Protein AF-A0A916J6L3-F1 (afdb_monomer)

Secondary structure (DSSP, 8-state):
-PPPHHHHHHHHHHHH-SSS-HHHHHHHHHHHHHHTT--HHHHHHHHT--HHHHHHHHHHHHHHGGGGGS----PPPPSS-HHHHHHHHHHHHHH---TTS-SS--HHHHHHHHSSS-HHHHHHHHHHTT--TT----------TTHHHHHHHHHHHHHSPPTT---------TT---PPPSS--PPPPP--------S----EEEEEEEE--SS--HHHHHHHHH-STT-SSSEE-TT--EEEEEE-SSSEEEEEEEEEETTEEEEEEEE-HHHHHHHHHHHHHHHTTT---HHHHHHHTTSTTTHHHHHHTTT------SSHHHHHHHHHHTTTS-HHHHHHHHHHHHHHH--EEEETTEEEEPPP-HHHHHHS-THHHHHTT--HHHHHHHHHHHHHHHTTSS-HHHHHTS-HHHHHHHHTTSTT--HHHHHHHHHHTS--TT---TT-HHHHHHHHHHTTT----HHHHHHHHGGGTTHHHHHHHHHHHHTTT-TTPPPPP--

Structure (mmCIF, N/CA/C/O backbone):
data_AF-A0A916J6L3-F1
#
_entry.id   AF-A0A916J6L3-F1
#
loop_
_atom_site.group_PDB
_atom_site.id
_atom_site.type_symbol
_atom_site.label_atom_id
_atom_site.label_alt_id
_atom_site.label_comp_id
_atom_site.label_asym_id
_atom_site.label_entity_id
_atom_site.label_seq_id
_atom_site.pdbx_PDB_ins_code
_atom_site.Cartn_x
_atom_site.Cartn_y
_atom_site.Cartn_z
_atom_site.occupancy
_atom_site.B_iso_or_equiv
_atom_site.auth_seq_id
_atom_site.auth_comp_id
_atom_site.auth_asym_id
_atom_site.auth_atom_id
_atom_site.pdbx_PDB_model_num
ATOM 1 N N . MET A 1 1 ? 28.102 12.908 -53.231 1.00 70.81 1 MET A N 1
ATOM 2 C CA . MET A 1 1 ? 27.186 12.045 -52.451 1.00 70.81 1 MET A CA 1
ATOM 3 C C . MET A 1 1 ? 25.784 12.469 -52.824 1.00 70.81 1 MET A C 1
ATOM 5 O O . MET A 1 1 ? 25.539 13.661 -52.757 1.00 70.81 1 MET A O 1
ATOM 9 N N . ASN A 1 2 ? 24.904 11.551 -53.229 1.00 84.62 2 ASN A N 1
ATOM 10 C CA . ASN A 1 2 ? 23.588 11.930 -53.757 1.00 84.62 2 ASN A CA 1
ATOM 11 C C . ASN A 1 2 ? 22.501 11.675 -52.705 1.00 84.62 2 ASN A C 1
ATOM 13 O O . ASN A 1 2 ? 22.368 10.548 -52.203 1.00 84.62 2 ASN A O 1
ATOM 17 N N . LEU A 1 3 ? 21.745 12.713 -52.342 1.00 87.94 3 LEU A N 1
ATOM 18 C CA . LEU A 1 3 ? 20.559 12.577 -51.501 1.00 87.94 3 LEU A CA 1
ATOM 19 C C . LEU A 1 3 ? 19.320 12.409 -52.381 1.00 87.94 3 LEU A C 1
ATOM 21 O O . LEU A 1 3 ? 19.211 12.988 -53.460 1.00 87.94 3 LEU A O 1
ATOM 25 N N . SER A 1 4 ? 18.359 11.616 -51.916 1.00 89.50 4 SER A N 1
ATOM 26 C CA . SER A 1 4 ? 17.015 11.646 -52.488 1.00 89.50 4 SER A CA 1
ATOM 27 C C . SER A 1 4 ? 16.326 12.968 -52.140 1.00 89.50 4 SER A C 1
ATOM 29 O O . SER A 1 4 ? 16.649 13.621 -51.141 1.00 89.50 4 SER A O 1
ATOM 31 N N . LYS A 1 5 ? 15.312 13.339 -52.929 1.00 86.75 5 LYS A N 1
ATOM 32 C CA . LYS A 1 5 ? 14.500 14.541 -52.689 1.00 86.75 5 LYS A CA 1
ATOM 33 C C . LYS A 1 5 ? 13.938 14.578 -51.259 1.00 86.75 5 LYS A C 1
ATOM 35 O O . LYS A 1 5 ? 14.048 15.593 -50.577 1.00 86.75 5 LYS A O 1
ATOM 40 N N . THR A 1 6 ? 13.435 13.443 -50.775 1.00 86.56 6 THR A N 1
ATOM 41 C CA . THR A 1 6 ? 12.888 13.294 -49.420 1.00 86.56 6 THR A CA 1
ATOM 42 C C . THR A 1 6 ? 13.951 13.475 -48.332 1.00 86.56 6 THR A C 1
ATOM 44 O O . THR A 1 6 ? 13.691 14.113 -47.314 1.00 86.56 6 THR A O 1
ATOM 47 N N . GLU A 1 7 ? 15.165 12.958 -48.527 1.00 87.12 7 GLU A N 1
ATOM 48 C CA . GLU A 1 7 ? 16.253 13.112 -47.551 1.00 87.12 7 GLU A CA 1
ATOM 49 C C . GLU A 1 7 ? 16.741 14.555 -47.466 1.00 87.12 7 GLU A C 1
ATOM 51 O O . GLU A 1 7 ? 16.942 15.073 -46.364 1.00 87.12 7 GLU A O 1
ATOM 56 N N . ARG A 1 8 ? 16.870 15.226 -48.614 1.00 90.94 8 ARG A N 1
ATOM 57 C CA . ARG A 1 8 ? 17.258 16.637 -48.675 1.00 90.94 8 ARG A CA 1
ATOM 58 C C . ARG A 1 8 ? 16.226 17.536 -47.989 1.00 90.94 8 ARG A C 1
ATOM 60 O O . ARG A 1 8 ? 16.593 18.408 -47.196 1.00 90.94 8 ARG A O 1
ATOM 67 N N . GLU A 1 9 ? 14.937 17.283 -48.227 1.00 90.12 9 GLU A N 1
ATOM 68 C CA . GLU A 1 9 ? 13.822 17.972 -47.563 1.00 90.12 9 GLU A CA 1
ATOM 69 C C . GLU A 1 9 ? 13.845 17.769 -46.040 1.00 90.12 9 GLU A C 1
ATOM 71 O O . GLU A 1 9 ? 13.744 18.737 -45.280 1.00 90.12 9 GLU A O 1
ATOM 76 N N . GLN A 1 10 ? 14.037 16.533 -45.568 1.00 87.88 10 GLN A N 1
ATOM 77 C CA . GLN A 1 10 ? 14.088 16.239 -44.134 1.00 87.88 10 GLN A CA 1
ATOM 78 C C . GLN A 1 10 ? 15.305 16.865 -43.445 1.00 87.88 10 GLN A C 1
ATOM 80 O O . GLN A 1 10 ? 15.158 17.461 -42.375 1.00 87.88 10 GLN A O 1
ATOM 85 N N . LEU A 1 11 ? 16.488 16.808 -44.059 1.00 90.75 11 LEU A N 1
ATOM 86 C CA . LEU A 1 11 ? 17.694 17.438 -43.516 1.00 90.75 11 LEU A CA 1
ATOM 87 C C . LEU A 1 11 ? 17.554 18.963 -43.474 1.00 90.75 11 LEU A C 1
ATOM 89 O O . LEU A 1 11 ? 17.909 19.584 -42.473 1.00 90.75 11 LEU A O 1
ATOM 93 N N . THR A 1 12 ? 16.946 19.570 -44.494 1.00 92.00 12 THR A N 1
ATOM 94 C CA . THR A 1 12 ? 16.666 21.015 -44.514 1.00 92.00 12 THR A CA 1
ATOM 95 C C . THR A 1 12 ? 15.626 21.406 -43.461 1.00 92.00 12 THR A C 1
ATOM 97 O O . THR A 1 12 ? 15.745 22.442 -42.805 1.00 92.00 12 THR A O 1
ATOM 100 N N . LYS A 1 13 ? 14.623 20.558 -43.212 1.00 90.50 13 LYS A N 1
ATOM 101 C CA . LYS A 1 13 ? 13.684 20.759 -42.100 1.00 90.50 13 LYS A CA 1
ATOM 102 C C . LYS A 1 13 ? 14.395 20.682 -40.746 1.00 90.50 13 LYS A C 1
ATOM 104 O O . LYS A 1 13 ? 14.104 21.482 -39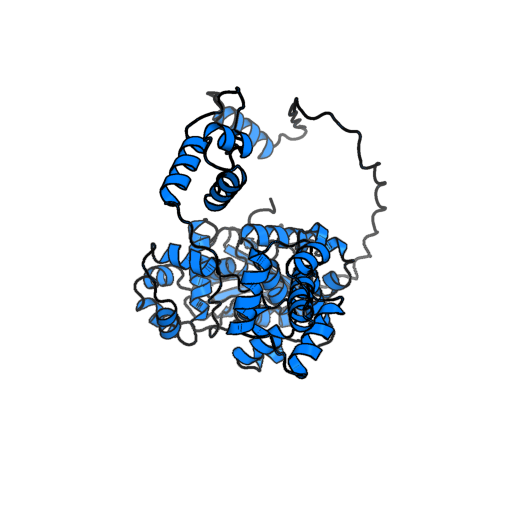.857 1.00 90.50 13 LYS A O 1
ATOM 109 N N . MET A 1 14 ? 15.354 19.767 -40.589 1.00 88.44 14 MET A N 1
ATOM 110 C CA . MET A 1 14 ? 16.164 19.656 -39.373 1.00 88.44 14 MET A CA 1
ATOM 111 C C . MET A 1 14 ? 17.023 20.902 -39.141 1.00 88.44 14 MET A C 1
ATOM 113 O O . MET A 1 14 ? 17.104 21.363 -38.005 1.00 88.44 14 MET A O 1
ATOM 117 N N . THR A 1 15 ? 17.620 21.497 -40.180 1.00 90.00 15 THR A N 1
ATOM 118 C CA . THR A 1 15 ? 18.449 22.703 -39.999 1.00 90.00 15 THR A CA 1
ATOM 119 C C . THR A 1 15 ? 17.654 23.931 -39.550 1.00 90.00 15 THR A C 1
ATOM 121 O O . THR A 1 15 ? 18.214 24.796 -38.878 1.00 90.00 15 THR A O 1
ATOM 124 N N . ARG A 1 16 ? 16.356 23.988 -39.879 1.00 88.19 16 ARG A N 1
ATOM 125 C CA . ARG A 1 16 ? 15.434 25.085 -39.532 1.00 88.19 16 ARG A CA 1
ATOM 126 C C . ARG A 1 16 ? 14.655 24.865 -38.229 1.00 88.19 16 ARG A C 1
ATOM 128 O O . ARG A 1 16 ? 13.952 25.767 -37.777 1.00 88.19 16 ARG A O 1
ATOM 135 N N . SER A 1 17 ? 14.736 23.678 -37.632 1.00 85.50 17 SER A N 1
ATOM 136 C CA . SER A 1 17 ? 13.951 23.335 -36.445 1.00 85.50 17 SER A CA 1
ATOM 137 C C . SER A 1 17 ? 14.492 23.993 -35.172 1.00 85.50 17 SER A C 1
ATOM 139 O O . SER A 1 17 ? 15.691 23.970 -34.902 1.00 85.50 17 SER A O 1
ATOM 141 N N . ARG A 1 18 ? 13.578 24.533 -34.353 1.00 79.25 18 ARG A N 1
ATOM 142 C CA . ARG A 1 18 ? 13.867 25.126 -33.034 1.00 79.25 18 ARG A CA 1
ATOM 143 C C . ARG A 1 18 ? 13.719 24.145 -31.864 1.00 79.25 18 ARG A C 1
ATOM 145 O O . ARG A 1 18 ? 14.069 24.489 -30.742 1.00 79.25 18 ARG A O 1
ATOM 152 N N . THR A 1 19 ? 13.192 22.944 -32.108 1.00 72.44 19 THR A N 1
ATOM 153 C CA . THR A 1 19 ? 12.854 21.960 -31.062 1.00 72.44 19 THR A CA 1
ATOM 154 C C . THR A 1 19 ? 13.833 20.791 -30.972 1.00 72.44 19 THR A C 1
ATOM 156 O O . THR A 1 19 ? 13.868 20.103 -29.954 1.00 72.44 19 THR A O 1
ATOM 159 N N . ILE A 1 20 ? 14.647 20.549 -32.005 1.00 79.81 20 ILE A N 1
ATOM 160 C CA . ILE A 1 20 ? 15.628 19.455 -32.003 1.00 79.81 20 ILE A CA 1
ATOM 161 C C . ILE A 1 20 ? 16.974 19.913 -31.429 1.00 79.81 20 ILE A C 1
ATOM 163 O O . ILE A 1 20 ? 17.382 21.061 -31.582 1.00 79.81 20 ILE A O 1
ATOM 167 N N . GLY A 1 21 ? 17.700 18.998 -30.782 1.00 79.56 21 GLY A N 1
ATOM 168 C CA . GLY A 1 21 ? 18.991 19.320 -30.171 1.00 79.56 21 GLY A CA 1
ATOM 169 C C . GLY A 1 21 ? 20.031 19.819 -31.184 1.00 79.56 21 GLY A C 1
ATOM 170 O O . GLY A 1 21 ? 20.164 19.261 -32.275 1.00 79.56 21 GLY A O 1
ATOM 171 N N . ALA A 1 22 ? 20.838 20.810 -30.791 1.00 82.94 22 ALA A N 1
ATOM 172 C CA . ALA A 1 22 ? 21.843 21.461 -31.645 1.00 82.94 22 ALA A CA 1
ATOM 173 C C . ALA A 1 22 ? 22.836 20.486 -32.314 1.00 82.94 22 ALA A C 1
ATOM 175 O O . ALA A 1 22 ? 23.315 20.729 -33.421 1.00 82.94 22 ALA A O 1
ATOM 176 N N . ALA A 1 23 ? 23.112 19.339 -31.684 1.00 83.19 23 ALA A N 1
ATOM 177 C CA . ALA A 1 23 ? 23.956 18.295 -32.259 1.00 83.19 23 ALA A CA 1
ATOM 178 C C . ALA A 1 23 ? 23.357 17.663 -33.531 1.00 83.19 23 ALA A C 1
ATOM 180 O O . ALA A 1 23 ? 24.112 17.299 -34.430 1.00 83.19 23 ALA A O 1
ATOM 181 N N . TYR A 1 24 ? 22.030 17.538 -33.620 1.00 85.25 24 TYR A N 1
ATOM 182 C CA . TYR A 1 24 ? 21.335 16.999 -34.793 1.00 85.25 24 TYR A CA 1
ATOM 183 C C . TYR A 1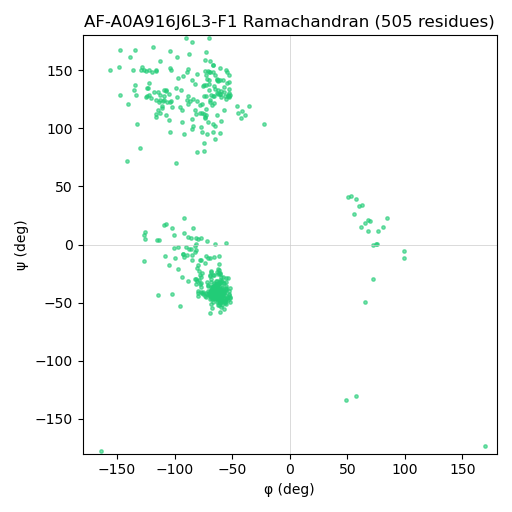 24 ? 21.292 18.014 -35.933 1.00 85.25 24 TYR A C 1
ATOM 185 O O . TYR A 1 24 ? 21.592 17.662 -37.070 1.00 85.25 24 TYR A O 1
ATOM 193 N N . VAL A 1 25 ? 21.037 19.284 -35.608 1.00 89.44 25 VAL A N 1
ATOM 194 C CA . VAL A 1 25 ? 21.130 20.414 -36.550 1.00 89.44 25 VAL A CA 1
ATOM 195 C C . VAL A 1 25 ? 22.515 20.457 -37.195 1.00 89.44 25 VAL A C 1
ATOM 197 O O . VAL A 1 25 ? 22.641 20.549 -38.413 1.00 89.44 25 VAL A O 1
ATOM 200 N N . ARG A 1 26 ? 23.569 20.330 -36.382 1.00 90.62 26 ARG A N 1
ATOM 201 C CA . ARG A 1 26 ? 24.964 20.362 -36.840 1.00 90.62 26 ARG A CA 1
ATOM 202 C C . ARG A 1 26 ? 25.319 19.198 -37.774 1.00 90.62 26 ARG A C 1
ATOM 204 O O . ARG A 1 26 ? 26.055 19.403 -38.731 1.00 90.62 26 ARG A O 1
ATOM 211 N N . ARG A 1 27 ? 24.781 17.995 -37.536 1.00 91.81 27 ARG A N 1
ATOM 212 C CA . ARG A 1 27 ? 24.949 16.831 -38.433 1.00 91.81 27 ARG A CA 1
ATOM 213 C C . ARG A 1 27 ? 24.176 16.999 -39.739 1.00 91.81 27 ARG A C 1
ATOM 215 O O . ARG A 1 27 ? 24.705 16.674 -40.791 1.00 91.81 27 ARG A O 1
ATOM 222 N N . ALA A 1 28 ? 22.961 17.544 -39.680 1.00 91.50 28 ALA A N 1
ATOM 223 C CA . ALA A 1 28 ? 22.169 17.801 -40.878 1.00 91.50 28 ALA A CA 1
ATOM 224 C C . ALA A 1 28 ? 22.848 18.830 -41.798 1.00 91.50 28 ALA A C 1
ATOM 226 O O . ALA A 1 28 ? 22.939 18.604 -43.001 1.00 91.50 28 ALA A O 1
ATOM 227 N N . LYS A 1 29 ? 23.413 19.904 -41.222 1.00 92.94 29 LYS A N 1
ATOM 228 C CA . LYS A 1 29 ? 24.225 20.881 -41.968 1.00 92.94 29 LYS A CA 1
ATOM 229 C C . LYS A 1 29 ? 25.442 20.234 -42.634 1.00 92.94 29 LYS A C 1
ATOM 231 O O . LYS A 1 29 ? 25.696 20.512 -43.795 1.00 92.94 29 LYS A O 1
ATOM 236 N N . LEU A 1 30 ? 26.147 19.342 -41.932 1.00 93.81 30 LEU A N 1
ATOM 237 C CA . LEU A 1 30 ? 27.290 18.612 -42.490 1.00 93.81 30 LEU A CA 1
ATOM 238 C C . LEU A 1 30 ? 26.921 17.840 -43.767 1.00 93.81 30 LEU A C 1
ATOM 240 O O . LEU A 1 30 ? 27.635 17.941 -44.757 1.00 93.81 30 LEU A O 1
ATOM 244 N N . ILE A 1 31 ? 25.830 17.068 -43.746 1.00 93.81 31 ILE A N 1
ATOM 245 C CA . ILE A 1 31 ? 25.439 16.236 -44.895 1.00 93.81 31 ILE A CA 1
ATOM 246 C C . ILE A 1 31 ? 24.998 17.092 -46.086 1.00 93.81 31 ILE A C 1
ATOM 248 O O . ILE A 1 31 ? 25.383 16.788 -47.210 1.00 93.81 31 ILE A O 1
ATOM 252 N N . LEU A 1 32 ? 24.264 18.184 -45.842 1.00 93.44 32 LEU A N 1
ATOM 253 C CA . LEU A 1 32 ? 23.880 19.127 -46.898 1.00 93.44 32 LEU A CA 1
ATOM 254 C C . LEU A 1 32 ? 25.108 19.807 -47.519 1.00 93.44 32 LEU A C 1
ATOM 256 O O . LEU A 1 32 ? 25.247 19.808 -48.731 1.00 93.44 32 LEU A O 1
ATOM 260 N N . MET A 1 33 ? 26.060 20.278 -46.705 1.00 92.81 33 MET A N 1
ATOM 261 C CA . MET A 1 33 ? 27.297 20.886 -47.216 1.00 92.81 33 MET A CA 1
ATOM 262 C C . MET A 1 33 ? 28.149 19.904 -48.036 1.00 92.81 33 MET A C 1
ATOM 264 O O . MET A 1 33 ? 28.786 20.307 -49.003 1.00 92.81 33 MET A O 1
ATOM 268 N N . LEU A 1 34 ? 28.164 18.618 -47.667 1.00 91.44 34 LEU A N 1
ATOM 269 C CA . LEU A 1 34 ? 28.858 17.573 -48.430 1.00 91.44 34 LEU A CA 1
ATOM 270 C C . LEU A 1 34 ? 28.154 17.230 -49.752 1.00 91.44 34 LEU A C 1
ATOM 272 O O . LEU A 1 34 ? 28.826 16.852 -50.710 1.00 91.44 34 LEU A O 1
ATOM 276 N N . GLU A 1 35 ? 26.824 17.324 -49.804 1.00 91.94 35 GLU A N 1
ATOM 277 C CA . GLU A 1 35 ? 26.057 17.203 -51.050 1.00 91.94 35 GLU A CA 1
ATOM 278 C C . GLU A 1 35 ? 26.297 18.412 -51.962 1.00 91.94 35 GLU A C 1
ATOM 280 O O . GLU A 1 35 ? 26.558 18.233 -53.148 1.00 91.94 35 GLU A O 1
ATOM 285 N N . ASP A 1 36 ? 26.299 19.620 -51.393 1.00 90.25 36 ASP A N 1
ATOM 286 C CA . ASP A 1 36 ? 26.511 20.886 -52.104 1.00 90.25 36 ASP A CA 1
ATOM 287 C C . ASP A 1 36 ? 27.979 21.089 -52.559 1.00 90.25 36 ASP A C 1
ATOM 289 O O . ASP A 1 36 ? 28.326 22.127 -53.119 1.00 90.25 36 ASP A O 1
ATOM 293 N N . GLY A 1 37 ? 28.859 20.104 -52.333 1.00 89.12 37 GLY A N 1
ATOM 294 C CA . GLY A 1 37 ? 30.239 20.099 -52.830 1.00 89.12 37 GLY A CA 1
ATOM 295 C C . GLY A 1 37 ? 31.235 20.920 -52.006 1.00 89.12 37 GLY A C 1
ATOM 296 O O . GLY A 1 37 ? 32.336 21.193 -52.484 1.00 89.12 37 GLY A O 1
ATOM 297 N N . ALA A 1 38 ? 30.892 21.311 -50.775 1.00 91.56 38 ALA A N 1
ATOM 298 C CA . ALA A 1 38 ? 31.790 22.084 -49.923 1.00 91.56 38 ALA A CA 1
ATOM 299 C C . ALA A 1 38 ? 33.075 21.307 -49.580 1.00 91.56 38 ALA A C 1
ATOM 301 O O . ALA A 1 38 ? 33.053 20.103 -49.300 1.00 91.56 38 ALA A O 1
ATOM 302 N N . SER A 1 39 ? 34.205 22.021 -49.548 1.00 91.62 39 SER A N 1
ATOM 303 C CA . SER A 1 39 ? 35.491 21.440 -49.157 1.00 91.62 39 SER A CA 1
ATOM 304 C C . SER A 1 39 ? 35.493 21.034 -47.676 1.00 91.62 39 SER A C 1
ATOM 306 O O . SER A 1 39 ? 34.770 21.601 -46.849 1.00 91.62 39 SER A O 1
ATOM 308 N N . ARG A 1 40 ? 36.334 20.056 -47.314 1.00 89.88 40 ARG A N 1
ATOM 309 C CA . ARG A 1 40 ? 36.459 19.612 -45.915 1.00 89.88 40 ARG A CA 1
ATOM 310 C C . ARG A 1 40 ? 36.888 20.751 -44.989 1.00 89.88 40 ARG A C 1
ATOM 312 O O . ARG A 1 40 ? 36.362 20.828 -43.883 1.00 89.88 40 ARG A O 1
ATOM 319 N N . ASP A 1 41 ? 37.763 21.637 -45.448 1.00 89.12 41 ASP A N 1
ATOM 320 C CA . ASP A 1 41 ? 38.254 22.767 -44.656 1.00 89.12 41 ASP A CA 1
ATOM 321 C C . ASP A 1 41 ? 37.139 23.784 -44.388 1.00 89.12 41 ASP A C 1
ATOM 323 O O . ASP A 1 41 ? 36.893 24.145 -43.237 1.00 89.12 41 ASP A O 1
ATOM 327 N N . THR A 1 42 ? 36.347 24.113 -45.413 1.00 91.00 42 THR A N 1
ATOM 328 C CA . THR A 1 42 ? 35.164 24.982 -45.286 1.00 91.00 42 THR A CA 1
ATOM 329 C C . THR A 1 42 ? 34.130 24.413 -44.307 1.00 91.00 42 THR A C 1
ATOM 331 O O . THR A 1 42 ? 33.522 25.144 -43.525 1.00 91.00 42 THR A O 1
ATOM 334 N N . ILE A 1 43 ? 33.922 23.093 -44.318 1.00 91.50 43 ILE A N 1
ATOM 335 C CA . ILE A 1 43 ? 33.007 22.413 -43.391 1.00 91.50 43 ILE A CA 1
ATOM 336 C C . ILE A 1 43 ? 33.542 22.458 -41.953 1.00 91.50 43 ILE A C 1
ATOM 338 O O . ILE A 1 43 ? 32.769 22.677 -41.015 1.00 91.50 4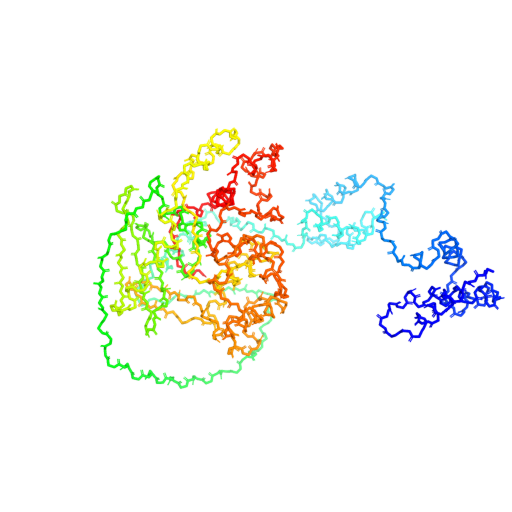3 ILE A O 1
ATOM 342 N N . MET A 1 44 ? 34.845 22.232 -41.763 1.00 91.94 44 MET A N 1
ATOM 343 C CA . MET A 1 44 ? 35.480 22.277 -40.444 1.00 91.94 44 MET A CA 1
ATOM 344 C C . MET A 1 44 ? 35.373 23.667 -39.822 1.00 91.94 44 MET A C 1
ATOM 346 O O . MET A 1 44 ? 35.006 23.763 -38.651 1.00 91.94 44 MET A O 1
ATOM 350 N N . GLU A 1 45 ? 35.590 24.718 -40.611 1.00 90.12 45 GLU A N 1
ATOM 351 C CA . GLU A 1 45 ? 35.456 26.111 -40.184 1.00 90.12 45 GLU A CA 1
ATOM 352 C C . GLU A 1 45 ? 33.993 26.476 -39.876 1.00 90.12 45 GLU A C 1
ATOM 354 O O . GLU A 1 45 ? 33.667 26.857 -38.752 1.00 90.12 45 GLU A O 1
ATOM 359 N N . SER A 1 46 ? 33.076 26.250 -40.824 1.00 88.19 46 SER A N 1
ATOM 360 C CA . SER A 1 46 ? 31.658 26.622 -40.688 1.00 88.19 46 SER A CA 1
ATOM 361 C C . SER A 1 46 ? 30.942 25.895 -39.544 1.00 88.19 46 SER A C 1
ATOM 363 O O . SER A 1 46 ? 30.075 26.457 -38.869 1.00 88.19 46 SER A O 1
ATOM 365 N N . LEU A 1 47 ? 31.292 24.627 -39.304 1.00 90.38 47 LEU A N 1
ATOM 366 C CA . LEU A 1 47 ? 30.684 23.824 -38.246 1.00 90.38 47 LEU A CA 1
ATOM 367 C C . LEU A 1 47 ? 31.545 23.736 -36.989 1.00 90.38 47 LEU A C 1
ATOM 369 O O . LEU A 1 47 ? 31.091 23.092 -36.046 1.00 90.38 47 LEU A O 1
ATOM 373 N N . GLY A 1 48 ? 32.753 24.306 -36.943 1.00 89.25 48 GLY A N 1
ATOM 374 C CA . GLY A 1 48 ? 33.696 24.208 -35.819 1.00 89.25 48 GLY A CA 1
ATOM 375 C C . GLY A 1 48 ? 34.074 22.768 -35.444 1.00 89.25 48 GLY A C 1
ATOM 376 O O . GLY A 1 48 ? 34.052 22.414 -34.260 1.00 89.25 48 GLY A O 1
ATOM 377 N N . CYS A 1 49 ? 34.255 21.884 -36.431 1.00 89.56 49 CYS A N 1
ATOM 378 C CA . CYS A 1 49 ? 34.471 20.439 -36.239 1.00 89.56 49 CYS A CA 1
ATOM 379 C C . CYS A 1 49 ? 35.823 19.957 -36.790 1.00 89.56 49 CYS A C 1
ATOM 381 O O . CYS A 1 49 ? 36.509 20.703 -37.473 1.00 89.56 49 CYS A O 1
ATOM 383 N N . ASP A 1 50 ? 36.204 18.712 -36.483 1.00 89.06 50 ASP A N 1
ATOM 384 C CA . ASP A 1 50 ? 37.438 18.092 -36.976 1.00 89.06 50 ASP A CA 1
ATOM 385 C C . ASP A 1 50 ? 37.175 17.070 -38.102 1.00 89.06 50 ASP A C 1
ATOM 387 O O . ASP A 1 50 ? 36.053 16.604 -38.323 1.00 89.06 50 ASP A O 1
ATOM 391 N N . SER A 1 51 ? 38.230 16.664 -38.810 1.00 87.19 51 SER A N 1
ATOM 392 C CA . SER A 1 51 ? 38.131 15.685 -39.906 1.00 87.19 51 SER A CA 1
ATOM 393 C C . SER A 1 51 ? 37.551 14.331 -39.451 1.00 87.19 51 SER A C 1
ATOM 395 O O . SER A 1 51 ? 36.805 13.675 -40.184 1.00 87.19 51 SER A O 1
ATOM 397 N N . ARG A 1 52 ? 37.791 13.932 -38.191 1.00 87.00 52 ARG A N 1
ATOM 398 C CA . ARG A 1 52 ? 37.218 12.707 -37.598 1.00 87.00 52 ARG A CA 1
ATOM 399 C C . ARG A 1 52 ? 35.702 12.802 -37.447 1.00 87.00 52 ARG A C 1
ATOM 401 O O . ARG A 1 52 ? 35.001 11.805 -37.628 1.00 87.00 52 ARG A O 1
ATOM 408 N N . PHE A 1 53 ? 35.183 13.980 -37.115 1.00 87.81 53 PHE A N 1
ATOM 409 C CA . PHE A 1 53 ? 33.755 14.250 -37.057 1.00 87.81 53 PHE A CA 1
ATOM 410 C C . PHE A 1 53 ? 33.116 14.081 -38.436 1.00 87.81 53 PHE A C 1
ATOM 412 O O . PHE A 1 53 ? 32.110 13.374 -38.530 1.00 87.81 53 PHE A O 1
ATOM 419 N N . ILE A 1 54 ? 33.722 14.654 -39.482 1.00 90.69 54 ILE A N 1
ATOM 420 C CA . ILE A 1 54 ? 33.257 14.529 -40.872 1.00 90.69 54 ILE A CA 1
ATOM 421 C C . ILE A 1 54 ? 33.241 13.057 -41.293 1.00 90.69 54 ILE A C 1
ATOM 423 O O . ILE A 1 54 ? 32.193 12.545 -41.683 1.00 90.69 54 ILE A O 1
ATOM 427 N N . ALA A 1 55 ? 34.366 12.351 -41.142 1.00 89.75 55 ALA A N 1
ATOM 428 C CA . ALA A 1 55 ? 34.492 10.947 -41.535 1.00 89.75 55 ALA A CA 1
ATOM 429 C C . ALA A 1 55 ? 33.466 10.044 -40.829 1.00 89.75 55 ALA A C 1
ATOM 431 O O . ALA A 1 55 ? 32.810 9.224 -41.468 1.00 89.75 55 ALA A O 1
ATOM 432 N N . ARG A 1 56 ? 33.271 10.234 -39.517 1.00 88.00 56 ARG A N 1
ATOM 433 C CA . ARG A 1 56 ? 32.332 9.440 -38.712 1.00 88.00 56 ARG A CA 1
ATOM 434 C C . ARG A 1 56 ? 30.885 9.589 -39.173 1.00 88.00 56 ARG A C 1
ATOM 436 O O . ARG A 1 56 ? 30.156 8.602 -39.205 1.00 88.00 56 ARG A O 1
ATOM 443 N N . TRP A 1 57 ? 30.439 10.813 -39.441 1.00 89.12 57 TRP A N 1
ATOM 444 C CA . TRP A 1 57 ? 29.042 11.052 -39.812 1.00 89.12 57 TRP A CA 1
ATOM 445 C C . TRP A 1 57 ? 28.779 10.775 -41.288 1.00 89.12 57 TRP A C 1
ATOM 447 O O . TRP A 1 57 ? 27.691 10.310 -41.607 1.00 89.12 57 TRP A O 1
ATOM 457 N N . LEU A 1 58 ? 29.780 10.965 -42.151 1.00 89.69 58 LEU A N 1
ATOM 458 C CA . LEU A 1 58 ? 29.712 10.550 -43.547 1.00 89.69 58 LEU A CA 1
ATOM 459 C C . LEU A 1 58 ? 29.587 9.026 -43.672 1.00 89.69 58 LEU A C 1
ATOM 461 O O . LEU A 1 58 ? 28.670 8.561 -44.337 1.00 89.69 58 LEU A O 1
ATOM 465 N N . SER A 1 59 ? 30.441 8.257 -42.984 1.00 88.12 59 SER A N 1
ATOM 466 C CA . SER A 1 59 ? 30.348 6.787 -42.958 1.00 88.12 59 SER A CA 1
ATOM 467 C C . SER A 1 59 ? 28.984 6.330 -42.437 1.00 88.12 59 SER A C 1
ATOM 469 O O . SER A 1 59 ? 28.294 5.568 -43.099 1.00 88.12 59 SER A O 1
ATOM 471 N N . ARG A 1 60 ? 28.517 6.887 -41.315 1.00 85.19 60 ARG A N 1
ATOM 472 C CA . ARG A 1 60 ? 27.204 6.525 -40.759 1.00 85.19 60 ARG A CA 1
ATOM 473 C C . ARG A 1 60 ? 26.025 6.860 -41.660 1.00 85.19 60 ARG A C 1
ATOM 475 O O . ARG A 1 60 ? 25.057 6.109 -41.683 1.00 85.19 60 ARG A O 1
ATOM 482 N N . PHE A 1 61 ? 26.065 7.995 -42.354 1.00 86.62 61 PHE A N 1
ATOM 483 C CA . PHE A 1 61 ? 25.004 8.326 -43.298 1.00 86.62 61 PHE A CA 1
ATOM 484 C C . PHE A 1 61 ? 25.071 7.424 -44.534 1.00 86.62 61 PHE A C 1
ATOM 486 O O . PHE A 1 61 ? 24.029 7.050 -45.059 1.00 86.62 61 PHE A O 1
ATOM 493 N N . ALA A 1 62 ? 26.267 7.055 -44.997 1.00 86.06 62 ALA A N 1
ATOM 494 C CA . ALA A 1 62 ? 26.411 6.105 -46.095 1.00 86.06 62 ALA A CA 1
ATOM 495 C C . ALA A 1 62 ? 25.776 4.746 -45.749 1.00 86.06 62 ALA A C 1
ATOM 497 O O . ALA A 1 62 ? 25.055 4.200 -46.579 1.00 86.06 62 ALA A O 1
ATOM 498 N N . ASP A 1 63 ? 25.961 4.276 -44.512 1.00 80.19 63 ASP A N 1
ATOM 499 C CA . ASP A 1 63 ? 25.473 2.968 -44.060 1.00 80.19 63 ASP A CA 1
ATOM 500 C C . ASP A 1 63 ? 23.973 2.964 -43.698 1.00 80.19 63 ASP A C 1
ATOM 502 O O . ASP A 1 63 ? 23.254 2.017 -44.004 1.00 80.19 63 ASP A O 1
ATOM 506 N N . GLU A 1 64 ? 23.480 4.010 -43.021 1.00 80.69 64 GLU A N 1
ATOM 507 C CA . GLU A 1 64 ? 22.151 4.009 -42.375 1.00 80.69 64 GLU A CA 1
ATOM 508 C C . GLU A 1 64 ? 21.245 5.182 -42.802 1.00 80.69 64 GLU A C 1
ATOM 510 O O . GLU A 1 64 ? 20.158 5.373 -42.244 1.00 80.69 64 GLU A O 1
ATOM 515 N N . ARG A 1 65 ? 21.684 6.005 -43.764 1.00 88.12 65 ARG A N 1
ATOM 516 C CA . ARG A 1 65 ? 20.974 7.203 -44.255 1.00 88.12 65 ARG A CA 1
ATOM 517 C C . ARG A 1 65 ? 20.498 8.095 -43.095 1.00 88.12 65 ARG A C 1
ATOM 519 O O . ARG A 1 65 ? 21.254 8.369 -42.158 1.00 88.12 65 ARG A O 1
ATOM 526 N N . LEU A 1 66 ? 19.246 8.556 -43.124 1.00 81.94 66 LEU A N 1
ATOM 527 C CA . LEU A 1 66 ? 18.653 9.421 -42.094 1.00 81.94 66 LEU A CA 1
ATOM 528 C C . LEU A 1 66 ? 18.640 8.789 -40.692 1.00 81.94 66 LEU A C 1
ATOM 530 O O . LEU A 1 66 ? 18.785 9.508 -39.701 1.00 81.94 66 LEU A O 1
ATOM 534 N N . ALA A 1 67 ? 18.519 7.461 -40.582 1.00 75.00 67 ALA A N 1
ATOM 535 C CA . ALA A 1 67 ? 18.537 6.776 -39.288 1.00 75.00 67 ALA A CA 1
ATOM 536 C C . ALA A 1 67 ? 19.905 6.916 -38.594 1.00 75.00 67 ALA A C 1
ATOM 538 O O . ALA A 1 67 ? 19.971 7.112 -37.377 1.00 75.00 67 ALA A O 1
ATOM 539 N N . GLY A 1 68 ? 20.986 6.947 -39.381 1.00 75.19 68 GLY A N 1
ATOM 540 C CA . GLY A 1 68 ? 22.358 7.154 -38.914 1.00 75.19 68 GLY A CA 1
ATOM 541 C C . GLY A 1 68 ? 22.630 8.540 -38.320 1.00 75.19 68 GLY A C 1
ATOM 542 O O . GLY A 1 68 ? 23.676 8.744 -37.699 1.00 75.19 68 GLY A O 1
ATOM 543 N N . MET A 1 69 ? 21.706 9.501 -38.464 1.00 74.38 69 MET A N 1
ATOM 544 C CA . MET A 1 69 ? 21.818 10.848 -37.883 1.00 74.38 69 MET A CA 1
ATOM 545 C C . MET A 1 69 ? 21.442 10.900 -36.399 1.00 74.38 69 MET A C 1
ATOM 547 O O . MET A 1 69 ? 21.855 11.831 -35.689 1.00 74.38 69 MET A O 1
ATOM 551 N N . TYR A 1 70 ? 20.733 9.885 -35.900 1.00 70.69 70 TYR A N 1
ATOM 552 C CA . TYR A 1 70 ? 20.323 9.786 -34.503 1.00 70.69 70 TYR A CA 1
ATOM 553 C C . TYR A 1 70 ? 21.420 9.161 -33.628 1.00 70.69 70 TYR A C 1
ATOM 555 O O . TYR A 1 70 ? 22.162 8.271 -34.043 1.00 70.69 70 TYR A O 1
ATOM 563 N N . ALA A 1 71 ? 21.593 9.660 -32.399 1.00 57.25 71 ALA A N 1
ATOM 564 C CA . ALA A 1 71 ? 22.607 9.104 -31.509 1.00 57.25 71 ALA A CA 1
ATOM 565 C C . ALA A 1 71 ? 22.157 7.728 -30.992 1.00 57.25 71 ALA A C 1
ATOM 567 O O . ALA A 1 71 ? 21.263 7.641 -30.158 1.00 57.25 71 ALA A O 1
ATOM 568 N N . ARG A 1 72 ? 22.831 6.655 -31.418 1.00 53.62 72 ARG A N 1
ATOM 569 C CA . ARG A 1 72 ? 22.880 5.414 -30.636 1.00 53.62 72 ARG A CA 1
ATOM 570 C C . ARG A 1 72 ? 23.799 5.680 -29.441 1.00 53.62 72 ARG A C 1
ATOM 572 O O . ARG A 1 72 ? 24.931 6.126 -29.644 1.00 53.62 72 ARG A O 1
ATOM 579 N N . HIS A 1 73 ? 23.349 5.407 -28.219 1.00 46.19 73 HIS A N 1
ATOM 580 C CA . HIS A 1 73 ? 24.209 5.365 -27.032 1.00 46.19 73 HIS A CA 1
ATOM 581 C C . HIS A 1 73 ? 24.584 3.909 -26.691 1.00 46.19 73 HIS A C 1
ATOM 583 O O . HIS A 1 73 ? 24.118 3.396 -25.675 1.00 46.19 73 HIS A O 1
ATOM 589 N N . PRO A 1 74 ? 25.416 3.205 -27.485 1.00 41.59 74 PRO A N 1
ATOM 590 C CA . PRO A 1 74 ? 26.056 2.001 -26.992 1.00 41.59 74 PRO A CA 1
ATOM 591 C C . PRO A 1 74 ? 27.143 2.453 -26.012 1.00 41.59 74 PRO A C 1
ATOM 593 O O . PRO A 1 74 ? 28.121 3.102 -26.392 1.00 41.59 74 PRO A O 1
ATOM 596 N N . GLY A 1 75 ? 26.934 2.191 -24.722 1.00 41.38 75 GLY A N 1
ATOM 597 C CA . GLY A 1 75 ? 27.951 2.426 -23.703 1.00 41.38 75 GLY A CA 1
ATOM 598 C C . GLY A 1 75 ? 29.253 1.725 -24.096 1.00 41.38 75 GLY A C 1
ATOM 599 O O . GLY A 1 75 ? 29.259 0.541 -24.422 1.00 41.38 75 GLY A O 1
ATOM 600 N N . ARG A 1 76 ? 30.367 2.459 -24.100 1.00 42.88 76 ARG A N 1
ATOM 601 C CA . ARG A 1 76 ? 31.692 1.895 -24.380 1.00 42.88 76 ARG A CA 1
ATOM 602 C C . ARG A 1 76 ? 32.100 0.989 -23.217 1.00 42.88 76 ARG A C 1
ATOM 604 O O . ARG A 1 76 ? 32.184 1.464 -22.085 1.00 42.88 76 ARG A O 1
ATOM 611 N N . ALA A 1 77 ? 32.391 -0.283 -23.486 1.00 42.44 77 ALA A N 1
ATOM 612 C CA . ALA A 1 77 ? 32.999 -1.166 -22.494 1.00 42.44 77 ALA A CA 1
ATOM 613 C C . ALA A 1 77 ? 34.384 -0.623 -22.083 1.00 42.44 77 ALA A C 1
ATOM 615 O O . ALA A 1 77 ? 35.180 -0.195 -22.924 1.00 42.44 77 ALA A O 1
ATOM 616 N N . SER A 1 78 ? 34.648 -0.584 -20.775 1.00 38.75 78 SER A N 1
ATOM 617 C CA . SER A 1 78 ? 35.893 -0.052 -20.206 1.00 38.75 78 SER A CA 1
ATOM 618 C C . SER A 1 78 ? 37.082 -0.969 -20.517 1.00 38.75 78 SER A C 1
ATOM 620 O O . SER A 1 78 ? 37.002 -2.170 -20.285 1.00 38.75 78 SER A O 1
ATOM 622 N N . LYS A 1 79 ? 38.202 -0.397 -20.984 1.00 50.88 79 LYS A N 1
ATOM 623 C CA . LYS A 1 79 ? 39.460 -1.104 -21.312 1.00 50.88 79 LYS A CA 1
ATOM 624 C C . LYS A 1 79 ? 40.367 -1.409 -20.101 1.00 50.88 79 LYS A C 1
ATOM 626 O O . LYS A 1 79 ? 41.480 -1.879 -20.294 1.00 50.88 79 LYS A O 1
ATOM 631 N N . GLN A 1 80 ? 39.936 -1.142 -18.867 1.00 53.62 80 GLN A N 1
ATOM 632 C CA . GLN A 1 80 ? 40.716 -1.453 -17.658 1.00 53.62 80 GLN A CA 1
ATOM 633 C C . GLN A 1 80 ? 39.973 -2.428 -16.737 1.00 53.62 80 GLN A C 1
ATOM 635 O O . GLN A 1 80 ? 38.743 -2.347 -16.677 1.00 53.62 80 GLN A O 1
ATOM 640 N N . PRO A 1 81 ? 40.679 -3.296 -15.980 1.00 61.09 81 PRO A N 1
ATOM 641 C CA . PRO A 1 81 ? 40.064 -4.166 -14.980 1.00 61.09 81 PRO A CA 1
ATOM 642 C C . PRO A 1 81 ? 39.460 -3.320 -13.851 1.00 61.09 81 PRO A C 1
ATOM 644 O O . PRO A 1 81 ? 40.111 -2.976 -12.862 1.00 61.09 81 PRO A O 1
ATOM 647 N N . VAL A 1 82 ? 38.183 -2.967 -14.027 1.00 65.81 82 VAL A N 1
ATOM 648 C CA . VAL A 1 82 ? 37.426 -2.034 -13.180 1.00 65.81 82 VAL A CA 1
ATOM 649 C C . VAL A 1 82 ? 37.452 -2.462 -11.710 1.00 65.81 82 VAL A C 1
ATOM 651 O O . VAL A 1 82 ? 37.573 -1.614 -10.833 1.00 65.81 82 VAL A O 1
ATOM 654 N N . ALA A 1 83 ? 37.424 -3.769 -11.440 1.00 72.44 83 ALA A N 1
ATOM 655 C CA . ALA A 1 83 ? 37.442 -4.314 -10.085 1.00 72.44 83 ALA A CA 1
ATOM 656 C C . ALA A 1 83 ? 38.728 -3.974 -9.309 1.00 72.44 83 ALA A C 1
ATOM 658 O O . ALA A 1 83 ? 38.658 -3.596 -8.141 1.00 72.44 83 ALA A O 1
ATOM 659 N N . LYS A 1 84 ? 39.902 -4.038 -9.956 1.00 77.88 84 LYS A N 1
ATOM 660 C CA . LYS A 1 84 ? 41.193 -3.748 -9.305 1.00 77.88 84 LYS A CA 1
ATOM 661 C C . LYS A 1 84 ? 41.323 -2.261 -8.970 1.00 77.88 84 LYS A C 1
ATOM 663 O O . LYS A 1 84 ? 41.788 -1.903 -7.889 1.00 77.88 84 LYS A O 1
ATOM 668 N N . LEU A 1 85 ? 40.856 -1.401 -9.876 1.00 80.75 85 LEU A N 1
ATOM 669 C CA . LEU A 1 85 ? 40.801 0.044 -9.663 1.00 80.75 85 LEU A CA 1
ATOM 670 C C . LEU A 1 85 ? 39.822 0.413 -8.537 1.00 80.75 85 LEU A C 1
ATOM 672 O O . LEU A 1 85 ? 40.168 1.204 -7.660 1.00 80.75 85 LEU A O 1
ATOM 676 N N . GLU A 1 86 ? 38.625 -0.180 -8.535 1.00 86.12 86 GLU A N 1
ATOM 677 C CA . GLU A 1 86 ? 37.620 0.024 -7.485 1.00 86.12 86 GLU A CA 1
ATOM 678 C C . GLU A 1 86 ? 38.150 -0.397 -6.111 1.00 86.12 86 GLU A C 1
ATOM 680 O O . GLU A 1 86 ? 38.097 0.399 -5.174 1.00 86.12 86 GLU A O 1
ATOM 685 N N . ALA A 1 87 ? 38.746 -1.587 -6.005 1.00 83.56 87 ALA A N 1
ATOM 686 C CA . ALA A 1 87 ? 39.336 -2.075 -4.761 1.00 83.56 87 ALA A CA 1
ATOM 687 C C . ALA A 1 87 ? 40.455 -1.154 -4.245 1.00 83.56 87 ALA A C 1
ATOM 689 O O . ALA A 1 87 ? 40.505 -0.852 -3.052 1.00 83.56 87 ALA A O 1
ATOM 690 N N . ARG A 1 88 ? 41.324 -0.650 -5.135 1.00 88.06 88 ARG A N 1
ATOM 691 C CA . ARG A 1 88 ? 42.405 0.278 -4.766 1.00 88.06 88 ARG A CA 1
ATOM 692 C C . ARG A 1 88 ? 41.860 1.600 -4.221 1.00 88.06 88 ARG A C 1
ATOM 694 O O . ARG A 1 88 ? 42.332 2.069 -3.187 1.00 88.06 88 ARG A O 1
ATOM 701 N N . VAL A 1 89 ? 40.851 2.176 -4.882 1.00 87.56 89 VAL A N 1
ATOM 702 C CA . VAL A 1 89 ? 40.204 3.427 -4.446 1.00 87.56 89 VAL A CA 1
ATOM 703 C C . VAL A 1 89 ? 39.509 3.238 -3.097 1.00 87.56 89 VAL A C 1
ATOM 705 O O . VAL A 1 89 ? 39.682 4.071 -2.209 1.00 87.56 89 VAL A O 1
ATOM 708 N N . LEU A 1 90 ? 38.772 2.141 -2.903 1.00 87.19 90 LEU A N 1
ATOM 709 C CA . LEU A 1 90 ? 38.085 1.853 -1.639 1.00 87.19 90 LEU A CA 1
ATOM 710 C C . LEU A 1 90 ? 39.066 1.635 -0.485 1.00 87.19 90 LEU A C 1
ATOM 712 O O . LEU A 1 90 ? 38.891 2.225 0.577 1.00 87.19 90 LEU A O 1
ATOM 716 N N . ASN A 1 91 ? 40.125 0.854 -0.703 1.00 87.38 91 ASN A N 1
ATOM 717 C CA . ASN A 1 91 ? 41.141 0.596 0.315 1.00 87.38 91 ASN A CA 1
ATOM 718 C C . ASN A 1 91 ? 41.834 1.897 0.755 1.00 87.38 91 ASN A C 1
ATOM 720 O O . ASN A 1 91 ? 41.906 2.185 1.947 1.00 87.38 91 ASN A O 1
ATOM 724 N N . MET A 1 92 ? 42.250 2.735 -0.201 1.00 86.25 92 MET A N 1
ATOM 725 C CA . MET A 1 92 ? 42.854 4.036 0.106 1.00 86.25 92 MET A CA 1
ATOM 726 C C . MET A 1 92 ? 41.883 4.960 0.857 1.00 86.25 92 MET A C 1
ATOM 728 O O . MET A 1 92 ? 42.286 5.644 1.791 1.00 86.25 92 MET A O 1
ATOM 732 N N . THR A 1 93 ? 40.598 4.940 0.488 1.00 86.88 93 THR A N 1
ATOM 733 C CA . THR A 1 93 ? 39.574 5.778 1.129 1.00 86.88 93 THR A CA 1
ATOM 734 C C . THR A 1 93 ? 39.281 5.354 2.571 1.00 86.88 93 THR A C 1
ATOM 736 O O . THR A 1 93 ? 39.082 6.219 3.417 1.00 86.88 93 THR A O 1
ATOM 739 N N . LEU A 1 94 ? 39.209 4.045 2.841 1.00 81.06 94 LEU A N 1
ATOM 740 C CA . LEU A 1 94 ? 38.732 3.504 4.121 1.00 81.06 94 LEU A CA 1
ATOM 741 C C . LEU A 1 94 ? 39.854 3.217 5.125 1.00 81.06 94 LEU A C 1
ATOM 743 O O . LEU A 1 94 ? 39.605 3.247 6.324 1.00 81.06 94 LEU A O 1
ATOM 747 N N . LYS A 1 95 ? 41.072 2.910 4.660 1.00 80.38 95 LYS A N 1
ATOM 748 C CA . LYS A 1 95 ? 42.168 2.457 5.536 1.00 80.38 95 LYS A CA 1
ATOM 749 C C . LYS A 1 95 ? 43.284 3.476 5.743 1.00 80.38 95 LYS A C 1
ATOM 751 O O . LYS A 1 95 ? 44.160 3.242 6.568 1.00 80.38 95 LYS A O 1
ATOM 756 N N . LYS A 1 96 ? 43.305 4.575 4.987 1.00 81.62 96 LYS A N 1
ATOM 757 C CA . LYS A 1 96 ? 44.367 5.589 5.066 1.00 81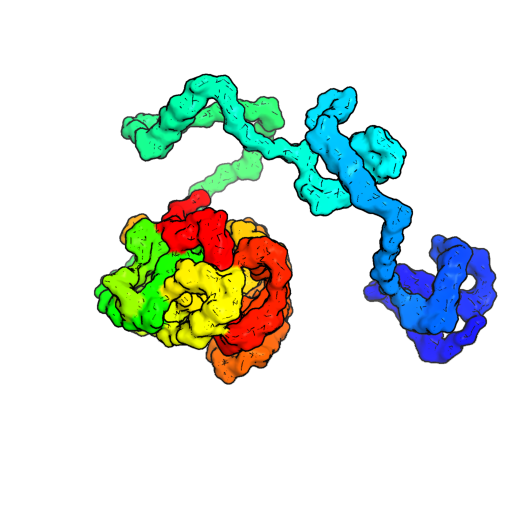.62 96 LYS A CA 1
ATOM 758 C C . LYS A 1 96 ? 43.776 6.980 5.247 1.00 81.62 96 LYS A C 1
ATOM 760 O O . LYS A 1 96 ? 42.660 7.237 4.805 1.00 81.62 96 LYS A O 1
ATOM 765 N N . LYS A 1 97 ? 44.539 7.877 5.873 1.00 82.06 97 LYS A N 1
ATOM 766 C CA . LYS A 1 97 ? 44.197 9.298 6.023 1.00 82.06 97 LYS A CA 1
ATOM 767 C C . LYS A 1 97 ? 45.014 10.158 5.046 1.00 82.06 97 LYS A C 1
ATOM 769 O O . LYS A 1 97 ? 46.120 9.748 4.682 1.00 82.06 97 LYS A O 1
ATOM 774 N N . PRO A 1 98 ? 44.493 11.321 4.620 1.00 86.38 98 PRO A N 1
ATOM 775 C CA . PRO A 1 98 ? 45.268 12.304 3.868 1.00 86.38 98 PRO A CA 1
ATOM 776 C C . PRO A 1 98 ? 46.555 12.710 4.602 1.00 86.38 98 PRO A C 1
ATOM 778 O O . PRO A 1 98 ? 46.541 12.924 5.812 1.00 86.38 98 PRO A O 1
ATOM 781 N N . LYS A 1 99 ? 47.665 12.843 3.866 1.00 78.75 99 LYS A N 1
ATOM 782 C CA . LYS A 1 99 ? 48.973 13.247 4.424 1.00 78.75 99 LYS A CA 1
ATOM 783 C C . LYS A 1 99 ? 49.056 14.730 4.795 1.00 78.75 99 LYS A C 1
ATOM 785 O O . LYS A 1 99 ? 49.953 15.125 5.523 1.00 78.75 99 LYS A O 1
ATOM 790 N N . ASP A 1 100 ? 48.124 15.540 4.305 1.00 77.25 100 ASP A N 1
ATOM 791 C CA . ASP A 1 100 ? 48.069 16.993 4.506 1.00 77.25 100 ASP A CA 1
ATOM 792 C C . ASP A 1 100 ? 47.400 17.407 5.832 1.00 77.25 100 ASP A C 1
ATOM 794 O O . ASP A 1 100 ? 46.991 18.554 5.989 1.00 77.25 100 ASP A O 1
ATOM 798 N N . GLY A 1 101 ? 47.218 16.464 6.763 1.00 73.06 101 GLY A N 1
ATOM 799 C CA . GLY A 1 101 ? 46.570 16.700 8.055 1.00 73.06 101 GLY A CA 1
ATOM 800 C C . GLY A 1 101 ? 45.045 16.823 7.992 1.00 73.06 101 GLY A C 1
ATOM 801 O O . GLY A 1 101 ? 44.407 16.995 9.029 1.00 73.06 101 GLY A O 1
ATOM 802 N N . SER A 1 102 ? 44.421 16.710 6.812 1.00 77.75 102 SER A N 1
ATOM 803 C CA . SER A 1 102 ? 42.961 16.748 6.730 1.00 77.75 102 SER A CA 1
ATOM 804 C C . SER A 1 102 ? 42.313 15.478 7.281 1.00 77.75 102 SER A C 1
ATOM 806 O O . SER A 1 102 ? 42.790 14.360 7.095 1.00 77.75 102 SER A O 1
ATOM 808 N N . THR A 1 103 ? 41.181 15.653 7.961 1.00 73.94 103 THR A N 1
ATOM 809 C CA . THR A 1 103 ? 40.486 14.567 8.666 1.00 73.94 103 THR A CA 1
ATOM 810 C C . THR A 1 103 ? 39.880 13.524 7.722 1.00 73.94 103 THR A C 1
ATOM 812 O O . THR A 1 103 ? 39.703 12.376 8.123 1.00 73.94 103 THR A O 1
ATOM 815 N N . HIS A 1 104 ? 39.606 13.887 6.461 1.00 81.19 104 HIS A N 1
ATOM 816 C CA . HIS A 1 104 ? 38.919 13.031 5.491 1.00 81.19 104 HIS A CA 1
ATOM 817 C C . HIS A 1 104 ? 39.382 13.275 4.047 1.00 81.19 104 HIS A C 1
ATOM 819 O O . HIS A 1 104 ? 39.746 14.389 3.662 1.00 81.19 104 HIS A O 1
ATOM 825 N N . TRP A 1 105 ? 39.281 12.248 3.197 1.00 87.19 105 TRP A N 1
ATOM 826 C CA . TRP A 1 105 ? 39.558 12.374 1.764 1.00 87.19 105 TRP A CA 1
ATOM 827 C C . TRP A 1 105 ? 38.513 13.230 1.042 1.00 87.19 105 TRP A C 1
ATOM 829 O O . TRP A 1 105 ? 37.317 12.937 1.063 1.00 87.19 105 TRP A O 1
ATOM 839 N N . SER A 1 106 ? 38.969 14.225 0.277 1.00 88.94 106 SER A N 1
ATOM 840 C CA . SER A 1 106 ? 38.163 14.801 -0.802 1.00 88.94 106 SER A CA 1
ATOM 841 C C . SER A 1 106 ? 38.403 14.024 -2.098 1.00 88.94 106 SER A C 1
ATOM 843 O O . SER A 1 106 ? 39.493 13.500 -2.328 1.00 88.94 106 SER A O 1
ATOM 845 N N . SER A 1 107 ? 37.404 13.974 -2.984 1.00 88.31 107 SER A N 1
ATOM 846 C CA . SER A 1 107 ? 37.549 13.265 -4.269 1.00 88.31 107 SER A CA 1
ATOM 847 C C . SER A 1 107 ? 38.712 13.779 -5.131 1.00 88.31 107 SER A C 1
ATOM 849 O O . SER A 1 107 ? 39.283 13.008 -5.895 1.00 88.31 107 SER A O 1
ATOM 851 N N . ARG A 1 108 ? 39.086 15.060 -4.989 1.00 89.31 108 ARG A N 1
ATOM 852 C CA . ARG A 1 108 ? 40.237 15.659 -5.681 1.00 89.31 108 ARG A CA 1
ATOM 853 C C . ARG A 1 108 ? 41.561 15.309 -5.002 1.00 89.31 108 ARG A C 1
ATOM 855 O O . ARG A 1 108 ? 42.508 14.978 -5.699 1.00 89.31 108 ARG A O 1
ATOM 862 N N . LYS A 1 109 ? 41.605 15.309 -3.665 1.00 89.25 109 LYS A N 1
ATOM 863 C CA . LYS A 1 109 ? 42.799 14.924 -2.893 1.00 89.25 109 LYS A CA 1
ATOM 864 C C . LYS A 1 109 ? 43.160 13.459 -3.113 1.00 89.25 109 LYS A C 1
ATOM 866 O O . LYS A 1 109 ? 44.304 13.146 -3.399 1.00 89.25 109 LYS A O 1
ATOM 871 N N . LEU A 1 110 ? 42.166 12.573 -3.054 1.00 89.75 110 LEU A N 1
ATOM 872 C CA . LEU A 1 110 ? 42.389 11.150 -3.293 1.00 89.75 110 LEU A CA 1
ATOM 873 C C . LEU A 1 110 ? 42.830 10.874 -4.738 1.00 89.75 110 LEU A C 1
ATOM 875 O O . LEU A 1 110 ? 43.668 10.013 -4.973 1.00 89.75 110 LEU A O 1
ATOM 879 N N . ALA A 1 111 ? 42.288 11.614 -5.708 1.00 90.75 111 ALA A N 1
ATOM 880 C CA . ALA A 1 111 ? 42.740 11.536 -7.095 1.00 90.75 111 ALA A CA 1
ATOM 881 C C . ALA A 1 111 ? 44.200 11.991 -7.259 1.00 90.75 111 ALA A C 1
ATOM 883 O O . ALA A 1 111 ? 44.964 11.314 -7.938 1.00 90.75 111 ALA A O 1
ATOM 884 N N . ALA A 1 112 ? 44.593 13.088 -6.603 1.00 89.12 112 ALA A N 1
ATOM 885 C CA . ALA A 1 112 ? 45.972 13.573 -6.611 1.00 89.12 112 ALA A CA 1
ATOM 886 C C . ALA A 1 112 ? 46.947 12.577 -5.955 1.00 89.12 112 ALA A C 1
ATOM 888 O O . ALA A 1 112 ? 48.011 12.333 -6.508 1.00 89.12 112 ALA A O 1
ATOM 889 N N . GLU A 1 113 ? 46.561 11.945 -4.839 1.00 88.69 113 GLU A N 1
ATOM 890 C CA . GLU A 1 113 ? 47.382 10.924 -4.163 1.00 88.69 113 GLU A CA 1
ATOM 891 C C . GLU A 1 113 ? 47.546 9.650 -5.009 1.00 88.69 113 GLU A C 1
ATOM 893 O O . GLU A 1 113 ? 48.593 9.010 -4.982 1.00 88.69 113 GLU A O 1
ATOM 898 N N . LEU A 1 114 ? 46.509 9.256 -5.756 1.00 87.50 114 LEU A N 1
ATOM 899 C CA . LEU A 1 114 ? 46.570 8.078 -6.625 1.00 87.50 114 LEU A CA 1
ATOM 900 C C . LEU A 1 114 ? 47.324 8.354 -7.936 1.00 87.50 114 LEU A C 1
ATOM 902 O O . LEU A 1 114 ? 47.874 7.422 -8.513 1.00 87.50 114 LEU A O 1
ATOM 906 N N . GLY A 1 115 ? 47.357 9.606 -8.405 1.00 84.88 115 GLY A N 1
ATOM 907 C CA . GLY A 1 115 ? 48.136 10.074 -9.561 1.00 84.88 115 GLY A CA 1
ATOM 908 C C . GLY A 1 115 ? 47.622 9.625 -10.937 1.00 84.88 115 GLY A C 1
ATOM 909 O O . GLY A 1 115 ? 47.754 10.356 -11.914 1.00 84.88 115 GLY A O 1
ATOM 910 N N . ASP A 1 116 ? 46.978 8.462 -11.027 1.00 85.38 116 ASP A N 1
ATOM 911 C CA . ASP A 1 116 ? 46.516 7.827 -12.270 1.00 85.38 116 ASP A CA 1
ATOM 912 C C . ASP A 1 116 ? 44.977 7.751 -12.391 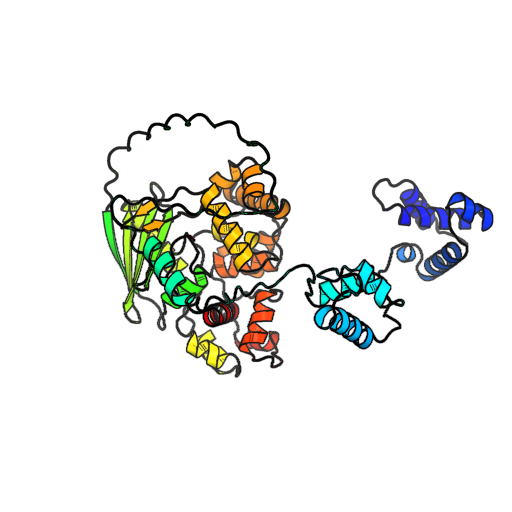1.00 85.38 116 ASP A C 1
ATOM 914 O O . ASP A 1 116 ? 44.442 7.197 -13.356 1.00 85.38 116 ASP A O 1
ATOM 918 N N . VAL A 1 117 ? 44.235 8.317 -11.428 1.00 87.50 117 VAL A N 1
ATOM 919 C CA . VAL A 1 117 ? 42.762 8.295 -11.385 1.00 87.50 117 VAL A CA 1
ATOM 920 C C . VAL A 1 117 ? 42.199 9.708 -11.355 1.00 87.50 117 VAL A C 1
ATOM 922 O O . VAL A 1 117 ? 42.523 10.500 -10.478 1.00 87.50 117 VAL A O 1
ATOM 925 N N . SER A 1 118 ? 41.261 10.018 -12.253 1.00 89.94 118 SER A N 1
ATOM 926 C CA . SER A 1 118 ? 40.551 11.300 -12.205 1.00 89.94 118 SER A CA 1
ATOM 927 C C . SER A 1 118 ? 39.591 11.393 -11.010 1.00 89.94 118 SER A C 1
ATOM 929 O O . SER A 1 118 ? 38.947 10.412 -10.620 1.00 89.94 118 SER A O 1
ATOM 931 N N . PHE A 1 119 ? 39.395 12.603 -10.477 1.00 88.94 119 PHE A N 1
ATOM 932 C CA . PHE A 1 119 ? 38.458 12.841 -9.368 1.00 88.94 119 PHE A CA 1
ATOM 933 C C . PHE A 1 119 ? 37.020 12.398 -9.698 1.00 88.94 119 PHE A C 1
ATOM 935 O O . PHE A 1 119 ? 36.302 11.914 -8.824 1.00 88.94 119 PHE A O 1
ATOM 942 N N . ALA A 1 120 ? 36.597 12.507 -10.964 1.00 88.12 120 ALA A N 1
ATOM 943 C CA . ALA A 1 120 ? 35.281 12.056 -11.416 1.00 88.12 120 ALA A CA 1
ATOM 944 C C . ALA A 1 120 ? 35.131 10.527 -11.313 1.00 88.12 120 ALA A C 1
ATOM 946 O O . ALA A 1 120 ? 34.067 10.022 -10.949 1.00 88.12 120 ALA A O 1
ATOM 947 N N . THR A 1 121 ? 36.208 9.781 -11.579 1.00 86.81 121 THR A N 1
ATOM 948 C CA . THR A 1 121 ? 36.236 8.326 -11.390 1.00 86.81 121 THR A CA 1
ATOM 949 C C . THR A 1 121 ? 36.158 7.964 -9.912 1.00 86.81 121 THR A C 1
ATOM 951 O O . THR A 1 121 ? 35.352 7.107 -9.555 1.00 86.81 121 THR A O 1
ATOM 954 N N . VAL A 1 122 ? 36.889 8.666 -9.042 1.00 88.88 122 VAL A N 1
ATOM 955 C CA . VAL A 1 122 ? 36.792 8.490 -7.582 1.00 88.88 122 VAL A CA 1
ATOM 956 C C . VAL A 1 122 ? 35.357 8.723 -7.090 1.00 88.88 122 VAL A C 1
ATOM 958 O O . VAL A 1 122 ? 34.796 7.869 -6.406 1.00 88.88 122 VAL A O 1
ATOM 961 N N . GLN A 1 123 ? 34.710 9.819 -7.507 1.00 89.31 123 GLN A N 1
ATOM 962 C CA . GLN A 1 123 ? 33.316 10.108 -7.138 1.00 89.31 123 GLN A CA 1
ATOM 963 C C . GLN A 1 123 ? 32.340 9.031 -7.615 1.00 89.31 123 GLN A C 1
ATOM 965 O O . GLN A 1 123 ? 31.423 8.657 -6.884 1.00 89.31 123 GLN A O 1
ATOM 970 N N . ARG A 1 124 ? 32.518 8.528 -8.840 1.00 85.06 124 ARG A N 1
ATOM 971 C CA . ARG A 1 124 ? 31.684 7.453 -9.388 1.00 85.06 124 ARG A CA 1
ATOM 972 C C . ARG A 1 124 ? 31.827 6.166 -8.575 1.00 85.06 124 ARG A C 1
ATOM 974 O O . ARG A 1 124 ? 30.818 5.526 -8.297 1.00 85.06 124 ARG A O 1
ATOM 981 N N . ILE A 1 125 ? 33.048 5.816 -8.172 1.00 87.44 125 ILE A N 1
ATOM 982 C CA . ILE A 1 125 ? 33.328 4.629 -7.352 1.00 87.44 125 ILE A CA 1
ATOM 983 C C . ILE A 1 125 ? 32.716 4.789 -5.956 1.00 87.44 125 ILE A C 1
ATOM 985 O O . ILE A 1 125 ? 32.005 3.896 -5.504 1.00 87.44 125 ILE A O 1
ATOM 989 N N . TRP A 1 126 ? 32.887 5.945 -5.311 1.00 91.19 126 TRP A N 1
ATOM 990 C CA . TRP A 1 126 ? 32.241 6.235 -4.027 1.00 91.19 126 TRP A CA 1
ATOM 991 C C . TRP A 1 126 ? 30.716 6.156 -4.104 1.00 91.19 126 TRP A C 1
ATOM 993 O O . TRP A 1 126 ? 30.101 5.526 -3.251 1.00 91.19 126 TRP A O 1
ATOM 1003 N N . ARG A 1 127 ? 30.090 6.719 -5.148 1.00 85.69 127 ARG A N 1
ATOM 1004 C CA . ARG A 1 127 ? 28.632 6.620 -5.349 1.00 85.69 127 ARG A CA 1
ATOM 1005 C C . ARG A 1 127 ? 28.171 5.180 -5.553 1.00 85.69 127 ARG A C 1
ATOM 1007 O O . ARG A 1 127 ? 27.151 4.802 -4.989 1.00 85.69 127 ARG A O 1
ATOM 1014 N N . LYS A 1 128 ? 28.913 4.395 -6.340 1.00 82.19 128 LYS A N 1
ATOM 1015 C CA . LYS A 1 128 ? 28.607 2.982 -6.605 1.00 82.19 128 LYS A CA 1
ATOM 1016 C C . LYS A 1 128 ? 28.636 2.145 -5.323 1.00 82.19 128 LYS A C 1
ATOM 1018 O O . LYS A 1 128 ? 27.765 1.308 -5.136 1.00 82.19 128 LYS A O 1
ATOM 1023 N N . HIS A 1 129 ? 29.612 2.398 -4.453 1.00 81.19 129 HIS A N 1
ATOM 1024 C CA . HIS A 1 129 ? 29.848 1.629 -3.224 1.00 81.19 129 HIS A CA 1
ATOM 1025 C C . HIS A 1 129 ? 29.316 2.306 -1.953 1.00 81.19 129 HIS A C 1
ATOM 1027 O O . HIS A 1 129 ? 29.594 1.855 -0.850 1.00 81.19 129 HIS A O 1
ATOM 1033 N N . GLY A 1 130 ? 28.571 3.406 -2.084 1.00 81.06 130 GLY A N 1
ATOM 1034 C CA . GLY A 1 130 ? 27.971 4.118 -0.952 1.00 81.06 130 GLY A CA 1
ATOM 1035 C C . GLY A 1 130 ? 28.953 4.824 -0.006 1.00 81.06 130 GLY A C 1
ATOM 1036 O O . GLY A 1 130 ? 28.529 5.279 1.051 1.00 81.06 130 GLY A O 1
ATOM 1037 N N . VAL A 1 131 ? 30.231 4.965 -0.368 1.00 83.31 131 VAL A N 1
ATOM 1038 C CA . VAL A 1 131 ? 31.269 5.550 0.498 1.00 83.31 131 VAL A CA 1
ATOM 1039 C C . VAL A 1 131 ? 31.118 7.070 0.587 1.00 83.31 131 VAL A C 1
ATOM 1041 O O . VAL A 1 131 ? 31.052 7.766 -0.430 1.00 83.31 131 VAL A O 1
ATOM 1044 N N . ARG A 1 132 ? 31.078 7.608 1.812 1.00 83.06 132 ARG A N 1
ATOM 1045 C CA . ARG A 1 132 ? 30.924 9.047 2.089 1.00 83.06 132 ARG A CA 1
ATOM 1046 C C . ARG A 1 132 ? 31.994 9.509 3.083 1.00 83.06 132 ARG A C 1
ATOM 1048 O O . ARG A 1 132 ? 31.692 9.628 4.260 1.00 83.06 132 ARG A O 1
ATOM 1055 N N . PRO A 1 133 ? 33.222 9.823 2.633 1.00 78.38 133 PRO A N 1
ATOM 1056 C CA . PRO A 1 133 ? 34.348 10.057 3.544 1.00 78.38 133 PRO A CA 1
ATOM 1057 C C . PRO A 1 133 ? 34.169 11.248 4.479 1.00 78.38 133 PRO A C 1
ATOM 1059 O O . PRO A 1 133 ? 34.794 11.284 5.516 1.00 78.38 133 PRO A O 1
ATOM 1062 N N . HIS A 1 134 ? 33.332 12.220 4.116 1.00 69.94 134 HIS A N 1
ATOM 1063 C CA . HIS A 1 134 ? 33.027 13.407 4.920 1.00 69.94 134 HIS A CA 1
ATOM 1064 C C . HIS A 1 134 ? 31.895 13.182 5.933 1.00 69.94 134 HIS A C 1
ATOM 1066 O O . HIS A 1 134 ? 31.534 14.107 6.652 1.00 69.94 134 HIS A O 1
ATOM 1072 N N . ARG A 1 135 ? 31.267 12.001 5.934 1.00 63.47 135 ARG A N 1
ATOM 1073 C CA . ARG A 1 135 ? 30.281 11.635 6.945 1.00 63.47 135 ARG A CA 1
ATOM 1074 C C . ARG A 1 135 ? 30.953 10.705 7.934 1.00 63.47 135 ARG A C 1
ATOM 1076 O O . ARG A 1 135 ? 31.390 9.623 7.560 1.00 63.47 135 ARG A O 1
ATOM 1083 N N . LEU A 1 136 ? 31.006 11.146 9.179 1.00 51.88 136 LEU A N 1
ATOM 1084 C CA . LEU A 1 136 ? 31.268 10.270 10.304 1.00 51.88 136 LEU A CA 1
ATOM 1085 C C . LEU A 1 136 ? 29.974 9.495 10.573 1.00 51.88 136 LEU A C 1
ATOM 1087 O O . LEU A 1 136 ? 28.944 10.115 10.837 1.00 51.88 136 LEU A O 1
ATOM 1091 N N . ASP A 1 137 ? 30.014 8.165 10.503 1.00 42.78 137 ASP A N 1
ATOM 1092 C CA . ASP A 1 137 ? 29.071 7.362 11.283 1.00 42.78 137 ASP A CA 1
ATOM 1093 C C . ASP A 1 137 ? 29.566 7.441 12.730 1.00 42.78 137 ASP A C 1
ATOM 1095 O O . ASP A 1 137 ? 30.414 6.670 13.173 1.00 42.78 137 ASP A O 1
ATOM 1099 N N . ILE A 1 138 ? 29.114 8.473 13.439 1.00 37.75 138 ILE A N 1
ATOM 1100 C CA . ILE A 1 138 ? 29.323 8.604 14.878 1.00 37.75 138 ILE A CA 1
ATOM 1101 C C . ILE A 1 138 ? 28.431 7.575 15.571 1.00 37.75 138 ILE A C 1
ATOM 1103 O O . ILE A 1 138 ? 27.261 7.830 15.841 1.00 37.75 138 ILE A O 1
ATOM 1107 N N . HIS A 1 139 ? 28.990 6.409 15.884 1.00 41.75 139 HIS A N 1
ATOM 1108 C CA . HIS A 1 139 ? 28.584 5.741 17.112 1.00 41.75 139 HIS A CA 1
ATOM 1109 C C . HIS A 1 139 ? 29.162 6.574 18.252 1.00 41.75 139 HIS A C 1
ATOM 1111 O O . HIS A 1 139 ? 30.374 6.603 18.456 1.00 41.75 139 HIS A O 1
ATOM 1117 N N . MET A 1 140 ? 28.298 7.324 18.930 1.00 37.38 140 MET A N 1
ATOM 1118 C CA . MET A 1 140 ? 28.675 8.111 20.096 1.00 37.38 140 MET A CA 1
ATOM 1119 C C . MET A 1 140 ? 28.875 7.144 21.266 1.00 37.38 140 MET A C 1
ATOM 1121 O O . MET A 1 140 ? 27.971 6.909 22.057 1.00 37.38 140 MET A O 1
ATOM 1125 N N . VAL A 1 141 ? 30.039 6.502 21.304 1.00 44.16 141 VAL A N 1
ATOM 1126 C CA . VAL A 1 141 ? 30.508 5.775 22.483 1.00 44.16 141 VAL A CA 1
ATOM 1127 C C . VAL A 1 141 ? 31.175 6.823 23.363 1.00 44.16 141 VAL A C 1
ATOM 1129 O O . VAL A 1 141 ? 32.205 7.383 22.988 1.00 44.16 141 VAL A O 1
ATOM 1132 N N . SER A 1 142 ? 30.531 7.167 24.474 1.00 48.12 142 SER A N 1
ATOM 1133 C CA . SER A 1 142 ? 31.136 8.033 25.483 1.00 48.12 142 SER A CA 1
ATOM 1134 C C . SER A 1 142 ? 32.257 7.273 26.193 1.00 48.12 142 SER A C 1
ATOM 1136 O O . SER A 1 142 ? 32.091 6.100 26.516 1.00 48.12 142 SER A O 1
ATOM 1138 N N . ASN A 1 143 ? 33.387 7.935 26.445 1.00 55.00 143 ASN A N 1
ATOM 1139 C CA . ASN A 1 143 ? 34.490 7.379 27.243 1.00 55.00 143 ASN A CA 1
ATOM 1140 C C . ASN A 1 143 ? 34.328 7.673 28.747 1.00 55.00 143 ASN A C 1
ATOM 1142 O O . ASN A 1 143 ? 35.250 7.423 29.519 1.00 55.00 143 ASN A O 1
ATOM 1146 N N . ASP A 1 144 ? 33.198 8.256 29.153 1.00 67.00 144 ASP A N 1
ATOM 1147 C CA . ASP A 1 144 ? 32.875 8.483 30.559 1.00 67.00 144 ASP A CA 1
ATOM 1148 C C . ASP A 1 144 ? 32.519 7.131 31.213 1.00 67.00 144 ASP A C 1
ATOM 1150 O O . ASP A 1 144 ? 31.547 6.503 30.785 1.00 67.00 144 ASP A O 1
ATOM 1154 N N . PRO A 1 145 ? 33.292 6.648 32.207 1.00 70.31 145 PRO A N 1
ATOM 1155 C CA . PRO A 1 145 ? 33.050 5.351 32.842 1.00 70.31 145 PRO A CA 1
ATOM 1156 C C . PRO A 1 145 ? 31.685 5.271 33.539 1.00 70.31 145 PRO A C 1
ATOM 1158 O O . PRO A 1 145 ? 31.147 4.176 33.682 1.00 70.31 145 PRO A O 1
ATOM 1161 N N . ASP A 1 146 ? 31.092 6.418 33.885 1.00 67.44 146 ASP A N 1
ATOM 1162 C CA . ASP A 1 146 ? 29.770 6.513 34.506 1.00 67.44 146 ASP A CA 1
ATOM 1163 C C . ASP A 1 146 ? 28.678 6.926 33.501 1.00 67.44 146 ASP A C 1
ATOM 1165 O O . ASP A 1 146 ? 27.586 7.338 33.902 1.00 67.44 146 ASP A O 1
ATOM 1169 N N . PHE A 1 147 ? 28.957 6.864 32.190 1.00 71.69 147 PHE A N 1
ATOM 1170 C CA . PHE A 1 147 ? 28.051 7.359 31.149 1.00 71.69 147 PHE A CA 1
ATOM 1171 C C . PHE A 1 147 ? 26.655 6.751 31.241 1.00 71.69 147 PHE A C 1
ATOM 1173 O O . PHE A 1 147 ? 25.680 7.487 31.165 1.00 71.69 147 PHE A O 1
ATOM 1180 N N . GLU A 1 148 ? 26.556 5.434 31.416 1.00 66.69 148 GLU A N 1
ATOM 1181 C CA . GLU A 1 148 ? 25.270 4.733 31.496 1.00 66.69 148 GLU A CA 1
ATOM 1182 C C . GLU A 1 148 ? 24.446 5.213 32.697 1.00 66.69 148 GLU A C 1
ATOM 1184 O O . GLU A 1 148 ? 23.250 5.462 32.567 1.00 66.69 148 GLU A O 1
ATOM 1189 N N . THR A 1 149 ? 25.094 5.437 33.843 1.00 71.62 149 THR A N 1
ATOM 1190 C CA . THR A 1 149 ? 24.445 5.950 35.057 1.00 71.62 149 THR A CA 1
ATOM 1191 C C . THR A 1 149 ? 23.960 7.385 34.855 1.00 71.62 149 THR A C 1
ATOM 1193 O O . THR A 1 149 ? 22.790 7.682 35.076 1.00 71.62 149 THR A O 1
ATOM 1196 N N . LYS A 1 150 ? 24.819 8.274 34.341 1.00 73.00 150 LYS A N 1
ATOM 1197 C CA . LYS A 1 150 ? 24.458 9.678 34.073 1.00 73.00 150 LYS A CA 1
ATOM 1198 C C . LYS A 1 150 ? 23.391 9.797 32.985 1.00 73.00 150 LYS A C 1
ATOM 1200 O O . LYS A 1 150 ? 22.503 10.641 33.074 1.00 73.00 150 LYS A O 1
ATOM 1205 N N . ALA A 1 151 ? 23.466 8.957 31.954 1.00 73.69 151 ALA A N 1
ATOM 1206 C CA . ALA A 1 151 ? 22.463 8.887 30.903 1.00 73.69 151 ALA A CA 1
ATOM 1207 C C . ALA A 1 151 ? 21.124 8.411 31.470 1.00 73.69 151 ALA A C 1
ATOM 1209 O O . ALA A 1 151 ? 20.103 9.020 31.162 1.00 73.69 151 ALA A O 1
ATOM 1210 N N . ALA A 1 152 ? 21.119 7.389 32.330 1.00 71.31 152 ALA A N 1
ATOM 1211 C CA . ALA A 1 152 ? 19.919 6.923 33.015 1.00 71.31 152 ALA A CA 1
ATOM 1212 C C . ALA A 1 152 ? 19.307 8.008 33.917 1.00 71.31 152 ALA A C 1
ATOM 1214 O O . ALA A 1 152 ? 18.092 8.188 33.877 1.00 71.31 152 ALA A O 1
ATOM 1215 N N . ASP A 1 153 ? 20.119 8.782 34.642 1.00 76.50 153 ASP A N 1
ATOM 1216 C CA . ASP A 1 153 ? 19.645 9.895 35.478 1.00 76.50 153 ASP A CA 1
ATOM 1217 C C . ASP A 1 153 ? 19.018 11.019 34.639 1.00 76.50 153 ASP A C 1
ATOM 1219 O O . ASP A 1 153 ? 17.921 11.498 34.936 1.00 76.50 153 ASP A O 1
ATOM 1223 N N . VAL A 1 154 ? 19.668 11.410 33.536 1.00 72.31 154 VAL A N 1
ATOM 1224 C CA . VAL A 1 154 ? 19.132 12.422 32.611 1.00 72.31 154 VAL A CA 1
ATOM 1225 C C . VAL A 1 154 ? 17.857 11.921 31.936 1.00 72.31 154 VAL A C 1
ATOM 1227 O O . VAL A 1 154 ? 16.877 12.655 31.869 1.00 72.31 154 VAL A O 1
ATOM 1230 N N . ILE A 1 155 ? 17.829 10.671 31.468 1.00 73.75 155 ILE A N 1
ATOM 1231 C CA . ILE A 1 155 ? 16.627 10.048 30.896 1.00 73.75 155 ILE A CA 1
ATOM 1232 C C . ILE A 1 155 ? 15.514 9.978 31.953 1.00 73.75 155 ILE A C 1
ATOM 1234 O O . ILE A 1 155 ? 14.359 10.267 31.638 1.00 73.75 155 ILE A O 1
ATOM 1238 N N . GLY A 1 156 ? 15.853 9.676 33.207 1.00 72.19 156 GLY A N 1
ATOM 1239 C CA . GLY A 1 156 ? 14.937 9.665 34.346 1.00 72.19 156 GLY A CA 1
ATOM 1240 C C . GLY A 1 156 ? 14.237 11.008 34.559 1.00 72.19 156 GLY A C 1
ATOM 1241 O O . GLY A 1 156 ? 13.026 11.026 34.770 1.00 72.19 156 GLY A O 1
ATOM 1242 N N . LEU A 1 157 ? 14.950 12.128 34.393 1.00 73.75 157 LEU A N 1
ATOM 1243 C CA . LEU A 1 157 ? 14.364 13.475 34.459 1.00 73.75 157 LEU A CA 1
ATOM 1244 C C . LEU A 1 157 ? 13.332 13.745 33.351 1.00 73.75 157 LEU A C 1
ATOM 1246 O O . LEU A 1 157 ? 12.387 14.494 33.582 1.00 73.75 157 LEU A O 1
ATOM 1250 N N . TYR A 1 158 ? 13.486 13.145 32.164 1.00 64.00 158 TYR A N 1
ATOM 1251 C CA . TYR A 1 158 ? 12.503 13.264 31.076 1.00 64.00 158 TYR A CA 1
ATOM 1252 C C . TYR A 1 158 ? 11.314 12.316 31.245 1.00 64.00 158 TYR A C 1
ATOM 1254 O O . TYR A 1 158 ? 10.200 12.657 30.851 1.00 64.00 158 TYR A O 1
ATOM 1262 N N . LEU A 1 159 ? 11.542 11.124 31.800 1.00 71.12 159 LEU A N 1
ATOM 1263 C CA . LEU A 1 159 ? 10.496 10.121 31.997 1.00 71.12 159 LEU A CA 1
ATOM 1264 C C . LEU A 1 159 ? 9.607 10.426 33.206 1.00 71.12 159 LEU A C 1
ATOM 1266 O O . LEU A 1 159 ? 8.418 10.122 33.164 1.00 71.12 159 LEU A O 1
ATOM 1270 N N . ASN A 1 160 ? 10.166 11.007 34.270 1.00 69.69 160 ASN A N 1
ATOM 1271 C CA . ASN A 1 160 ? 9.433 11.321 35.493 1.00 69.69 160 ASN A CA 1
ATOM 1272 C C . ASN A 1 160 ? 9.885 12.681 36.067 1.00 69.69 160 ASN A C 1
ATOM 1274 O O . ASN A 1 160 ? 10.614 12.731 37.063 1.00 69.69 160 ASN A O 1
ATOM 1278 N N . PRO A 1 161 ? 9.514 13.799 35.413 1.00 73.50 161 PRO A N 1
ATOM 1279 C CA . PRO A 1 161 ? 9.976 15.123 35.809 1.00 73.50 161 PRO A CA 1
ATOM 1280 C C . PRO A 1 161 ? 9.436 15.506 37.198 1.00 73.50 161 PRO A C 1
ATOM 1282 O O . PRO A 1 161 ? 8.245 15.314 37.464 1.00 73.50 161 PRO A O 1
ATOM 1285 N N . PRO A 1 162 ? 10.260 16.083 38.092 1.00 76.75 162 PRO A N 1
ATOM 1286 C CA . PRO A 1 162 ? 9.788 16.528 39.399 1.00 76.75 162 PRO A CA 1
ATOM 1287 C C . PRO A 1 162 ? 8.726 17.629 39.271 1.00 76.75 162 PRO A C 1
ATOM 1289 O O . PRO A 1 162 ? 8.846 18.537 38.443 1.00 76.75 162 PRO A O 1
ATOM 1292 N N . ALA A 1 163 ? 7.702 17.589 40.127 1.00 70.56 163 ALA A N 1
ATOM 1293 C CA . ALA A 1 163 ? 6.690 18.640 40.177 1.00 70.56 163 ALA A CA 1
ATOM 1294 C C . ALA A 1 163 ? 7.341 19.998 40.506 1.00 70.56 163 ALA A C 1
ATOM 1296 O O . ALA A 1 163 ? 8.139 20.103 41.435 1.00 70.56 163 ALA A O 1
ATOM 1297 N N . HIS A 1 164 ? 6.989 21.034 39.739 1.00 70.88 164 HIS A N 1
ATOM 1298 C CA . HIS A 1 164 ? 7.541 22.397 39.830 1.00 70.88 164 HIS A CA 1
ATOM 1299 C C . HIS A 1 164 ? 9.035 22.554 39.476 1.00 70.88 164 HIS A C 1
ATOM 1301 O O . HIS A 1 164 ? 9.628 23.578 39.815 1.00 70.88 164 HIS A O 1
ATOM 1307 N N . ALA A 1 165 ? 9.647 21.601 38.764 1.00 67.75 165 ALA A N 1
ATOM 1308 C CA . ALA A 1 165 ? 11.015 21.746 38.261 1.00 67.75 165 ALA A CA 1
ATOM 1309 C C . ALA A 1 165 ? 11.060 22.207 36.792 1.00 67.75 165 ALA A C 1
ATOM 1311 O O . ALA A 1 165 ? 10.263 21.774 35.961 1.00 67.75 165 ALA A O 1
ATOM 1312 N N . ALA A 1 166 ? 12.037 23.056 36.462 1.00 64.44 166 ALA A N 1
ATOM 1313 C CA . ALA A 1 166 ? 12.385 23.417 35.090 1.00 64.44 166 ALA A CA 1
ATOM 1314 C C . ALA A 1 166 ? 13.749 22.804 34.738 1.00 64.44 166 ALA A C 1
ATOM 1316 O O . ALA A 1 166 ? 14.737 23.044 35.431 1.00 64.44 166 ALA A O 1
ATOM 1317 N N . VAL A 1 167 ? 13.804 22.008 33.668 1.00 67.50 167 VAL A N 1
ATOM 1318 C CA . VAL A 1 167 ? 15.047 21.401 33.172 1.00 67.50 167 VAL A CA 1
ATOM 1319 C C . VAL A 1 167 ? 15.621 22.290 32.073 1.00 67.50 167 VAL A C 1
ATOM 1321 O O . VAL A 1 167 ? 14.992 22.488 31.035 1.00 67.50 167 VAL A O 1
ATOM 1324 N N . PHE A 1 168 ? 16.826 22.816 32.289 1.00 62.47 168 PHE A N 1
ATOM 1325 C CA . PHE A 1 168 ? 17.550 23.602 31.292 1.00 62.47 168 PHE A CA 1
ATOM 1326 C C . PHE A 1 168 ? 18.648 22.748 30.661 1.00 62.47 168 PHE A C 1
ATOM 1328 O O . PHE A 1 168 ? 19.517 22.228 31.357 1.00 62.47 168 PHE A O 1
ATOM 1335 N N . CYS A 1 169 ? 18.620 22.615 29.336 1.00 61.09 169 CYS A N 1
ATOM 1336 C CA . CYS A 1 169 ? 19.689 21.985 28.569 1.00 61.09 169 CYS A CA 1
ATOM 1337 C C . CYS A 1 169 ? 20.462 23.071 27.817 1.00 61.09 169 CYS A C 1
ATOM 1339 O O . CYS A 1 169 ? 19.876 23.830 27.044 1.00 61.09 169 CYS A O 1
ATOM 1341 N N . VAL A 1 170 ? 21.770 23.149 28.056 1.00 57.25 170 VAL A N 1
ATOM 1342 C CA . VAL A 1 170 ? 22.670 24.092 27.388 1.00 57.25 170 VAL A CA 1
ATOM 1343 C C . VAL A 1 170 ? 23.672 23.278 26.579 1.00 57.25 170 VAL A C 1
ATOM 1345 O O . VAL A 1 170 ? 24.485 22.556 27.144 1.00 57.25 170 VAL A O 1
ATOM 1348 N N . ASP A 1 171 ? 23.582 23.374 25.254 1.00 52.88 171 ASP A N 1
ATOM 1349 C CA . ASP A 1 171 ? 24.518 22.750 24.314 1.00 52.88 171 ASP A CA 1
ATOM 1350 C C . ASP A 1 171 ? 25.390 23.845 23.694 1.00 52.88 171 ASP A C 1
ATOM 1352 O O . ASP A 1 171 ? 24.902 24.694 22.939 1.00 52.88 171 ASP A O 1
ATOM 1356 N N . GLU A 1 172 ? 26.678 23.859 24.030 1.00 43.88 172 GLU A N 1
ATOM 1357 C CA . GLU A 1 172 ? 27.616 24.836 23.487 1.00 43.88 172 GLU A CA 1
ATOM 1358 C C . GLU A 1 172 ? 28.135 24.371 22.118 1.00 43.88 172 GLU A C 1
ATOM 1360 O O . GLU A 1 172 ? 29.032 23.536 21.997 1.00 43.88 172 GLU A O 1
ATOM 1365 N N . LYS A 1 173 ? 27.584 24.949 21.045 1.00 53.62 173 LYS A N 1
ATOM 1366 C CA . LYS A 1 173 ? 28.097 24.764 19.680 1.00 53.62 173 LYS A CA 1
ATOM 1367 C C . LYS A 1 173 ? 29.102 25.856 19.323 1.00 53.62 173 LYS A C 1
ATOM 1369 O O . LYS A 1 173 ? 28.741 26.892 18.773 1.00 53.62 173 LYS A O 1
ATOM 1374 N N . THR A 1 174 ? 30.383 25.567 19.518 1.00 48.78 174 THR A N 1
ATOM 1375 C CA . THR A 1 174 ? 31.520 26.486 19.295 1.00 48.78 174 THR A CA 1
ATOM 1376 C C . THR A 1 174 ? 31.762 26.934 17.839 1.00 48.78 174 THR A C 1
ATOM 1378 O O . THR A 1 174 ? 32.673 27.717 17.588 1.00 48.78 174 THR A O 1
ATOM 1381 N N . ALA A 1 175 ? 30.958 26.492 16.861 1.00 42.06 175 ALA A N 1
ATOM 1382 C CA . ALA A 1 175 ? 31.164 26.778 15.431 1.00 42.06 175 ALA A CA 1
ATOM 1383 C C . ALA A 1 175 ? 29.957 27.405 14.703 1.00 42.06 175 ALA A C 1
ATOM 1385 O O . ALA A 1 175 ? 29.960 27.484 13.473 1.00 42.06 175 ALA A O 1
ATOM 1386 N N . ILE A 1 176 ? 28.918 27.843 15.421 1.00 42.78 176 ILE A N 1
ATOM 1387 C CA . ILE A 1 176 ? 27.765 28.529 14.821 1.00 42.78 176 ILE A CA 1
ATOM 1388 C C . ILE A 1 176 ? 27.717 29.956 15.359 1.00 42.78 176 ILE A C 1
ATOM 1390 O O . ILE A 1 176 ? 27.402 30.178 16.522 1.00 42.78 176 ILE A O 1
ATOM 1394 N N . GLN A 1 177 ? 28.016 30.931 14.501 1.00 48.00 177 GLN A N 1
ATOM 1395 C CA . GLN A 1 177 ? 27.718 32.330 14.792 1.00 48.00 177 GLN A CA 1
ATOM 1396 C C . GLN A 1 177 ? 26.196 32.510 14.754 1.00 48.00 177 GLN A C 1
ATOM 1398 O O . GLN A 1 177 ? 25.554 32.178 13.754 1.00 48.00 177 GLN A O 1
ATOM 1403 N N . THR A 1 178 ? 25.616 33.013 15.841 1.00 40.16 178 THR A N 1
ATOM 1404 C CA . THR A 1 178 ? 24.187 33.319 15.930 1.00 40.16 178 THR A CA 1
ATOM 1405 C C . THR A 1 178 ? 23.862 34.444 14.947 1.00 40.16 178 THR A C 1
ATOM 1407 O O . THR A 1 178 ? 24.170 35.606 15.198 1.00 40.16 178 THR A O 1
ATOM 1410 N N . LEU A 1 179 ? 23.278 34.106 13.797 1.00 45.78 179 LEU A N 1
ATOM 1411 C CA . LEU A 1 179 ? 22.649 35.096 12.927 1.00 45.78 179 LEU A CA 1
ATOM 1412 C C . LEU A 1 179 ? 21.324 35.527 13.560 1.00 45.78 179 LEU A C 1
ATOM 1414 O O . LEU A 1 179 ? 20.576 34.693 14.075 1.00 45.78 179 LEU A O 1
ATOM 1418 N N . ASP A 1 180 ? 21.068 36.832 13.519 1.00 42.81 180 ASP A N 1
ATOM 1419 C CA . ASP A 1 180 ? 19.858 37.460 14.041 1.00 42.81 180 ASP A CA 1
ATOM 1420 C C . ASP A 1 180 ? 18.583 36.835 13.438 1.00 42.81 180 ASP A C 1
ATOM 1422 O O . ASP A 1 180 ? 18.586 36.302 12.320 1.00 42.81 180 ASP A O 1
ATOM 1426 N N . ARG A 1 181 ? 17.491 36.852 14.208 1.00 41.81 181 ARG A N 1
ATOM 1427 C CA . ARG A 1 181 ? 16.247 36.124 13.911 1.00 41.81 181 ARG A CA 1
ATOM 1428 C C . ARG A 1 181 ? 15.701 36.494 12.526 1.00 41.81 181 ARG A C 1
ATOM 1430 O O . ARG A 1 181 ? 15.404 37.652 12.255 1.00 41.81 181 ARG A O 1
ATOM 1437 N N . LYS A 1 182 ? 15.479 35.486 11.672 1.00 43.84 182 LYS A N 1
ATOM 1438 C CA . LYS A 1 182 ? 14.831 35.660 10.357 1.00 43.84 182 LYS A CA 1
ATOM 1439 C C . LYS A 1 182 ? 13.305 35.829 10.446 1.00 43.84 182 LYS A C 1
ATOM 1441 O O . LYS A 1 182 ? 12.708 36.295 9.482 1.00 43.84 182 LYS A O 1
ATOM 1446 N N . ASP A 1 183 ? 12.705 35.537 11.602 1.00 43.06 183 ASP A N 1
ATOM 1447 C CA . ASP A 1 183 ? 11.284 35.766 11.868 1.00 43.06 183 ASP A CA 1
ATOM 1448 C C . ASP A 1 183 ? 11.105 36.862 12.928 1.00 43.06 183 ASP A C 1
ATOM 1450 O O . ASP A 1 183 ? 11.442 36.690 14.105 1.00 43.06 183 ASP A O 1
ATOM 1454 N N . ARG A 1 184 ? 10.547 38.006 12.506 1.00 40.34 184 ARG A N 1
ATOM 1455 C CA . ARG A 1 184 ? 9.872 38.938 13.422 1.00 40.34 184 ARG A CA 1
ATOM 1456 C C . ARG A 1 184 ? 8.768 38.153 14.123 1.00 40.34 184 ARG A C 1
ATOM 1458 O O . ARG A 1 184 ? 8.053 37.410 13.458 1.00 40.34 184 ARG A O 1
ATOM 1465 N N . GLN A 1 185 ? 8.648 38.337 15.440 1.00 44.53 185 GLN A N 1
ATOM 1466 C CA . GLN A 1 185 ? 7.548 37.811 16.250 1.00 44.53 185 GLN A CA 1
ATOM 1467 C C . GLN A 1 185 ? 6.237 37.913 15.466 1.00 44.53 185 GLN A C 1
ATOM 1469 O O . GLN A 1 185 ? 5.765 39.014 15.177 1.00 44.53 185 GLN A O 1
ATOM 1474 N N . LEU A 1 186 ? 5.687 36.760 15.083 1.00 43.94 186 LEU A N 1
ATOM 1475 C CA . LEU A 1 186 ? 4.319 36.686 14.601 1.00 43.94 186 LEU A CA 1
ATOM 1476 C C . LEU A 1 186 ? 3.439 37.187 15.753 1.00 43.94 186 LEU A C 1
ATOM 1478 O O . LEU A 1 186 ? 3.587 36.679 16.871 1.00 43.94 186 LEU A O 1
ATOM 1482 N N . PRO A 1 187 ? 2.554 38.174 15.540 1.00 36.41 187 PRO A N 1
ATOM 1483 C CA . PRO A 1 187 ? 1.526 38.437 16.528 1.00 36.41 187 PRO A CA 1
ATOM 1484 C C . PRO A 1 187 ? 0.721 37.148 16.707 1.00 36.41 187 PRO A C 1
ATOM 1486 O O . PRO A 1 187 ? 0.495 36.412 15.740 1.00 36.41 187 PRO A O 1
ATOM 1489 N N . GLN A 1 188 ? 0.325 36.862 17.950 1.00 34.59 188 GLN A N 1
ATOM 1490 C CA . GLN A 1 188 ? -0.638 35.805 18.238 1.00 34.59 188 GLN A CA 1
ATOM 1491 C C . GLN A 1 188 ? -1.794 35.961 17.252 1.00 34.59 188 GLN A C 1
ATOM 1493 O O . GLN A 1 188 ? -2.416 37.023 17.183 1.00 34.59 188 GLN A O 1
ATOM 1498 N N . SER A 1 189 ? -2.030 34.935 16.433 1.00 34.06 189 SER A N 1
ATOM 1499 C CA . SER A 1 189 ? -3.245 34.906 15.630 1.00 34.06 189 SER A CA 1
ATOM 1500 C C . SER A 1 189 ? -4.406 35.012 16.617 1.00 34.06 189 SER A C 1
ATOM 1502 O O . SER A 1 189 ? -4.367 34.305 17.631 1.00 34.06 189 SER A O 1
ATOM 1504 N N . PRO A 1 190 ? -5.391 35.902 16.397 1.00 30.98 190 PRO A N 1
ATOM 1505 C CA . PRO A 1 190 ? -6.573 35.902 17.236 1.00 30.98 190 PRO A CA 1
ATOM 1506 C C . PRO A 1 190 ? -7.109 34.479 17.198 1.00 30.98 190 PRO A C 1
ATOM 1508 O O . PRO A 1 190 ? -7.210 33.897 16.114 1.00 30.98 190 PRO A O 1
ATOM 1511 N N . ALA A 1 191 ? -7.342 33.908 18.382 1.00 30.94 191 ALA A N 1
ATOM 1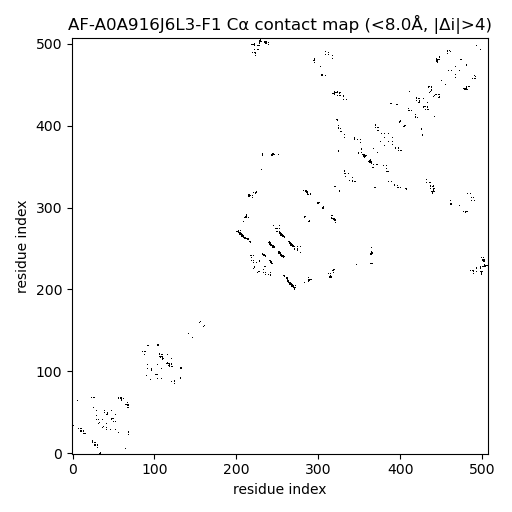512 C CA . ALA A 1 191 ? -8.047 32.653 18.528 1.00 30.94 191 ALA A CA 1
ATOM 1513 C C . ALA A 1 191 ? -9.231 32.713 17.566 1.00 30.94 191 ALA A C 1
ATOM 1515 O O . ALA A 1 191 ? -10.131 33.537 17.744 1.00 30.94 191 ALA A O 1
ATOM 1516 N N . ALA A 1 192 ? -9.165 31.923 16.491 1.00 30.38 192 ALA A N 1
ATOM 1517 C CA . ALA A 1 192 ? -10.329 31.678 15.677 1.00 30.38 192 ALA A CA 1
ATOM 1518 C C . ALA A 1 192 ? -11.306 31.055 16.658 1.00 30.38 192 ALA A C 1
ATOM 1520 O O . ALA A 1 192 ? -11.082 29.954 17.164 1.00 30.38 192 ALA A O 1
ATOM 1521 N N . SER A 1 193 ? -12.293 31.863 17.030 1.00 27.02 193 SER A N 1
ATOM 1522 C CA . SER A 1 193 ? -13.459 31.468 17.783 1.00 27.02 193 SER A CA 1
ATOM 1523 C C . SER A 1 193 ? -13.836 30.071 17.332 1.00 27.02 193 SER A C 1
ATOM 1525 O O . SER A 1 193 ? -14.098 29.867 16.142 1.00 27.02 193 SER A O 1
ATOM 1527 N N . ALA A 1 194 ? -13.816 29.127 18.273 1.00 29.72 194 ALA A N 1
ATOM 1528 C CA . ALA A 1 194 ? -14.538 27.885 18.118 1.00 29.72 194 ALA A CA 1
ATOM 1529 C C . ALA A 1 194 ? -15.889 28.257 17.503 1.00 29.72 194 ALA A C 1
ATOM 1531 O O . ALA A 1 194 ? -16.643 29.036 18.096 1.00 29.72 194 ALA A O 1
ATOM 1532 N N . SER A 1 195 ? -16.145 27.795 16.275 1.00 26.66 195 SER A N 1
ATOM 1533 C CA . SER A 1 195 ? -17.518 27.811 15.791 1.00 26.66 195 SER A CA 1
ATOM 1534 C C . SER A 1 195 ? -18.332 27.095 16.863 1.00 26.66 195 SER A C 1
ATOM 1536 O O . SER A 1 195 ? -17.869 26.059 17.358 1.00 26.66 195 SER A O 1
ATOM 1538 N N . PRO A 1 196 ? -19.451 27.683 17.313 1.00 28.16 196 PRO A N 1
ATOM 1539 C CA . PRO A 1 196 ? -20.252 27.080 18.360 1.00 28.16 196 PRO A CA 1
ATOM 1540 C C . PRO A 1 196 ? -20.539 25.645 17.938 1.00 28.16 196 PRO A C 1
ATOM 1542 O O . PRO A 1 196 ? -20.934 25.414 16.795 1.00 28.16 196 PRO A O 1
ATOM 1545 N N . ALA A 1 197 ? -20.251 24.705 18.840 1.00 32.88 197 ALA A N 1
ATOM 1546 C CA . ALA A 1 197 ? -20.630 23.316 18.680 1.00 32.88 197 ALA A CA 1
ATOM 1547 C C . ALA A 1 197 ? -22.083 23.295 18.202 1.00 32.88 197 ALA A C 1
ATOM 1549 O O . ALA A 1 197 ? -22.979 23.750 18.921 1.00 32.88 197 ALA A O 1
ATOM 1550 N N . GLU A 1 198 ? -22.295 22.848 16.964 1.00 32.03 198 GLU A N 1
ATOM 1551 C CA . GLU A 1 198 ? -23.636 22.544 16.494 1.00 32.03 198 GLU A CA 1
ATOM 1552 C C . GLU A 1 198 ? -24.279 21.590 17.513 1.00 32.03 198 GLU A C 1
ATOM 1554 O O . GLU A 1 198 ? -23.581 20.746 18.093 1.00 32.03 198 GLU A O 1
ATOM 1559 N N . PRO A 1 199 ? -25.572 21.777 17.824 1.00 36.41 199 PRO A N 1
ATOM 1560 C CA . PRO A 1 199 ? -26.216 21.137 18.961 1.00 36.41 199 PRO A CA 1
ATOM 1561 C C . PRO A 1 199 ? -26.004 19.620 18.933 1.00 36.41 199 PRO A C 1
ATOM 1563 O O . PRO A 1 199 ? -26.266 18.966 17.929 1.00 36.41 199 PRO A O 1
ATOM 1566 N N . GLY A 1 200 ? -25.490 19.116 20.061 1.00 40.09 200 GLY A N 1
ATOM 1567 C CA . GLY A 1 200 ? -24.971 17.771 20.303 1.00 40.09 200 GLY A CA 1
ATOM 1568 C C . GLY A 1 200 ? -25.473 16.678 19.366 1.00 40.09 200 GLY A C 1
ATOM 1569 O O . GLY A 1 200 ? -26.560 16.136 19.559 1.00 40.09 200 GLY A O 1
ATOM 1570 N N . LEU A 1 201 ? -24.616 16.290 18.418 1.00 45.56 201 LEU A N 1
ATOM 1571 C CA . LEU A 1 201 ? -24.733 15.005 17.745 1.00 45.56 201 LEU A CA 1
ATOM 1572 C C . LEU A 1 201 ? -24.688 13.925 18.836 1.00 45.56 201 LEU A C 1
ATOM 1574 O O . LEU A 1 201 ? -23.697 13.810 19.563 1.00 45.56 201 LEU A O 1
ATOM 1578 N N . VAL A 1 202 ? -25.773 13.171 19.003 1.00 50.00 202 VAL A N 1
ATOM 1579 C CA . VAL A 1 202 ? -25.823 12.057 19.953 1.00 50.00 202 VAL A CA 1
ATOM 1580 C C . VAL A 1 202 ? -24.858 10.990 19.443 1.00 50.00 202 VAL A C 1
ATOM 1582 O O . VAL A 1 202 ? -25.190 10.214 18.553 1.00 50.00 202 VAL A O 1
ATOM 1585 N N . MET A 1 203 ? -23.636 10.985 19.974 1.00 59.25 203 MET A N 1
ATOM 1586 C CA . MET A 1 203 ? -22.639 9.965 19.668 1.00 59.25 203 MET A CA 1
ATOM 1587 C C . MET A 1 203 ? -23.130 8.641 20.240 1.00 59.25 203 MET A C 1
ATOM 1589 O O . MET A 1 203 ? -23.094 8.413 21.450 1.00 59.25 203 MET A O 1
ATOM 1593 N N . THR A 1 204 ? -23.632 7.779 19.366 1.00 74.06 204 THR A N 1
ATOM 1594 C CA . THR A 1 204 ? -24.035 6.428 19.738 1.00 74.06 204 THR A CA 1
ATOM 1595 C C . THR A 1 204 ? -22.845 5.495 19.603 1.00 74.06 204 THR A C 1
ATOM 1597 O O . THR A 1 204 ? -22.204 5.441 18.554 1.00 74.06 204 THR A O 1
ATOM 1600 N N . GLN A 1 205 ? -22.558 4.754 20.670 1.00 84.75 205 GLN A N 1
ATOM 1601 C CA . GLN A 1 205 ? -21.619 3.644 20.625 1.00 84.75 205 GLN A CA 1
ATOM 1602 C C . GLN A 1 205 ? -22.376 2.377 20.225 1.00 84.75 205 GLN A C 1
ATOM 1604 O O . GLN A 1 205 ? -23.309 1.959 20.912 1.00 84.75 205 GLN A O 1
ATOM 1609 N N . ALA A 1 206 ? -21.967 1.758 19.122 1.00 88.69 206 ALA A N 1
ATOM 1610 C CA . ALA A 1 206 ? -22.525 0.505 18.636 1.00 88.69 206 ALA A CA 1
ATOM 1611 C C . ALA A 1 206 ? -21.448 -0.582 18.612 1.00 88.69 206 ALA A C 1
ATOM 1613 O O . ALA A 1 206 ? -20.352 -0.382 18.087 1.00 88.69 206 ALA A O 1
ATOM 1614 N N . GLN A 1 207 ? -21.766 -1.751 19.168 1.00 94.00 207 GLN A N 1
ATOM 1615 C CA . GLN A 1 207 ? -20.898 -2.923 19.126 1.00 94.00 207 GLN A CA 1
ATOM 1616 C C . GLN A 1 207 ? -21.467 -3.966 18.163 1.00 94.00 207 GLN A C 1
ATOM 1618 O O . GLN A 1 207 ? -22.640 -4.328 18.229 1.00 94.00 207 GLN A O 1
ATOM 1623 N N . HIS A 1 208 ? -20.604 -4.493 17.301 1.00 94.81 208 HIS A N 1
ATOM 1624 C CA . HIS A 1 208 ? -20.925 -5.510 16.312 1.00 94.81 208 HIS A CA 1
ATOM 1625 C C . HIS A 1 208 ? -19.934 -6.668 16.384 1.00 94.81 208 HIS A C 1
ATOM 1627 O O . HIS A 1 208 ? -18.752 -6.487 16.685 1.00 94.81 208 HIS A O 1
ATOM 1633 N N . GLU A 1 209 ? -20.398 -7.862 16.029 1.00 96.31 209 GLU A N 1
ATOM 1634 C CA . GLU A 1 209 ? -19.531 -9.011 15.790 1.00 96.31 209 GLU A CA 1
ATOM 1635 C C . GLU A 1 209 ? -19.402 -9.275 14.292 1.00 96.31 209 GLU A C 1
ATOM 1637 O O . GLU A 1 209 ? -20.390 -9.383 13.563 1.00 96.31 209 GLU A O 1
ATOM 1642 N N . LEU A 1 210 ? -18.164 -9.406 13.824 1.00 96.19 210 LEU A N 1
ATOM 1643 C CA . LEU A 1 210 ? -17.850 -9.803 12.461 1.00 96.19 210 LEU A CA 1
ATOM 1644 C C . LEU A 1 210 ? -17.234 -11.198 12.464 1.00 96.19 210 LEU A C 1
ATOM 1646 O O . LEU A 1 210 ? -16.157 -11.422 13.020 1.00 96.19 210 LEU A O 1
ATOM 1650 N N . ARG A 1 211 ? -17.903 -12.130 11.782 1.00 97.25 211 ARG A N 1
ATOM 1651 C CA . ARG A 1 211 ? -17.316 -13.423 11.423 1.00 97.25 211 ARG A CA 1
ATOM 1652 C C . ARG A 1 211 ? -16.238 -13.235 10.360 1.00 97.25 211 ARG A C 1
ATOM 1654 O O . ARG A 1 211 ? -16.414 -12.436 9.440 1.00 97.25 211 ARG A O 1
ATOM 1661 N N . VAL A 1 212 ? -15.155 -13.998 10.472 1.00 97.44 212 VAL A N 1
ATOM 1662 C CA . VAL A 1 212 ? -14.043 -13.982 9.513 1.00 97.44 212 VAL A CA 1
ATOM 1663 C C . VAL A 1 212 ? -13.737 -15.386 9.008 1.00 97.44 212 VAL A C 1
ATOM 1665 O O . VAL A 1 212 ? -13.886 -16.367 9.733 1.00 97.44 212 VAL A O 1
ATOM 1668 N N . VAL A 1 213 ? -13.242 -15.490 7.777 1.00 97.44 213 VAL A N 1
ATOM 1669 C CA . VAL A 1 213 ? -12.761 -16.758 7.219 1.00 97.44 213 VAL A CA 1
ATOM 1670 C C . VAL A 1 213 ? -11.422 -17.113 7.870 1.00 97.44 213 VAL A C 1
ATOM 1672 O O . VAL A 1 213 ? -10.403 -16.480 7.577 1.00 97.44 213 VAL A O 1
ATOM 1675 N N . ALA A 1 214 ? -11.396 -18.128 8.734 1.00 94.12 214 ALA A N 1
ATOM 1676 C CA . ALA A 1 214 ? -10.165 -18.598 9.366 1.00 94.12 214 ALA A CA 1
ATOM 1677 C C . ALA A 1 214 ? -9.172 -19.237 8.364 1.00 94.12 214 ALA A C 1
ATOM 1679 O O . ALA A 1 214 ? -9.568 -19.763 7.322 1.00 94.12 214 ALA A O 1
ATOM 1680 N N . PRO A 1 215 ? -7.859 -19.234 8.668 1.00 96.12 215 PRO A N 1
ATOM 1681 C CA . PRO A 1 215 ? -7.230 -18.512 9.775 1.00 96.12 215 PRO A CA 1
ATOM 1682 C C . PRO A 1 215 ? -7.251 -16.995 9.544 1.00 96.12 215 PRO A C 1
ATOM 1684 O O . PRO A 1 215 ? -7.133 -16.535 8.406 1.00 96.12 215 PRO A O 1
ATOM 1687 N N . PHE A 1 216 ? -7.338 -16.227 10.631 1.00 97.75 216 PHE A N 1
ATOM 1688 C CA . PHE A 1 216 ? -7.284 -14.767 10.604 1.00 97.75 216 PHE A CA 1
ATOM 1689 C C . PHE A 1 216 ? -6.350 -14.238 11.696 1.00 97.75 216 PHE A C 1
ATOM 1691 O O . PHE A 1 216 ? -6.368 -14.719 12.830 1.00 97.75 216 PHE A O 1
ATOM 1698 N N . ARG A 1 217 ? -5.530 -13.246 11.346 1.00 97.50 217 ARG A N 1
ATOM 1699 C CA . ARG A 1 217 ? -4.614 -12.539 12.245 1.00 97.50 217 ARG A CA 1
ATOM 1700 C C . ARG A 1 217 ? -4.755 -11.039 12.031 1.00 97.50 217 ARG A C 1
ATOM 1702 O O . ARG A 1 217 ? -4.260 -10.500 11.033 1.00 97.50 217 ARG A O 1
ATOM 1709 N N . LEU A 1 218 ? -5.444 -10.375 12.960 1.00 98.19 218 LEU A N 1
ATOM 1710 C CA . LEU A 1 218 ? -5.693 -8.933 12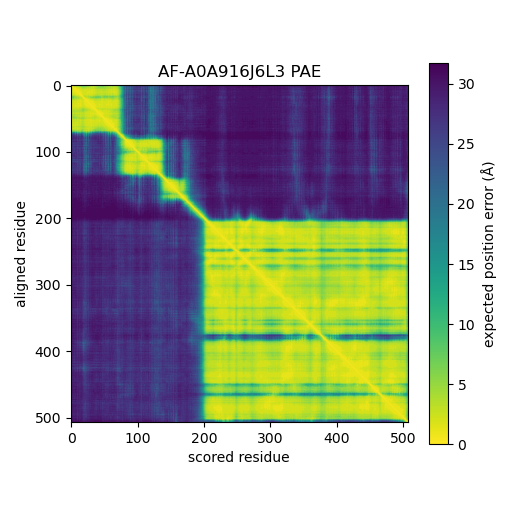.902 1.00 98.19 218 LEU A CA 1
ATOM 1711 C C . LEU A 1 218 ? -4.385 -8.140 12.925 1.00 98.19 218 LEU A C 1
ATOM 1713 O O . LEU A 1 218 ? -4.173 -7.273 12.085 1.00 98.19 218 LEU A O 1
ATOM 1717 N N . ASP A 1 219 ? -3.473 -8.491 13.824 1.00 96.94 219 ASP A N 1
ATOM 1718 C CA . ASP A 1 219 ? -2.172 -7.844 13.987 1.00 96.94 219 ASP A CA 1
ATOM 1719 C C . ASP A 1 219 ? -1.320 -7.877 12.706 1.00 96.94 219 ASP A C 1
ATOM 1721 O O . ASP A 1 219 ? -0.748 -6.854 12.315 1.00 96.94 219 ASP A O 1
ATOM 1725 N N . LEU A 1 220 ? -1.271 -9.016 12.006 1.00 97.69 220 LEU A N 1
ATOM 1726 C CA . LEU A 1 220 ? -0.563 -9.142 10.726 1.00 97.69 220 LEU A CA 1
ATOM 1727 C C . LEU A 1 220 ? -1.268 -8.373 9.605 1.00 97.69 220 LEU A C 1
ATOM 1729 O O . LEU A 1 220 ? -0.612 -7.666 8.838 1.00 97.69 220 LEU A O 1
ATOM 1733 N N . THR A 1 221 ? -2.596 -8.467 9.526 1.00 98.19 221 THR A N 1
ATOM 1734 C CA . THR A 1 221 ? -3.401 -7.773 8.507 1.00 98.19 221 THR A CA 1
ATOM 1735 C C . THR A 1 221 ? -3.270 -6.253 8.645 1.00 98.19 221 THR A C 1
ATOM 1737 O O . THR A 1 221 ? -2.988 -5.558 7.668 1.00 98.19 221 THR A O 1
ATOM 1740 N N . VAL A 1 222 ? -3.343 -5.733 9.872 1.00 98.06 222 VAL A N 1
ATOM 1741 C CA . VAL A 1 222 ? -3.153 -4.308 10.183 1.00 98.06 222 VAL A CA 1
ATOM 1742 C C . VAL A 1 222 ? -1.706 -3.886 9.951 1.00 98.06 222 VAL A C 1
ATOM 1744 O O . VAL A 1 222 ? -1.463 -2.822 9.390 1.00 98.06 222 VAL A O 1
ATOM 1747 N N . SER A 1 223 ? -0.720 -4.722 10.290 1.00 97.31 223 SER A N 1
ATOM 1748 C CA . SER A 1 223 ? 0.690 -4.441 9.974 1.00 97.31 223 SER A CA 1
ATOM 1749 C C . SER A 1 223 ? 0.924 -4.325 8.466 1.00 97.31 223 SER A C 1
ATOM 1751 O O . SER A 1 223 ? 1.622 -3.417 8.013 1.00 97.31 223 SER A O 1
ATOM 1753 N N . ALA A 1 224 ? 0.282 -5.178 7.666 1.00 97.19 224 ALA A N 1
ATOM 1754 C CA . ALA A 1 224 ? 0.314 -5.086 6.213 1.00 97.19 224 ALA A CA 1
ATOM 1755 C C . ALA A 1 224 ? -0.431 -3.847 5.672 1.00 97.19 224 ALA A C 1
ATOM 1757 O O . ALA A 1 224 ? -0.020 -3.300 4.640 1.00 97.19 224 ALA A O 1
ATOM 1758 N N . LEU A 1 225 ? -1.495 -3.387 6.344 1.00 96.38 225 LEU A N 1
ATOM 1759 C CA . LEU A 1 225 ? -2.241 -2.171 6.000 1.00 96.38 225 LEU A CA 1
ATOM 1760 C C . LEU A 1 225 ? -1.397 -0.921 6.274 1.00 96.38 225 LEU A C 1
ATOM 1762 O O . LEU A 1 225 ? -1.054 -0.193 5.339 1.00 96.38 225 LEU A O 1
ATOM 1766 N N . ARG A 1 226 ? -0.967 -0.740 7.526 1.00 94.50 226 ARG A N 1
ATOM 1767 C CA . ARG A 1 226 ? -0.292 0.476 7.996 1.00 94.50 226 ARG A CA 1
ATOM 1768 C C . ARG A 1 226 ? 1.184 0.568 7.620 1.00 94.50 226 ARG A C 1
ATOM 1770 O O . ARG A 1 226 ? 1.732 1.668 7.555 1.00 94.50 226 ARG A O 1
ATOM 1777 N N . ARG A 1 227 ? 1.823 -0.576 7.344 1.00 94.06 227 ARG A N 1
ATOM 1778 C CA . ARG A 1 227 ? 3.253 -0.777 7.033 1.00 94.06 227 ARG A CA 1
ATOM 1779 C C . ARG A 1 227 ? 4.221 -0.464 8.175 1.00 94.06 227 ARG A C 1
ATOM 1781 O O . ARG A 1 227 ? 5.091 -1.282 8.422 1.00 94.06 227 ARG A O 1
ATOM 1788 N N . LEU A 1 228 ? 4.126 0.689 8.832 1.00 92.19 228 LEU A N 1
ATOM 1789 C CA . LEU A 1 228 ? 4.991 1.062 9.960 1.00 92.19 228 LEU A CA 1
ATOM 1790 C C . LEU A 1 228 ? 4.150 1.434 11.180 1.00 92.19 228 LEU A C 1
ATOM 1792 O O . LEU A 1 228 ? 3.066 1.996 11.031 1.00 92.19 228 LEU A O 1
ATOM 1796 N N . SER A 1 229 ? 4.684 1.182 12.372 1.00 91.38 229 SER A N 1
ATOM 1797 C CA . SER A 1 229 ? 4.089 1.573 13.660 1.00 91.38 229 SER A CA 1
ATOM 1798 C C . SER A 1 229 ? 3.924 3.090 13.836 1.00 91.38 229 SER A C 1
ATOM 1800 O O . SER A 1 229 ? 3.132 3.524 14.662 1.00 91.38 229 SER A O 1
ATOM 1802 N N . THR A 1 230 ? 4.608 3.903 13.028 1.00 89.19 230 THR A N 1
ATOM 1803 C CA . THR A 1 230 ? 4.485 5.373 13.003 1.00 89.19 230 THR A CA 1
ATOM 1804 C C . THR A 1 230 ? 3.347 5.894 12.118 1.00 89.19 230 THR A C 1
ATOM 1806 O O . THR A 1 230 ? 3.239 7.100 11.895 1.00 89.19 230 THR A O 1
ATOM 1809 N N . ASN A 1 231 ? 2.520 5.009 11.552 1.00 92.12 231 ASN A N 1
ATOM 1810 C CA . ASN A 1 231 ? 1.330 5.412 10.808 1.00 92.12 231 ASN A CA 1
ATOM 1811 C C . ASN A 1 231 ? 0.303 6.052 11.760 1.00 92.12 231 ASN A C 1
ATOM 1813 O O . ASN A 1 231 ? -0.049 5.461 12.776 1.00 92.12 231 ASN A O 1
ATOM 1817 N N . MET A 1 232 ? -0.159 7.256 11.412 1.00 89.94 232 MET A N 1
ATOM 1818 C CA . MET A 1 232 ? -1.052 8.083 12.240 1.00 89.94 232 MET A CA 1
ATOM 1819 C C . MET A 1 232 ? -2.545 7.856 11.957 1.00 89.94 232 MET A C 1
ATOM 1821 O O . MET A 1 232 ? -3.390 8.367 12.684 1.00 89.94 232 MET A O 1
ATOM 1825 N N . VAL A 1 233 ? -2.869 7.129 10.885 1.00 94.75 233 VAL A N 1
ATOM 1826 C CA . VAL A 1 233 ? -4.247 6.865 10.442 1.00 94.75 233 VAL A CA 1
ATOM 1827 C C . VAL A 1 233 ? -4.679 5.456 10.836 1.00 94.75 233 VAL A C 1
ATOM 1829 O O . VAL A 1 233 ? -5.795 5.250 11.298 1.00 94.75 233 VAL A O 1
ATOM 1832 N N . ASP A 1 234 ? -3.784 4.482 10.656 1.00 96.12 234 ASP A N 1
ATOM 1833 C CA . ASP A 1 234 ? -3.998 3.085 11.025 1.00 96.12 234 ASP A CA 1
ATOM 1834 C C . ASP A 1 234 ? -3.220 2.750 12.302 1.00 96.12 234 ASP A C 1
ATOM 1836 O O . ASP A 1 234 ? -2.023 2.437 12.255 1.00 96.12 234 ASP A O 1
ATOM 1840 N N . VAL A 1 235 ? -3.904 2.799 13.442 1.00 95.69 235 VAL A N 1
ATOM 1841 C CA . VAL A 1 235 ? -3.300 2.609 14.764 1.00 95.69 235 VAL A CA 1
ATOM 1842 C C . VAL A 1 235 ? -3.525 1.175 15.240 1.00 95.69 235 VAL A C 1
ATOM 1844 O O . VAL A 1 235 ? -4.623 0.645 15.125 1.00 95.69 235 VAL A O 1
ATOM 1847 N N . LEU A 1 236 ? -2.485 0.524 15.768 1.00 96.25 236 LEU A N 1
ATOM 1848 C CA . LEU A 1 236 ? -2.615 -0.741 16.503 1.00 96.25 236 LEU A CA 1
ATOM 1849 C C . LEU A 1 236 ? -2.217 -0.484 17.955 1.00 96.25 236 LEU A C 1
ATOM 1851 O O . LEU A 1 236 ? -1.062 -0.143 18.200 1.00 96.25 236 LEU A O 1
ATOM 1855 N N . THR A 1 237 ? -3.130 -0.629 18.906 1.00 94.81 237 THR A N 1
ATOM 1856 C CA . THR A 1 237 ? -2.841 -0.360 20.322 1.00 94.81 237 THR A CA 1
ATOM 1857 C C . THR A 1 237 ? -1.955 -1.455 20.942 1.00 94.81 237 THR A C 1
ATOM 1859 O O . THR A 1 237 ? -1.803 -2.537 20.355 1.00 94.81 237 THR A O 1
ATOM 1862 N N . PRO A 1 238 ? -1.361 -1.224 22.130 1.00 92.75 238 PRO A N 1
ATOM 1863 C CA . PRO A 1 238 ? -0.664 -2.265 22.893 1.00 92.75 238 PRO A CA 1
ATOM 1864 C C . PRO A 1 238 ? -1.527 -3.503 23.181 1.00 92.75 238 PRO A C 1
ATOM 1866 O O . PRO A 1 238 ? -1.031 -4.628 23.146 1.00 92.75 238 PRO A O 1
ATOM 1869 N N . GLU A 1 239 ? -2.836 -3.312 23.341 1.00 92.81 239 GLU A N 1
ATOM 1870 C CA . GLU A 1 239 ? -3.850 -4.354 23.550 1.00 92.81 239 GLU A CA 1
ATOM 1871 C C . GLU A 1 239 ? -4.226 -5.091 22.250 1.00 92.81 239 GLU A C 1
ATOM 1873 O O . GLU A 1 239 ? -5.111 -5.948 22.248 1.00 92.81 239 GLU A O 1
ATOM 1878 N N . ARG A 1 240 ? -3.530 -4.789 21.143 1.00 93.38 240 ARG A N 1
ATOM 1879 C CA . ARG A 1 240 ? -3.737 -5.342 19.794 1.00 93.38 240 ARG A CA 1
ATOM 1880 C C . ARG A 1 240 ? -5.101 -5.009 19.195 1.00 93.38 240 ARG A C 1
ATOM 1882 O O . ARG A 1 240 ? -5.652 -5.795 18.421 1.00 93.38 240 ARG A O 1
ATOM 1889 N N . GLU A 1 241 ? -5.613 -3.828 19.510 1.00 96.38 241 GLU A N 1
ATOM 1890 C CA . GLU A 1 241 ? -6.834 -3.300 18.912 1.00 96.38 241 GLU A CA 1
ATOM 1891 C C . GLU A 1 241 ? -6.471 -2.409 17.728 1.00 96.38 241 GLU A C 1
ATOM 1893 O O . GLU A 1 241 ? -5.565 -1.580 17.805 1.00 96.38 241 GLU A O 1
ATOM 1898 N N . TYR A 1 242 ? -7.146 -2.602 16.602 1.00 97.88 242 TYR A N 1
ATOM 1899 C CA . TYR A 1 242 ? -7.023 -1.719 15.453 1.00 97.88 242 TYR A CA 1
ATOM 1900 C C . TYR A 1 242 ? -7.949 -0.527 15.633 1.00 97.88 242 TYR A C 1
ATOM 1902 O O . TYR A 1 242 ? -9.148 -0.714 15.820 1.00 97.88 242 TYR A O 1
ATOM 1910 N N . VAL A 1 243 ? -7.399 0.680 15.557 1.00 97.31 243 VAL A N 1
ATOM 1911 C CA . VAL A 1 243 ? -8.134 1.930 15.729 1.00 97.31 243 VAL A CA 1
ATOM 1912 C C . VAL A 1 243 ? -7.936 2.815 14.506 1.00 97.31 243 VAL A C 1
ATOM 1914 O O . VAL A 1 243 ? -6.814 2.968 14.012 1.00 97.31 243 VAL A O 1
ATOM 1917 N N . ARG A 1 244 ? -9.031 3.393 14.007 1.00 96.44 244 ARG A N 1
ATOM 1918 C CA . ARG A 1 244 ? -9.021 4.301 12.858 1.00 96.44 244 ARG A CA 1
ATOM 1919 C C . ARG A 1 244 ? -10.230 5.233 12.859 1.00 96.44 244 ARG A C 1
ATOM 1921 O O . ARG A 1 244 ? -11.313 4.841 13.275 1.00 96.44 244 ARG A O 1
ATOM 1928 N N . VAL A 1 245 ? -10.058 6.432 12.307 1.00 95.38 245 VAL A N 1
ATOM 1929 C CA . VAL A 1 245 ? -11.162 7.349 11.987 1.00 95.38 245 VAL A CA 1
ATOM 1930 C C . VAL A 1 245 ? -11.531 7.214 10.510 1.00 95.38 245 VAL A C 1
ATOM 1932 O O . VAL A 1 245 ? -10.668 7.325 9.632 1.00 95.38 245 VAL A O 1
ATOM 1935 N N . LEU A 1 246 ? -12.810 6.975 10.230 1.00 93.69 246 LEU A N 1
ATOM 1936 C CA . LEU A 1 246 ? -13.376 6.925 8.880 1.00 93.69 246 LEU A CA 1
ATOM 1937 C C . LEU A 1 246 ? -14.335 8.100 8.660 1.00 93.69 246 LEU A C 1
ATOM 1939 O O . LEU A 1 246 ? -14.819 8.714 9.607 1.00 93.69 246 LEU A O 1
ATOM 1943 N N . GLY A 1 247 ? -14.567 8.463 7.398 1.00 84.50 247 GLY A N 1
ATOM 1944 C CA . GLY A 1 247 ? -15.581 9.463 7.065 1.00 84.50 247 GLY A CA 1
ATOM 1945 C C . GLY A 1 247 ? -16.970 8.835 7.051 1.00 84.50 247 GLY A C 1
ATOM 1946 O O . GLY A 1 247 ? -17.170 7.880 6.306 1.00 84.50 247 GLY A O 1
ATOM 1947 N N . GLY A 1 248 ? -17.891 9.374 7.847 1.00 76.50 248 GLY A N 1
ATOM 1948 C CA . GLY A 1 248 ? -19.328 9.237 7.632 1.00 76.50 248 GLY A CA 1
ATOM 1949 C C . GLY A 1 248 ? -19.846 10.298 6.660 1.00 76.50 248 GLY A C 1
ATOM 1950 O O . GLY A 1 248 ? -19.090 11.178 6.230 1.00 76.50 248 GLY A O 1
ATOM 1951 N N . ALA A 1 249 ? -21.124 10.200 6.300 1.00 71.88 249 ALA A N 1
ATOM 1952 C CA . ALA A 1 249 ? -21.791 11.180 5.451 1.00 71.88 249 ALA A CA 1
ATOM 1953 C C . ALA A 1 249 ? -21.967 12.528 6.171 1.00 71.88 249 ALA A C 1
ATOM 1955 O O . ALA A 1 249 ? -21.930 13.567 5.513 1.00 71.88 249 ALA A O 1
ATOM 1956 N N . HIS A 1 250 ? -22.095 12.514 7.502 1.00 71.94 250 HIS A N 1
ATOM 1957 C CA . HIS A 1 250 ? -22.340 13.706 8.317 1.00 71.94 250 HIS A CA 1
ATOM 1958 C C . HIS A 1 250 ? -21.161 14.005 9.249 1.00 71.94 250 HIS A C 1
ATOM 1960 O O . HIS A 1 250 ? -20.725 15.150 9.356 1.00 71.94 250 HIS A O 1
ATOM 1966 N N . ALA A 1 251 ? -20.609 12.976 9.895 1.00 83.62 251 ALA A N 1
ATOM 1967 C CA . ALA A 1 251 ? -19.574 13.108 10.914 1.00 83.62 251 ALA A CA 1
ATOM 1968 C C . ALA A 1 251 ? -18.483 12.024 10.779 1.00 83.62 251 ALA A C 1
ATOM 1970 O O . ALA A 1 251 ? -18.668 11.005 10.112 1.00 83.62 251 ALA A O 1
ATOM 1971 N N . PRO A 1 252 ? -17.288 12.215 11.368 1.00 89.81 252 PRO A N 1
ATOM 1972 C CA . PRO A 1 252 ? -16.313 11.135 11.483 1.00 89.81 252 PRO A CA 1
ATOM 1973 C C . PRO A 1 252 ? -16.851 9.989 12.354 1.00 89.81 252 PRO A C 1
ATOM 1975 O O . PRO A 1 252 ? -17.484 10.225 13.379 1.00 89.81 252 PRO A O 1
ATOM 1978 N N . VAL A 1 253 ? -16.534 8.751 11.969 1.00 93.56 253 VAL A N 1
ATOM 1979 C CA . VAL A 1 253 ? -16.829 7.543 12.753 1.00 93.56 253 VAL A CA 1
ATOM 1980 C C . VAL A 1 253 ? -15.523 6.981 13.295 1.00 93.56 253 VAL A C 1
ATOM 1982 O O . VAL A 1 253 ? -14.594 6.686 12.530 1.00 93.56 253 VAL A O 1
ATOM 1985 N N . PHE A 1 254 ? -15.450 6.817 14.611 1.00 95.31 254 PHE A N 1
ATOM 1986 C CA . PHE A 1 254 ? -14.317 6.196 15.282 1.00 95.31 254 PHE A CA 1
ATOM 1987 C C . PHE A 1 254 ? -14.520 4.690 15.315 1.00 95.31 254 PHE A C 1
ATOM 1989 O O . PHE A 1 254 ? -15.526 4.189 15.808 1.00 95.31 254 PHE A O 1
ATOM 1996 N N . VAL A 1 255 ? -13.550 3.964 14.776 1.00 96.75 255 VAL A N 1
ATOM 1997 C CA . VAL A 1 255 ? -13.596 2.513 14.653 1.00 96.75 255 VAL A CA 1
ATOM 1998 C C . VAL A 1 255 ? -12.550 1.902 15.559 1.00 96.75 255 VAL A C 1
ATOM 2000 O O . VAL A 1 255 ? -11.371 2.239 15.454 1.00 96.75 255 VAL A O 1
ATOM 2003 N N . ARG A 1 256 ? -12.970 0.941 16.379 1.00 97.44 256 ARG A N 1
ATOM 2004 C CA . ARG A 1 256 ? -12.094 0.065 17.155 1.00 97.44 256 ARG A CA 1
ATOM 2005 C C . ARG A 1 256 ? -12.426 -1.385 16.833 1.00 97.44 256 ARG A C 1
ATOM 2007 O O . ARG A 1 256 ? -13.576 -1.800 16.917 1.00 97.44 256 ARG A O 1
ATOM 2014 N N . VAL A 1 257 ? -11.424 -2.169 16.454 1.00 98.25 257 VAL A N 1
ATOM 2015 C CA . VAL A 1 257 ? -11.576 -3.586 16.109 1.00 98.25 257 VAL A CA 1
ATOM 2016 C C . VAL A 1 257 ? -10.647 -4.424 16.967 1.00 98.25 257 VAL A C 1
ATOM 2018 O O . VAL A 1 257 ? -9.439 -4.194 16.994 1.00 98.25 257 VAL A O 1
ATOM 2021 N N . LYS A 1 258 ? -11.199 -5.443 17.616 1.00 97.94 258 LYS A N 1
ATOM 2022 C CA . LYS A 1 258 ? -10.463 -6.420 18.416 1.00 97.94 258 LYS A CA 1
ATOM 2023 C C . LYS A 1 258 ? -10.725 -7.818 17.889 1.00 97.94 258 LYS A C 1
ATOM 2025 O O . LYS A 1 258 ? -11.857 -8.157 17.563 1.00 97.94 258 LYS A O 1
ATOM 2030 N N . GLN A 1 259 ? -9.693 -8.651 17.823 1.00 97.62 259 GLN A N 1
ATOM 2031 C CA . GLN A 1 259 ? -9.878 -10.069 17.533 1.00 97.62 259 GLN A CA 1
ATOM 2032 C C . GLN A 1 259 ? -10.208 -10.820 18.826 1.00 97.62 259 GLN A C 1
ATOM 2034 O O . GLN A 1 259 ? -9.314 -11.139 19.606 1.00 97.62 259 GLN A O 1
ATOM 2039 N N . SER A 1 260 ? -11.495 -11.083 19.041 1.00 94.38 260 SER A N 1
ATOM 2040 C CA . SER A 1 260 ? -12.019 -11.714 20.262 1.00 94.38 260 SER A CA 1
ATOM 2041 C C . SER A 1 260 ? -11.952 -13.244 20.221 1.00 94.38 260 SER A C 1
ATOM 2043 O O . SER A 1 260 ? -12.068 -13.900 21.251 1.00 94.38 260 SER A O 1
ATOM 2045 N N . GLY A 1 261 ? -11.715 -13.827 19.042 1.00 93.25 261 GLY A N 1
ATOM 2046 C CA . GLY A 1 261 ? -11.465 -15.257 18.869 1.00 93.25 261 GLY A CA 1
ATOM 2047 C C . GLY A 1 261 ? -10.838 -15.592 17.508 1.00 93.25 261 GLY A C 1
ATOM 2048 O O . GLY A 1 261 ? -10.569 -14.695 16.704 1.00 93.25 261 GLY A O 1
ATOM 2049 N N . PRO A 1 262 ? -10.609 -16.882 17.200 1.00 92.06 262 PRO A N 1
ATOM 2050 C CA . PRO A 1 262 ? -10.012 -17.305 15.926 1.00 92.06 262 PRO A CA 1
ATOM 2051 C C . PRO A 1 262 ? -10.817 -16.895 14.682 1.00 92.06 262 PRO A C 1
ATOM 2053 O O . PRO A 1 262 ? -10.236 -16.689 13.617 1.00 92.06 262 PRO A O 1
ATOM 2056 N N . GLU A 1 263 ? -12.138 -16.760 14.834 1.00 96.06 263 GLU A N 1
ATOM 2057 C CA . GLU A 1 263 ? -13.109 -16.513 13.756 1.00 96.06 263 GLU A CA 1
ATOM 2058 C C . GLU A 1 263 ? -14.010 -15.291 14.005 1.00 96.06 263 GLU A C 1
ATOM 2060 O O . GLU A 1 263 ? -14.974 -15.071 13.270 1.00 96.06 263 GLU A O 1
ATOM 2065 N N . VAL A 1 264 ? -13.722 -14.495 15.039 1.00 97.25 264 VAL A N 1
ATOM 2066 C CA . VAL A 1 264 ? -14.586 -13.384 15.462 1.00 97.25 264 VAL A CA 1
ATOM 2067 C C . VAL A 1 264 ? -13.764 -12.126 15.708 1.00 97.25 264 VAL A C 1
ATOM 2069 O O . VAL A 1 264 ? -12.790 -12.146 16.467 1.00 97.25 264 VAL A O 1
ATOM 2072 N N . LEU A 1 265 ? -14.195 -11.026 15.090 1.00 98.00 265 LEU A N 1
ATOM 2073 C CA . LEU A 1 265 ? -13.777 -9.673 15.436 1.00 98.00 265 LEU A CA 1
ATOM 2074 C C . LEU A 1 265 ? -14.927 -8.952 16.141 1.00 98.00 265 LEU A C 1
ATOM 2076 O O . LEU A 1 265 ? -16.047 -8.943 15.637 1.00 98.00 265 LEU A O 1
ATOM 2080 N N . THR A 1 266 ? -14.638 -8.306 17.264 1.00 98.12 266 THR A N 1
ATOM 2081 C CA . THR A 1 266 ? -15.533 -7.324 17.878 1.00 98.12 266 THR A CA 1
ATOM 2082 C C . THR A 1 266 ? -15.200 -5.956 17.297 1.00 98.12 266 THR A C 1
ATOM 2084 O O . THR A 1 266 ? -14.045 -5.530 17.340 1.00 98.12 266 THR A O 1
ATOM 2087 N N . VAL A 1 267 ? -16.200 -5.285 16.733 1.00 97.62 267 VAL A N 1
ATOM 2088 C CA . VAL A 1 267 ? -16.098 -3.941 16.162 1.00 97.62 267 VAL A CA 1
ATOM 2089 C C . VAL A 1 267 ? -16.934 -2.999 17.006 1.00 97.62 267 VAL A C 1
ATOM 2091 O O . VAL A 1 267 ? -18.130 -3.215 17.160 1.00 97.62 267 VAL A O 1
ATOM 2094 N N . VAL A 1 268 ? -16.307 -1.955 17.527 1.00 96.38 268 VAL A N 1
ATOM 2095 C CA . VAL A 1 268 ? -16.972 -0.857 18.222 1.00 96.38 268 VAL A CA 1
ATOM 2096 C C . VAL A 1 268 ? -16.899 0.371 17.326 1.00 96.38 268 VAL A C 1
ATOM 2098 O O . VAL A 1 268 ? -15.821 0.716 16.830 1.00 96.38 268 VAL A O 1
ATOM 2101 N N . LEU A 1 269 ? -18.054 0.981 17.085 1.00 94.88 269 LEU A N 1
ATOM 2102 C CA . LEU A 1 269 ? -18.221 2.193 16.297 1.00 94.88 269 LEU A CA 1
ATOM 2103 C C . LEU A 1 269 ? -18.755 3.289 17.211 1.00 94.88 269 LEU A C 1
ATOM 2105 O O . LEU A 1 269 ? -19.807 3.101 17.818 1.00 94.88 269 LEU A O 1
ATOM 2109 N N . ASP A 1 270 ? -18.052 4.414 17.279 1.00 92.88 270 ASP A N 1
ATOM 2110 C CA . ASP A 1 270 ? -18.539 5.621 17.943 1.00 92.88 270 ASP A CA 1
ATOM 2111 C C . ASP A 1 270 ? -18.806 6.684 16.869 1.00 92.88 270 ASP A C 1
ATOM 2113 O O . ASP A 1 270 ? -17.891 7.088 16.142 1.00 92.88 270 ASP A O 1
ATOM 2117 N N . GLY A 1 271 ? -20.063 7.106 16.734 1.00 88.94 271 GLY A N 1
ATOM 2118 C CA . GLY A 1 271 ? -20.493 8.053 15.704 1.00 88.94 271 GLY A CA 1
ATOM 2119 C C . GLY A 1 271 ? -22.014 8.175 15.607 1.00 88.94 271 GLY A C 1
ATOM 2120 O O . GLY A 1 271 ? -22.753 7.598 16.411 1.00 88.94 271 GLY A O 1
ATOM 2121 N N . ASP A 1 272 ? -22.479 8.913 14.598 1.00 86.69 272 ASP A N 1
ATOM 2122 C CA . ASP A 1 272 ? -23.891 8.913 14.207 1.00 86.69 272 ASP A CA 1
ATOM 2123 C C . ASP A 1 272 ? -24.331 7.510 13.749 1.00 86.69 272 ASP A C 1
ATOM 2125 O O . ASP A 1 272 ? -23.592 6.808 13.056 1.00 86.69 272 ASP A O 1
ATOM 2129 N N . ALA A 1 273 ? -25.544 7.093 14.118 1.00 82.19 273 ALA A N 1
ATOM 2130 C CA . ALA A 1 273 ? -26.038 5.747 13.836 1.00 82.19 273 ALA A CA 1
ATOM 2131 C C . ALA A 1 273 ? -26.140 5.442 12.327 1.00 82.19 273 ALA A C 1
ATOM 2133 O O . ALA A 1 273 ? -25.840 4.320 11.903 1.00 82.19 273 ALA A O 1
ATOM 2134 N N . GLY A 1 274 ? -26.534 6.427 11.512 1.00 83.19 274 GLY A N 1
ATOM 2135 C CA . GLY A 1 274 ? -26.613 6.294 10.058 1.00 83.19 274 GLY A CA 1
ATOM 2136 C C . GLY A 1 274 ? -25.230 6.160 9.422 1.00 83.19 274 GLY A C 1
ATOM 2137 O O . GLY A 1 274 ? -25.022 5.293 8.569 1.00 83.19 274 GLY A O 1
ATOM 2138 N N . ASP A 1 275 ? -24.265 6.951 9.889 1.00 86.56 275 ASP A N 1
ATOM 2139 C CA . ASP A 1 275 ? -22.873 6.874 9.436 1.00 86.56 275 ASP A CA 1
ATOM 2140 C C . ASP A 1 275 ? -22.203 5.551 9.860 1.00 86.56 275 ASP A C 1
ATOM 2142 O O . ASP A 1 275 ? -21.531 4.896 9.055 1.00 86.56 275 ASP A O 1
ATOM 2146 N N . CYS A 1 276 ? -22.447 5.088 11.090 1.00 87.06 276 CYS A N 1
ATOM 2147 C CA . CYS A 1 276 ? -21.972 3.795 11.592 1.00 87.06 276 CYS A CA 1
ATOM 2148 C C . CYS A 1 276 ? -22.453 2.623 10.717 1.00 87.06 276 CYS A C 1
ATOM 2150 O O . CYS A 1 276 ? -21.666 1.727 10.389 1.00 87.06 276 CYS A O 1
ATOM 2152 N N . ALA A 1 277 ? -23.717 2.646 10.277 1.00 86.12 277 ALA A N 1
ATOM 2153 C CA . ALA A 1 277 ? -24.279 1.611 9.409 1.00 86.12 277 ALA A CA 1
ATOM 2154 C C . ALA A 1 277 ? -23.558 1.515 8.048 1.00 86.12 277 ALA A C 1
ATOM 2156 O O . ALA A 1 277 ? -23.381 0.415 7.518 1.00 86.12 277 ALA A O 1
ATOM 2157 N N . GLN A 1 278 ? -23.085 2.640 7.502 1.00 86.62 278 GLN A N 1
ATOM 2158 C CA . GLN A 1 278 ? -22.341 2.684 6.234 1.00 86.62 278 GLN A CA 1
ATOM 2159 C C . GLN A 1 278 ? -20.882 2.226 6.386 1.00 86.62 278 GLN A C 1
ATOM 2161 O O . GLN A 1 278 ? -20.281 1.685 5.453 1.00 86.62 278 GLN A O 1
ATOM 2166 N N . VAL A 1 279 ? -20.306 2.404 7.576 1.00 91.31 279 VAL A N 1
ATOM 2167 C CA . VAL A 1 279 ? -18.905 2.079 7.868 1.00 91.31 279 VAL A CA 1
ATOM 2168 C C . VAL A 1 279 ? -18.678 0.580 8.102 1.00 91.31 279 VAL A C 1
ATOM 2170 O O . VAL A 1 279 ? -17.613 0.058 7.762 1.00 91.31 279 VAL A O 1
ATOM 2173 N N . LEU A 1 280 ? -19.658 -0.161 8.625 1.00 90.75 280 LEU A N 1
ATOM 2174 C CA . LEU A 1 280 ? -19.465 -1.584 8.933 1.00 90.75 280 LEU A CA 1
ATOM 2175 C C . LEU A 1 280 ? -19.104 -2.447 7.699 1.00 90.75 280 LEU A C 1
ATOM 2177 O O . LEU A 1 280 ? -18.119 -3.197 7.773 1.00 90.75 280 LEU A O 1
ATOM 2181 N N . PRO A 1 281 ? -19.796 -2.342 6.541 1.00 93.50 281 PRO A N 1
ATOM 2182 C CA . PRO A 1 281 ? -19.369 -3.014 5.313 1.00 93.50 281 PRO A CA 1
ATOM 2183 C C . PRO A 1 281 ? -17.961 -2.594 4.889 1.00 93.50 281 PRO A C 1
ATOM 2185 O O . PRO A 1 281 ? -17.159 -3.439 4.493 1.00 93.50 281 PRO A O 1
ATOM 2188 N N . LEU A 1 282 ? -17.620 -1.310 5.030 1.00 94.12 282 LEU A N 1
ATOM 2189 C CA . LEU A 1 282 ? -16.293 -0.798 4.706 1.00 94.12 282 LEU A CA 1
ATOM 2190 C C . LEU A 1 282 ? -15.196 -1.460 5.555 1.00 94.12 282 LEU A C 1
ATOM 2192 O O . LEU A 1 282 ? -14.163 -1.829 5.008 1.00 94.12 282 LEU A O 1
ATOM 2196 N N . ILE A 1 283 ? -15.425 -1.713 6.845 1.00 96.12 283 ILE A N 1
ATOM 2197 C CA . ILE A 1 283 ? -14.461 -2.413 7.715 1.00 96.12 283 ILE A CA 1
ATOM 2198 C C . ILE A 1 283 ? -14.264 -3.866 7.276 1.00 96.12 283 ILE A C 1
ATOM 2200 O O . ILE A 1 283 ? -13.121 -4.319 7.147 1.00 96.12 283 ILE A O 1
ATOM 2204 N N . ARG A 1 284 ? -15.359 -4.594 6.992 1.00 96.38 284 ARG A N 1
ATOM 2205 C CA . ARG A 1 284 ? -15.286 -5.969 6.448 1.00 96.38 284 ARG A CA 1
ATOM 2206 C C . ARG A 1 284 ? -14.418 -5.996 5.200 1.00 96.38 284 ARG A C 1
ATOM 2208 O O . ARG A 1 284 ? -13.534 -6.843 5.043 1.00 96.38 284 ARG A O 1
ATOM 2215 N N . ARG A 1 285 ? -14.659 -5.008 4.338 1.00 95.38 285 ARG A N 1
ATOM 2216 C CA . ARG A 1 285 ? -13.927 -4.785 3.110 1.00 95.38 285 ARG A CA 1
ATOM 2217 C C . ARG A 1 285 ? -12.443 -4.530 3.403 1.00 95.38 285 ARG A C 1
ATOM 2219 O O . ARG A 1 285 ? -11.614 -5.308 2.929 1.00 95.38 285 ARG A O 1
ATOM 2226 N N . MET A 1 286 ? -12.109 -3.514 4.192 1.00 97.12 286 MET A N 1
ATOM 2227 C CA . MET A 1 286 ? -10.741 -3.111 4.546 1.00 97.12 286 MET A CA 1
ATOM 2228 C C . MET A 1 286 ? -9.892 -4.242 5.114 1.00 97.12 286 MET A C 1
ATOM 2230 O O . MET A 1 286 ? -8.731 -4.377 4.735 1.00 97.12 286 MET A O 1
ATOM 2234 N N . LEU A 1 287 ? -10.463 -5.056 6.000 1.00 97.75 287 LEU A N 1
ATOM 2235 C CA . LEU A 1 287 ? -9.747 -6.135 6.678 1.00 97.75 287 LEU A CA 1
ATOM 2236 C C . LEU A 1 287 ? -9.752 -7.457 5.894 1.00 97.75 287 LEU A C 1
ATOM 2238 O O . LEU A 1 287 ? -9.113 -8.417 6.320 1.00 97.75 287 LEU A O 1
ATOM 2242 N N . GLY A 1 288 ? -10.452 -7.525 4.756 1.00 96.81 288 GLY A N 1
ATOM 2243 C CA . GLY A 1 288 ? -10.505 -8.719 3.911 1.00 96.81 288 GLY A CA 1
ATOM 2244 C C . GLY A 1 288 ? -11.077 -9.941 4.634 1.00 96.81 288 GLY A C 1
ATOM 2245 O O . GLY A 1 288 ? -10.630 -11.062 4.383 1.00 96.81 288 GLY A O 1
ATOM 2246 N N . VAL A 1 289 ? -12.029 -9.730 5.552 1.00 96.81 289 VAL A N 1
ATOM 2247 C CA . VAL A 1 289 ? -12.531 -10.773 6.468 1.00 96.81 289 VAL A CA 1
ATOM 2248 C C . VAL A 1 289 ? -13.165 -11.958 5.742 1.00 96.81 289 VAL A C 1
ATOM 2250 O O . VAL A 1 289 ? -13.057 -13.090 6.208 1.00 96.81 289 VAL A O 1
ATOM 2253 N N . ASP A 1 290 ? -13.748 -11.698 4.574 1.00 96.19 290 ASP A N 1
ATOM 2254 C CA . ASP A 1 290 ? -14.452 -12.675 3.740 1.00 96.19 290 ASP A CA 1
ATOM 2255 C C . ASP A 1 290 ? -13.527 -13.382 2.727 1.00 96.19 290 ASP A C 1
ATOM 2257 O O . ASP A 1 290 ? -13.959 -14.245 1.967 1.00 96.19 290 ASP A O 1
ATOM 2261 N N . CYS A 1 291 ? -12.238 -13.025 2.676 1.00 96.69 291 CYS A N 1
ATOM 2262 C CA . CYS A 1 291 ? -11.324 -13.543 1.660 1.00 96.69 291 CYS A CA 1
ATOM 2263 C C . CYS A 1 291 ? -10.863 -14.975 1.983 1.00 96.69 291 CYS A C 1
ATOM 2265 O O . CYS A 1 291 ? -10.102 -15.193 2.933 1.00 96.69 291 CYS A O 1
ATOM 2267 N N . ASP A 1 292 ? -11.263 -15.951 1.163 1.00 96.56 292 ASP A N 1
ATOM 2268 C CA . ASP A 1 292 ? -10.741 -17.318 1.226 1.00 96.56 292 ASP A CA 1
ATOM 2269 C C . ASP A 1 292 ? -9.355 -17.417 0.568 1.00 96.56 292 ASP A C 1
ATOM 2271 O O . ASP A 1 292 ? -9.177 -17.169 -0.624 1.00 96.56 292 ASP A O 1
ATOM 2275 N N . LEU A 1 293 ? -8.361 -17.830 1.355 1.00 97.19 293 LEU A N 1
ATOM 2276 C CA . LEU A 1 293 ? -6.968 -17.994 0.932 1.00 97.19 293 LEU A CA 1
ATOM 2277 C C . LEU A 1 293 ? -6.538 -19.462 0.854 1.00 97.19 293 LEU A C 1
ATOM 2279 O O . LEU A 1 293 ? -5.344 -19.768 0.831 1.00 97.19 293 LEU A O 1
ATOM 2283 N N . THR A 1 294 ? -7.486 -20.398 0.826 1.00 95.44 294 THR A N 1
ATOM 2284 C CA . THR A 1 294 ? -7.192 -21.833 0.803 1.00 95.44 294 THR A CA 1
ATOM 2285 C C . THR A 1 294 ? -6.330 -22.215 -0.405 1.00 95.44 294 THR A C 1
ATOM 2287 O O . THR A 1 294 ? -5.380 -22.990 -0.261 1.00 95.44 294 THR A O 1
ATOM 2290 N N . HIS A 1 295 ? -6.593 -21.643 -1.587 1.00 96.75 295 HIS A N 1
ATOM 2291 C CA . HIS A 1 295 ? -5.768 -21.888 -2.774 1.00 96.75 295 HIS A CA 1
ATOM 2292 C C . HIS A 1 295 ? -4.321 -21.418 -2.570 1.00 96.75 295 HIS A C 1
ATOM 2294 O O . HIS A 1 295 ? -3.400 -22.216 -2.754 1.00 96.75 295 HIS A O 1
ATOM 2300 N N . PHE A 1 296 ? -4.118 -20.170 -2.138 1.00 98.00 296 PHE A N 1
ATOM 2301 C CA . PHE A 1 296 ? -2.798 -19.619 -1.845 1.00 98.00 296 PHE A CA 1
ATOM 2302 C C . PHE A 1 296 ? -2.061 -20.474 -0.817 1.00 98.00 296 PHE A C 1
ATOM 2304 O O . PHE A 1 296 ? -0.928 -20.873 -1.064 1.00 98.00 296 PHE A O 1
ATOM 2311 N N . ASN A 1 297 ? -2.713 -20.826 0.294 1.00 96.56 297 ASN A N 1
ATOM 2312 C CA . ASN A 1 297 ? -2.100 -21.608 1.367 1.00 96.56 297 ASN A CA 1
ATOM 2313 C C . ASN A 1 297 ? -1.637 -22.992 0.881 1.00 96.56 297 ASN A C 1
ATOM 2315 O O . ASN A 1 297 ? -0.534 -23.426 1.210 1.00 96.56 297 ASN A O 1
ATOM 2319 N N . ARG A 1 298 ? -2.438 -23.685 0.058 1.00 96.88 298 ARG A N 1
ATOM 2320 C CA . ARG A 1 298 ? -2.026 -24.962 -0.555 1.00 96.88 298 ARG A CA 1
ATOM 2321 C C . ARG A 1 298 ? -0.897 -24.781 -1.568 1.00 96.88 298 ARG A C 1
ATOM 2323 O O . ARG A 1 298 ? 0.004 -25.613 -1.640 1.00 96.88 298 ARG A O 1
ATOM 2330 N N . ALA A 1 299 ? -0.940 -23.721 -2.372 1.00 97.69 299 ALA A N 1
ATOM 2331 C CA . ALA A 1 299 ? 0.082 -23.442 -3.374 1.00 97.69 299 ALA A CA 1
ATOM 2332 C C . ALA A 1 299 ? 1.430 -23.069 -2.744 1.00 97.69 299 ALA A C 1
ATOM 2334 O O . ALA A 1 299 ? 2.449 -23.637 -3.126 1.00 97.69 299 ALA A O 1
ATOM 2335 N N . ALA A 1 300 ? 1.424 -22.194 -1.741 1.00 96.88 300 ALA A N 1
ATOM 2336 C CA . ALA A 1 300 ? 2.613 -21.728 -1.040 1.00 96.88 300 ALA A CA 1
ATOM 2337 C C . ALA A 1 300 ? 3.382 -22.870 -0.359 1.00 96.88 300 ALA A C 1
ATOM 2339 O O . ALA A 1 300 ? 4.606 -22.897 -0.429 1.00 96.88 300 ALA A O 1
ATOM 2340 N N . LYS A 1 301 ? 2.678 -23.863 0.205 1.00 95.75 301 LYS A N 1
ATOM 2341 C CA . LYS A 1 301 ? 3.292 -25.065 0.801 1.00 95.75 301 LYS A CA 1
ATOM 2342 C C . LYS A 1 301 ? 4.116 -25.906 -0.179 1.00 95.75 301 LYS A C 1
ATOM 2344 O O . LYS A 1 301 ? 5.004 -26.633 0.248 1.00 95.75 301 LYS A O 1
ATOM 2349 N N . ARG A 1 302 ? 3.835 -25.816 -1.483 1.00 95.31 302 ARG A N 1
ATOM 2350 C CA . ARG A 1 302 ? 4.571 -26.542 -2.536 1.00 95.31 302 ARG A CA 1
ATOM 2351 C C . ARG A 1 302 ? 5.839 -25.812 -2.987 1.00 95.31 302 ARG A C 1
ATOM 2353 O O . ARG A 1 302 ? 6.620 -26.369 -3.749 1.00 95.31 302 ARG A O 1
ATOM 2360 N N . ILE A 1 303 ? 6.040 -24.572 -2.546 1.00 95.00 303 ILE A N 1
ATOM 2361 C CA . ILE A 1 303 ? 7.181 -23.738 -2.920 1.00 95.00 303 ILE A CA 1
ATOM 2362 C C . ILE A 1 303 ? 8.136 -23.701 -1.725 1.00 95.00 303 ILE A C 1
ATOM 2364 O O . ILE A 1 303 ? 7.856 -23.049 -0.723 1.00 95.00 303 ILE A O 1
ATOM 2368 N N . SER A 1 304 ? 9.269 -24.396 -1.836 1.00 91.94 304 SER A N 1
ATOM 2369 C CA . SER A 1 304 ? 10.190 -24.679 -0.721 1.00 91.94 304 SER A CA 1
ATOM 2370 C C . SER A 1 304 ? 10.617 -23.446 0.081 1.00 91.94 304 SER A C 1
ATOM 2372 O O . SER A 1 304 ? 10.557 -23.461 1.306 1.00 91.94 304 SER A O 1
ATOM 2374 N N . TRP A 1 305 ? 11.003 -22.359 -0.590 1.00 92.50 305 TRP A N 1
ATOM 2375 C CA . TRP A 1 305 ? 11.431 -21.124 0.079 1.00 92.50 305 TRP A CA 1
ATOM 2376 C C . TRP A 1 305 ? 10.259 -20.302 0.642 1.00 92.50 305 TRP A C 1
ATOM 2378 O O . TRP A 1 305 ? 10.444 -19.519 1.572 1.00 92.50 305 TRP A O 1
ATOM 2388 N N . LEU A 1 306 ? 9.052 -20.451 0.084 1.00 94.81 306 LEU A N 1
ATOM 2389 C CA . LEU A 1 306 ? 7.873 -19.678 0.483 1.00 94.81 306 LEU A CA 1
ATOM 2390 C C . LEU A 1 306 ? 7.110 -20.353 1.626 1.00 94.81 306 LEU A C 1
ATOM 2392 O O . LEU A 1 306 ? 6.538 -19.646 2.451 1.00 94.81 306 LEU A O 1
ATOM 2396 N N . ALA A 1 307 ? 7.117 -21.685 1.705 1.00 95.62 307 ALA A N 1
ATOM 2397 C CA . ALA A 1 307 ? 6.370 -22.440 2.708 1.00 95.62 307 ALA A CA 1
ATOM 2398 C C . ALA A 1 307 ? 6.666 -21.990 4.157 1.00 95.62 307 ALA A C 1
ATOM 2400 O O . ALA A 1 307 ? 5.710 -21.649 4.856 1.00 95.62 307 ALA A O 1
ATOM 2401 N N . PRO A 1 308 ? 7.936 -21.827 4.599 1.00 95.19 308 PRO A N 1
ATOM 2402 C CA . PRO A 1 308 ? 8.223 -21.357 5.956 1.00 95.19 308 PRO A CA 1
ATOM 2403 C C . PRO A 1 308 ? 7.700 -19.943 6.223 1.00 95.19 308 PRO A C 1
ATOM 2405 O O . PRO A 1 308 ? 7.311 -19.619 7.343 1.00 95.19 308 PRO A O 1
ATOM 2408 N N . LEU A 1 309 ? 7.703 -19.074 5.208 1.00 95.62 309 LEU A N 1
ATOM 2409 C CA . LEU A 1 309 ? 7.158 -17.724 5.329 1.00 95.62 309 LEU A CA 1
ATOM 2410 C C . LEU A 1 309 ? 5.625 -17.746 5.393 1.00 95.62 309 LEU A C 1
ATOM 2412 O O . LEU A 1 309 ? 5.042 -17.018 6.191 1.00 95.62 309 LEU A O 1
ATOM 2416 N N . ALA A 1 310 ? 4.976 -18.573 4.575 1.00 96.62 310 ALA A N 1
ATOM 2417 C CA . ALA A 1 310 ? 3.525 -18.729 4.572 1.00 96.62 310 ALA A CA 1
ATOM 2418 C C . ALA A 1 310 ? 3.002 -19.283 5.905 1.00 96.62 310 ALA A C 1
ATOM 2420 O O . ALA A 1 310 ? 1.970 -18.822 6.386 1.00 96.62 310 ALA A O 1
ATOM 2421 N N . ASP A 1 311 ? 3.735 -20.203 6.536 1.00 96.25 311 ASP A N 1
ATOM 2422 C CA . ASP A 1 311 ? 3.373 -20.732 7.852 1.00 96.25 311 ASP A CA 1
ATOM 2423 C C . ASP A 1 311 ? 3.524 -19.674 8.958 1.00 96.25 311 ASP A C 1
ATOM 2425 O O . ASP A 1 311 ? 2.603 -19.499 9.758 1.00 96.25 311 ASP A O 1
ATOM 2429 N N . ARG A 1 312 ? 4.623 -18.898 8.972 1.00 95.88 312 ARG A N 1
ATOM 2430 C CA . ARG A 1 312 ? 4.804 -17.799 9.946 1.00 95.88 312 ARG A CA 1
ATOM 2431 C C . ARG A 1 312 ? 3.757 -16.697 9.802 1.00 95.88 312 ARG A C 1
ATOM 2433 O O . ARG A 1 312 ? 3.269 -16.176 10.801 1.00 95.88 312 ARG A O 1
ATOM 2440 N N . MET A 1 313 ? 3.402 -16.352 8.565 1.00 96.88 313 MET A N 1
ATOM 2441 C CA . MET A 1 313 ? 2.451 -15.275 8.261 1.00 96.88 313 MET A CA 1
ATOM 2442 C C . MET A 1 313 ? 1.003 -15.768 8.141 1.00 96.88 313 MET A C 1
ATOM 2444 O O . MET A 1 313 ? 0.121 -15.019 7.712 1.00 96.88 313 MET A O 1
ATOM 2448 N N . ARG A 1 314 ? 0.737 -17.026 8.517 1.00 96.44 314 ARG A N 1
ATOM 2449 C CA . ARG A 1 314 ? -0.575 -17.655 8.381 1.00 96.44 314 ARG A CA 1
ATOM 2450 C C . ARG A 1 314 ? -1.652 -16.831 9.087 1.00 96.44 314 ARG A C 1
ATOM 2452 O O . ARG A 1 314 ? -1.555 -16.521 10.271 1.00 96.44 314 ARG A O 1
ATOM 2459 N N . GLY A 1 315 ? -2.717 -16.528 8.350 1.00 96.69 315 GLY A N 1
ATOM 2460 C CA . GLY A 1 315 ? -3.854 -15.744 8.832 1.00 96.69 315 GLY A CA 1
ATOM 2461 C C . GLY A 1 315 ? -3.841 -14.273 8.420 1.00 96.69 315 GLY A C 1
ATOM 2462 O O . GLY A 1 315 ? -4.836 -13.590 8.647 1.00 96.69 315 GLY A O 1
ATOM 2463 N N . VAL A 1 316 ? -2.779 -13.777 7.774 1.00 97.75 316 VAL A N 1
ATOM 2464 C CA . VAL A 1 316 ? -2.841 -12.471 7.103 1.00 97.75 316 VAL A CA 1
ATOM 2465 C C . VAL A 1 316 ? -3.915 -12.490 6.007 1.00 97.75 316 VAL A C 1
ATOM 2467 O O . VAL A 1 316 ? -3.931 -13.382 5.157 1.00 97.75 316 VAL A O 1
ATOM 2470 N N . LYS A 1 317 ? -4.807 -11.498 6.012 1.00 97.50 317 LYS A N 1
ATOM 2471 C CA . LYS A 1 317 ? -5.725 -11.211 4.899 1.00 97.50 317 LYS A CA 1
ATOM 2472 C C . LYS A 1 317 ? -5.168 -10.086 4.031 1.00 97.50 317 LYS A C 1
ATOM 2474 O O . LYS A 1 317 ? -4.276 -9.382 4.492 1.00 97.50 317 LYS A O 1
ATOM 2479 N N . PRO A 1 318 ? -5.622 -9.910 2.779 1.00 96.88 318 PRO A N 1
ATOM 2480 C CA . PRO A 1 318 ? -5.201 -8.780 1.958 1.00 96.88 318 PRO A CA 1
ATOM 2481 C C . PRO A 1 318 ? -5.927 -7.504 2.400 1.00 96.88 318 PRO A C 1
ATOM 2483 O O . PRO A 1 318 ? -7.092 -7.322 2.040 1.00 96.88 318 PRO A O 1
ATOM 2486 N N . PRO A 1 319 ? -5.289 -6.601 3.169 1.00 96.50 319 PRO A N 1
ATOM 2487 C CA . PRO A 1 319 ? -5.953 -5.374 3.542 1.00 96.50 319 PRO A CA 1
ATOM 2488 C C . PRO A 1 319 ? -6.100 -4.452 2.335 1.00 96.50 319 PRO A C 1
ATOM 2490 O O . PRO A 1 319 ? -5.213 -4.400 1.462 1.00 96.50 319 PRO A O 1
ATOM 2493 N N . ARG A 1 320 ? -7.172 -3.661 2.359 1.00 95.62 320 ARG A N 1
ATOM 2494 C CA . ARG A 1 320 ? -7.394 -2.565 1.419 1.00 95.62 320 ARG A CA 1
ATOM 2495 C C . ARG A 1 320 ? -7.576 -1.222 2.109 1.00 95.62 320 ARG A C 1
ATOM 2497 O O . ARG A 1 320 ? -8.067 -1.150 3.233 1.00 95.62 320 ARG A O 1
ATOM 2504 N N . TYR A 1 321 ? -7.169 -0.167 1.414 1.00 96.94 321 TYR A N 1
ATOM 2505 C CA . TYR A 1 321 ? -7.499 1.200 1.797 1.00 96.94 321 TYR A CA 1
ATOM 2506 C C . TYR A 1 321 ? -9.012 1.435 1.658 1.00 96.94 321 TYR A C 1
ATOM 2508 O O . TYR A 1 321 ? -9.631 0.822 0.789 1.00 96.94 321 TYR A O 1
ATOM 2516 N N . PRO A 1 322 ? -9.610 2.299 2.496 1.00 94.44 322 PRO A N 1
ATOM 2517 C CA . PRO A 1 322 ? -11.056 2.511 2.502 1.00 94.44 322 PRO A CA 1
ATOM 2518 C C . PRO A 1 322 ? -11.593 3.206 1.250 1.00 94.44 322 PRO A C 1
ATOM 2520 O O . PRO A 1 322 ? -12.777 3.087 0.962 1.00 94.44 322 PRO A O 1
ATOM 2523 N N . THR A 1 323 ? -10.757 3.966 0.541 1.00 95.06 323 THR A N 1
ATOM 2524 C CA . THR A 1 323 ? -11.173 4.716 -0.648 1.00 95.06 323 THR A CA 1
ATOM 2525 C C . THR A 1 323 ? -10.150 4.582 -1.768 1.00 95.06 323 THR A C 1
ATOM 2527 O O . THR A 1 323 ? -8.936 4.497 -1.523 1.00 95.06 323 THR A O 1
ATOM 2530 N N . LEU A 1 324 ? -10.622 4.658 -3.014 1.00 96.69 324 LEU A N 1
ATOM 2531 C CA . LEU A 1 324 ? -9.758 4.778 -4.188 1.00 96.69 324 LEU A CA 1
ATOM 2532 C C . LEU A 1 324 ? -8.792 5.975 -4.098 1.00 96.69 324 LEU A C 1
ATOM 2534 O O . LEU A 1 324 ? -7.629 5.855 -4.498 1.00 96.69 324 LEU A O 1
ATOM 2538 N N . TRP A 1 325 ? -9.236 7.107 -3.539 1.00 96.25 325 TRP A N 1
ATOM 2539 C CA . TRP A 1 325 ? -8.381 8.274 -3.298 1.00 96.25 325 TRP A CA 1
ATOM 2540 C C . TRP A 1 325 ? -7.178 7.915 -2.427 1.00 96.25 325 TRP A C 1
ATOM 2542 O O . TRP A 1 325 ? -6.030 8.076 -2.850 1.00 96.25 325 TRP A O 1
ATOM 2552 N N . GLU A 1 326 ? -7.420 7.354 -1.243 1.00 96.25 326 GLU A N 1
ATOM 2553 C CA . GLU A 1 326 ? -6.359 6.976 -0.315 1.00 96.25 326 GLU A CA 1
ATOM 2554 C C . GLU A 1 326 ? -5.414 5.931 -0.915 1.00 96.25 326 GLU A C 1
ATOM 2556 O O . GLU A 1 326 ? -4.193 6.020 -0.731 1.00 96.25 326 GLU A O 1
ATOM 2561 N N . ALA A 1 327 ? -5.949 4.978 -1.685 1.00 97.50 327 ALA A N 1
ATOM 2562 C CA . ALA A 1 327 ? -5.145 4.009 -2.419 1.00 97.50 327 ALA A CA 1
ATOM 2563 C C . ALA A 1 327 ? -4.206 4.690 -3.427 1.00 97.50 327 ALA A C 1
ATOM 2565 O O . ALA A 1 327 ? -3.015 4.358 -3.491 1.00 97.50 327 ALA A O 1
ATOM 2566 N N . CYS A 1 328 ? -4.705 5.677 -4.176 1.00 97.69 328 CYS A N 1
ATOM 2567 C CA . CYS A 1 328 ? -3.913 6.448 -5.128 1.00 97.69 328 CYS A CA 1
ATOM 2568 C C . CYS A 1 328 ? -2.832 7.277 -4.432 1.00 97.69 328 CYS A C 1
ATOM 2570 O O . CYS A 1 328 ? -1.667 7.217 -4.840 1.00 97.69 328 CYS A O 1
ATOM 2572 N N . VAL A 1 329 ? -3.172 7.999 -3.356 1.00 95.75 329 VAL A N 1
ATOM 2573 C CA . VAL A 1 329 ? -2.192 8.783 -2.590 1.00 95.75 329 VAL A CA 1
ATOM 2574 C C . VAL A 1 329 ? -1.090 7.871 -2.049 1.00 95.75 329 VAL A C 1
ATOM 2576 O O . VAL A 1 329 ? 0.097 8.129 -2.272 1.00 95.75 329 VAL A O 1
ATOM 2579 N N . ASN A 1 330 ? -1.457 6.745 -1.430 1.00 96.12 330 ASN A N 1
ATOM 2580 C CA . ASN A 1 330 ? -0.496 5.760 -0.937 1.00 96.12 330 ASN A CA 1
ATOM 2581 C C . ASN A 1 330 ? 0.384 5.179 -2.052 1.00 96.12 330 ASN A C 1
ATOM 2583 O O . ASN A 1 330 ? 1.579 4.970 -1.840 1.00 96.12 330 ASN A O 1
ATOM 2587 N N . ALA A 1 331 ? -0.155 4.915 -3.241 1.00 96.19 331 ALA A N 1
ATOM 2588 C CA . ALA A 1 331 ? 0.638 4.394 -4.349 1.00 96.19 331 ALA A CA 1
ATOM 2589 C C . ALA A 1 331 ? 1.609 5.451 -4.912 1.00 96.19 331 ALA A C 1
ATOM 2591 O O . ALA A 1 331 ? 2.774 5.141 -5.166 1.00 96.19 331 ALA A O 1
ATOM 2592 N N . ILE A 1 332 ? 1.166 6.704 -5.065 1.00 95.44 332 ILE A N 1
ATOM 2593 C CA . ILE A 1 332 ? 1.950 7.802 -5.656 1.00 95.44 332 ILE A CA 1
ATOM 2594 C C . ILE A 1 332 ? 3.062 8.276 -4.712 1.00 95.44 332 ILE A C 1
ATOM 2596 O O . ILE A 1 332 ? 4.218 8.423 -5.130 1.00 95.44 332 ILE A O 1
ATOM 2600 N N . VAL A 1 333 ? 2.761 8.468 -3.422 1.00 91.94 333 VAL A N 1
ATOM 2601 C CA . VAL A 1 333 ? 3.750 8.905 -2.420 1.00 91.94 333 VAL A CA 1
ATOM 2602 C C . VAL A 1 333 ? 4.918 7.913 -2.351 1.00 91.94 333 VAL A C 1
ATOM 2604 O O . VAL A 1 333 ? 6.080 8.330 -2.339 1.00 91.94 333 VAL A O 1
ATOM 2607 N N . PHE A 1 334 ? 4.633 6.610 -2.435 1.00 90.31 334 PHE A N 1
ATOM 2608 C CA . PHE A 1 334 ? 5.620 5.533 -2.320 1.00 90.31 334 PHE A CA 1
ATOM 2609 C C . PHE A 1 334 ? 6.399 5.233 -3.616 1.00 90.31 334 PHE A C 1
ATOM 2611 O O . PHE A 1 334 ? 7.309 4.403 -3.601 1.00 90.31 334 PHE A O 1
ATOM 2618 N N . GLN A 1 335 ? 6.125 5.925 -4.729 1.00 88.56 335 GLN A N 1
ATOM 2619 C CA . GLN A 1 335 ? 6.893 5.750 -5.969 1.00 88.56 335 GLN A CA 1
ATOM 2620 C C . GLN A 1 335 ? 8.378 6.094 -5.772 1.00 88.56 335 GLN A C 1
ATOM 2622 O O . GLN A 1 335 ? 8.711 7.196 -5.327 1.00 88.56 335 GLN A O 1
ATOM 2627 N N . GLN A 1 336 ? 9.266 5.190 -6.199 1.00 81.94 336 GLN A N 1
ATOM 2628 C CA . GLN A 1 336 ? 10.715 5.419 -6.343 1.00 81.94 336 GLN A CA 1
ATOM 2629 C C . GLN A 1 336 ? 11.438 5.906 -5.068 1.00 81.94 336 GLN A C 1
ATOM 2631 O O . GLN A 1 336 ? 12.483 6.549 -5.149 1.00 81.94 336 GLN A O 1
ATOM 2636 N N . VAL A 1 337 ? 10.913 5.590 -3.882 1.00 80.94 337 VAL A N 1
ATOM 2637 C CA . VAL A 1 337 ? 11.506 5.959 -2.586 1.00 80.94 337 VAL A CA 1
ATOM 2638 C C . VAL A 1 337 ? 11.499 4.771 -1.620 1.00 80.94 337 VAL A C 1
ATOM 2640 O O . VAL A 1 337 ? 10.881 3.740 -1.878 1.00 80.94 337 VAL A O 1
ATOM 2643 N N . SER A 1 338 ? 12.229 4.879 -0.508 1.00 82.12 338 SER A N 1
ATOM 2644 C CA . SER A 1 338 ? 12.185 3.860 0.545 1.00 82.12 338 SER A CA 1
ATOM 2645 C C . SER A 1 338 ? 10.873 3.932 1.336 1.00 82.12 338 SER A C 1
ATOM 2647 O O . SER A 1 338 ? 10.242 4.985 1.398 1.00 82.12 338 SER A O 1
ATOM 2649 N N . LEU A 1 339 ? 10.509 2.825 1.998 1.00 83.56 339 LEU A N 1
ATOM 2650 C CA . LEU A 1 339 ? 9.348 2.755 2.894 1.00 83.56 339 LEU A CA 1
ATOM 2651 C C . LEU A 1 339 ? 9.366 3.886 3.938 1.00 83.56 339 LEU A C 1
ATOM 2653 O O . LEU A 1 339 ? 8.396 4.619 4.051 1.00 83.56 339 LEU A O 1
ATOM 2657 N N . PHE A 1 340 ? 10.493 4.084 4.631 1.00 81.50 340 PHE A N 1
ATOM 2658 C CA . PHE A 1 340 ? 10.631 5.131 5.651 1.00 81.50 340 PHE A CA 1
ATOM 2659 C C . PHE A 1 340 ? 10.530 6.547 5.079 1.00 81.50 340 PHE A C 1
ATOM 2661 O O . PHE A 1 340 ? 9.870 7.395 5.668 1.00 81.50 340 PHE A O 1
ATOM 2668 N N . ALA A 1 341 ? 11.153 6.809 3.924 1.00 80.62 341 ALA A N 1
ATOM 2669 C CA . ALA A 1 341 ? 11.074 8.126 3.295 1.00 80.62 341 ALA A CA 1
ATOM 2670 C C . ALA A 1 341 ? 9.634 8.450 2.874 1.00 80.62 341 ALA A C 1
ATOM 2672 O O . ALA A 1 341 ? 9.160 9.557 3.114 1.00 80.62 341 ALA A O 1
ATOM 2673 N N . ALA A 1 342 ? 8.928 7.477 2.295 1.00 86.00 342 ALA A N 1
ATOM 2674 C CA . ALA A 1 342 ? 7.525 7.626 1.937 1.00 86.00 342 ALA A CA 1
ATOM 2675 C C . ALA A 1 342 ? 6.627 7.820 3.164 1.00 86.00 342 ALA A C 1
ATOM 2677 O O . ALA A 1 342 ? 5.791 8.717 3.150 1.00 86.00 342 ALA A O 1
ATOM 2678 N N . SER A 1 343 ? 6.827 7.047 4.236 1.00 87.19 343 SER A N 1
ATOM 2679 C CA . SER A 1 343 ? 6.085 7.219 5.489 1.00 87.19 343 SER A CA 1
ATOM 2680 C C . SER A 1 343 ? 6.327 8.591 6.120 1.00 87.19 343 SER A C 1
ATOM 2682 O O . SER A 1 343 ? 5.375 9.221 6.560 1.00 87.19 343 SER A O 1
ATOM 2684 N N . ALA A 1 344 ? 7.557 9.112 6.089 1.00 84.69 344 ALA A N 1
ATOM 2685 C CA . ALA A 1 344 ? 7.851 10.462 6.572 1.00 84.69 344 ALA A CA 1
ATOM 2686 C C . ALA A 1 344 ? 7.179 11.556 5.719 1.00 84.69 344 ALA A C 1
ATOM 2688 O O . ALA A 1 344 ? 6.709 12.554 6.259 1.00 84.69 344 ALA A O 1
ATOM 2689 N N . ILE A 1 345 ? 7.114 11.375 4.393 1.00 86.50 345 ILE A N 1
ATOM 2690 C CA . ILE A 1 345 ? 6.362 12.273 3.499 1.00 86.50 345 ILE A CA 1
ATOM 2691 C C . ILE A 1 345 ? 4.863 12.200 3.807 1.00 86.50 345 ILE A C 1
ATOM 2693 O O . ILE A 1 345 ? 4.231 13.242 3.940 1.00 86.50 345 ILE A O 1
ATOM 2697 N N . MET A 1 346 ? 4.309 10.993 3.960 1.00 89.94 346 MET A N 1
ATOM 2698 C CA . MET A 1 346 ? 2.900 10.792 4.305 1.00 89.94 346 MET A CA 1
ATOM 2699 C C . MET A 1 346 ? 2.557 11.455 5.642 1.00 89.94 346 MET A C 1
ATOM 2701 O O . MET A 1 346 ? 1.559 12.153 5.732 1.00 89.94 346 MET A O 1
ATOM 2705 N N . ARG A 1 347 ? 3.421 11.320 6.655 1.00 87.62 347 ARG A N 1
ATOM 2706 C CA . ARG A 1 347 ? 3.260 11.974 7.960 1.00 87.62 347 ARG A CA 1
ATOM 2707 C C . ARG A 1 347 ? 3.128 13.491 7.826 1.00 87.62 347 ARG A C 1
ATOM 2709 O O . ARG A 1 347 ? 2.193 14.078 8.351 1.00 87.62 347 ARG A O 1
ATOM 2716 N N . ARG A 1 348 ? 4.052 14.125 7.094 1.00 86.69 348 ARG A N 1
ATOM 2717 C CA . ARG A 1 348 ? 4.008 15.576 6.848 1.00 86.69 348 ARG A CA 1
ATOM 2718 C C . ARG A 1 348 ? 2.770 15.984 6.055 1.00 86.69 348 ARG A C 1
ATOM 2720 O O . ARG A 1 348 ? 2.206 17.028 6.342 1.00 86.69 348 ARG A O 1
ATOM 2727 N N . LEU A 1 349 ? 2.353 15.164 5.088 1.00 85.69 349 LEU A N 1
ATOM 2728 C CA . LEU A 1 349 ? 1.124 15.383 4.327 1.00 85.69 349 LEU A CA 1
ATOM 2729 C C . LEU A 1 349 ? -0.108 15.379 5.237 1.00 85.69 349 LEU A C 1
ATOM 2731 O O . LEU A 1 349 ? -0.920 16.287 5.134 1.00 85.69 349 LEU A O 1
ATOM 2735 N N . LEU A 1 350 ? -0.218 14.398 6.135 1.00 87.50 350 LEU A N 1
ATOM 2736 C CA . LEU A 1 350 ? -1.319 14.308 7.094 1.00 87.50 350 LEU A CA 1
ATOM 2737 C C . LEU A 1 350 ? -1.329 15.508 8.042 1.00 87.50 350 LEU A C 1
ATOM 2739 O O . LEU A 1 350 ? -2.350 16.163 8.153 1.00 87.50 350 LEU A O 1
ATOM 2743 N N . ILE A 1 351 ? -0.190 15.864 8.640 1.00 85.31 351 ILE A N 1
ATOM 2744 C CA . ILE A 1 351 ? -0.096 17.019 9.554 1.00 85.31 351 ILE A CA 1
ATOM 2745 C C . ILE A 1 351 ? -0.468 18.335 8.863 1.00 85.31 351 ILE A C 1
ATOM 2747 O O . ILE A 1 351 ? -1.014 19.230 9.494 1.00 85.31 351 ILE A O 1
ATOM 2751 N N . ALA A 1 352 ? -0.166 18.466 7.571 1.00 83.81 352 ALA A N 1
ATOM 2752 C CA . ALA A 1 352 ? -0.472 19.676 6.821 1.00 83.81 352 ALA A CA 1
ATOM 2753 C C . ALA A 1 352 ? -1.934 19.766 6.351 1.00 83.81 352 ALA A C 1
ATOM 2755 O O . ALA A 1 352 ? -2.368 20.856 5.991 1.00 83.81 352 ALA A O 1
ATOM 2756 N N . LEU A 1 353 ? -2.663 18.646 6.279 1.00 84.25 353 LEU A N 1
ATOM 2757 C CA . LEU A 1 353 ? -3.976 18.574 5.617 1.00 84.25 353 LEU A CA 1
ATOM 2758 C C . LEU A 1 353 ? -5.104 18.005 6.483 1.00 84.25 353 LEU A C 1
ATOM 2760 O O . LEU A 1 353 ? -6.266 18.100 6.090 1.00 84.25 353 LEU A O 1
ATOM 2764 N N . ALA A 1 354 ? -4.783 17.369 7.606 1.00 84.44 354 ALA A N 1
ATOM 2765 C CA . ALA A 1 354 ? -5.739 16.719 8.484 1.00 84.44 354 ALA A CA 1
ATOM 2766 C C . ALA A 1 354 ? -5.635 17.294 9.896 1.00 84.44 354 ALA A C 1
ATOM 2768 O O . ALA A 1 354 ? -4.545 17.437 10.451 1.00 84.44 354 ALA A O 1
ATOM 2769 N N . GLU A 1 355 ? -6.794 17.581 10.473 1.00 84.69 355 GLU A N 1
ATOM 2770 C CA . GLU A 1 355 ? -6.922 17.967 11.872 1.00 84.69 355 GLU A CA 1
ATOM 2771 C C . GLU A 1 355 ? -6.924 16.703 12.752 1.00 84.69 355 GLU A C 1
ATOM 2773 O O . GLU A 1 355 ? -7.526 15.690 12.368 1.00 84.69 355 GLU A O 1
ATOM 2778 N N . PRO A 1 356 ? -6.219 16.721 13.897 1.00 90.00 356 PRO A N 1
ATOM 2779 C CA . PRO A 1 356 ? -6.236 15.612 14.839 1.00 90.00 356 PRO A CA 1
ATOM 2780 C C . PRO A 1 356 ? -7.571 15.535 15.586 1.00 90.00 356 PRO A C 1
ATOM 2782 O O . PRO A 1 356 ? -8.162 16.552 15.940 1.00 90.00 356 PRO A O 1
ATOM 2785 N N . PHE A 1 357 ? -7.993 14.313 15.892 1.00 89.12 357 PHE A N 1
ATOM 2786 C CA . PHE A 1 357 ? -9.099 14.014 16.793 1.00 89.12 357 PHE A CA 1
ATOM 2787 C C . PHE A 1 357 ? -8.557 13.403 18.078 1.00 89.12 357 PHE A C 1
ATOM 2789 O O . PHE A 1 357 ? -7.772 12.459 18.022 1.00 89.12 357 PHE A O 1
ATOM 2796 N N . GLU A 1 358 ? -9.021 13.891 19.222 1.00 89.62 358 GLU A N 1
ATOM 2797 C CA . GLU A 1 358 ? -8.786 13.244 20.511 1.00 89.62 358 GLU A CA 1
ATOM 2798 C C . GLU A 1 358 ? -9.961 12.319 20.821 1.00 89.62 358 GLU A C 1
ATOM 2800 O O . GLU A 1 358 ? -11.091 12.776 20.985 1.00 89.62 358 GLU A O 1
ATOM 2805 N N . HIS A 1 359 ? -9.709 11.011 20.887 1.00 84.81 359 HIS A N 1
ATOM 2806 C CA . HIS A 1 359 ? -10.743 10.023 21.197 1.00 84.81 359 HIS A CA 1
ATOM 2807 C C . HIS A 1 359 ? -10.203 8.935 22.111 1.00 84.81 359 HIS A C 1
ATOM 2809 O O . HIS A 1 359 ? -9.250 8.239 21.764 1.00 84.81 359 HIS A O 1
ATOM 2815 N N . GLN A 1 360 ? -10.819 8.777 23.286 1.00 83.31 360 GLN A N 1
ATOM 2816 C CA . GLN A 1 360 ? -10.457 7.749 24.276 1.00 83.31 360 GLN A CA 1
ATOM 2817 C C . GLN A 1 360 ? -8.947 7.731 24.611 1.00 83.31 360 GLN A C 1
ATOM 2819 O O . GLN A 1 360 ? -8.339 6.668 24.723 1.00 83.31 360 GLN A O 1
ATOM 2824 N N . GLY A 1 361 ? -8.339 8.917 24.746 1.00 83.25 361 GLY A N 1
ATOM 2825 C CA . GLY A 1 361 ? -6.916 9.083 25.073 1.00 83.25 361 GLY A CA 1
ATOM 2826 C C . GLY A 1 361 ? -5.949 8.842 23.908 1.00 83.25 361 GLY A C 1
ATOM 2827 O O . GLY A 1 361 ? -4.746 8.730 24.137 1.00 83.25 361 GLY A O 1
ATOM 2828 N N . LEU A 1 362 ? -6.452 8.740 22.673 1.00 86.69 362 LEU A N 1
ATOM 2829 C CA . LEU A 1 362 ? -5.652 8.610 21.458 1.00 86.69 362 LEU A CA 1
ATOM 2830 C C . LEU A 1 362 ? -5.825 9.837 20.560 1.00 86.69 362 LEU A C 1
ATOM 2832 O O . LEU A 1 362 ? -6.949 10.191 20.203 1.00 86.69 362 LEU A O 1
ATOM 2836 N N . THR A 1 363 ? -4.705 10.389 20.095 1.00 89.62 363 THR A N 1
ATOM 2837 C CA . THR A 1 363 ? -4.682 11.348 18.986 1.00 89.62 363 THR A CA 1
ATOM 2838 C C . THR A 1 363 ? -4.749 10.593 17.657 1.00 89.62 363 THR A C 1
ATOM 2840 O O . THR A 1 363 ? -3.804 9.898 17.269 1.00 89.62 363 THR A O 1
ATOM 2843 N N . LEU A 1 364 ? -5.857 10.734 16.936 1.00 89.19 364 LEU A N 1
ATOM 2844 C CA . LEU A 1 364 ? -6.131 10.044 15.679 1.00 89.19 364 LEU A CA 1
ATOM 2845 C C . LEU A 1 364 ? -6.244 11.024 14.513 1.00 89.19 364 LEU A C 1
ATOM 2847 O O . LEU A 1 364 ? -6.695 12.153 14.673 1.00 89.19 364 LEU A O 1
ATOM 2851 N N . TYR A 1 365 ? -5.881 10.574 13.313 1.00 91.44 365 TYR A N 1
ATOM 2852 C CA . TYR A 1 365 ? -5.984 11.381 12.100 1.00 91.44 365 TYR A CA 1
ATOM 2853 C C . TYR A 1 365 ? -6.902 10.696 11.096 1.00 91.44 365 TYR A C 1
ATOM 2855 O O . TYR A 1 365 ? -6.671 9.551 10.700 1.00 91.44 365 TYR A O 1
ATOM 2863 N N . LYS A 1 366 ? -7.922 11.421 10.631 1.00 92.31 366 LYS A N 1
ATOM 2864 C CA . LYS A 1 366 ? -8.691 11.018 9.451 1.00 92.31 366 LYS A CA 1
ATOM 2865 C C . LYS A 1 366 ? -7.827 11.243 8.209 1.00 92.31 366 LYS A C 1
ATOM 2867 O O . LYS A 1 366 ? -7.156 12.267 8.087 1.00 92.31 366 LYS A O 1
ATOM 2872 N N . PHE A 1 367 ? -7.840 10.297 7.270 1.00 93.44 367 PHE A N 1
ATOM 2873 C CA . PHE A 1 367 ? -7.143 10.494 5.999 1.00 93.44 367 PHE A CA 1
ATOM 2874 C C . PHE A 1 367 ? -7.780 11.674 5.234 1.00 93.44 367 PHE A C 1
ATOM 2876 O O . PHE A 1 367 ? -9.007 11.699 5.111 1.00 93.44 367 PHE A O 1
ATOM 2883 N N . PRO A 1 368 ? -6.997 12.648 4.731 1.00 89.88 368 PRO A N 1
ATOM 2884 C CA . PRO A 1 368 ? -7.539 13.835 4.080 1.00 89.88 368 PRO A CA 1
ATOM 2885 C C . PRO A 1 368 ? -8.265 13.451 2.792 1.00 89.88 368 PRO A C 1
ATOM 2887 O O . PRO A 1 368 ? -7.744 12.674 1.983 1.00 89.88 368 PRO A O 1
ATOM 2890 N N . GLY A 1 369 ? -9.458 14.009 2.600 1.00 89.00 369 GLY A N 1
ATOM 2891 C CA . GLY A 1 369 ? -10.214 13.834 1.371 1.00 89.00 369 GLY A CA 1
ATOM 2892 C C . GLY A 1 369 ? -9.573 14.561 0.190 1.00 89.00 369 GLY A C 1
ATOM 2893 O O . GLY A 1 369 ? -8.517 15.199 0.291 1.00 89.00 369 GLY A O 1
ATOM 2894 N N . VAL A 1 370 ? -10.193 14.398 -0.974 1.00 89.25 370 VAL A N 1
ATOM 2895 C CA . VAL A 1 370 ? -9.701 14.967 -2.231 1.00 89.25 370 VAL A CA 1
ATOM 2896 C C . VAL A 1 370 ? -9.762 16.496 -2.215 1.00 89.25 370 VAL A C 1
ATOM 2898 O O . VAL A 1 370 ? -8.841 17.157 -2.698 1.00 89.25 370 VAL A O 1
ATOM 2901 N N . GLU A 1 371 ? -10.796 17.049 -1.585 1.00 86.69 371 GLU A N 1
ATOM 2902 C CA . GLU A 1 371 ? -11.080 18.473 -1.440 1.00 86.69 371 GLU A CA 1
ATOM 2903 C C . GLU A 1 371 ? -9.906 19.229 -0.815 1.00 86.69 371 GLU A C 1
ATOM 2905 O O . GLU A 1 371 ? -9.410 20.187 -1.404 1.00 86.69 371 GLU A O 1
ATOM 2910 N N . ARG A 1 372 ? -9.332 18.708 0.278 1.00 83.94 372 ARG A N 1
ATOM 2911 C CA . ARG A 1 372 ? -8.205 19.346 0.976 1.00 83.94 372 ARG A CA 1
ATOM 2912 C C . ARG A 1 372 ? -6.956 19.482 0.103 1.00 83.94 372 ARG A C 1
ATOM 2914 O O . ARG A 1 372 ? -6.183 20.426 0.254 1.00 83.94 372 ARG A O 1
ATOM 2921 N N . VAL A 1 373 ? -6.733 18.544 -0.821 1.00 77.44 373 VAL A N 1
ATOM 2922 C CA . VAL A 1 373 ? -5.592 18.603 -1.752 1.00 77.44 373 VAL A CA 1
ATOM 2923 C C . VAL A 1 373 ? -5.863 19.537 -2.932 1.00 77.44 373 VAL A C 1
ATOM 2925 O O . VAL A 1 373 ? -4.917 20.136 -3.453 1.00 77.44 373 VAL A O 1
ATOM 2928 N N . LEU A 1 374 ? -7.120 19.666 -3.361 1.00 81.12 374 LEU A N 1
ATOM 2929 C CA . LEU A 1 374 ? -7.510 20.562 -4.451 1.00 81.12 374 LEU A CA 1
ATOM 2930 C C . LEU A 1 374 ? -7.578 22.031 -4.002 1.00 81.12 374 LEU A C 1
ATOM 2932 O O . LEU A 1 374 ? -7.144 22.900 -4.754 1.00 81.12 374 LEU A O 1
ATOM 2936 N N . GLU A 1 375 ? -8.029 22.292 -2.773 1.00 78.69 375 GLU A N 1
ATOM 2937 C CA . GLU A 1 375 ? -8.051 23.621 -2.137 1.00 78.69 375 GLU A CA 1
ATOM 2938 C C . GLU A 1 375 ? -6.645 24.143 -1.805 1.00 78.69 375 GLU A C 1
ATOM 2940 O O . GLU A 1 375 ? -6.401 25.350 -1.766 1.00 78.69 375 GLU A O 1
ATOM 2945 N N . GLY A 1 376 ? -5.687 23.237 -1.588 1.00 65.25 376 GLY A N 1
ATOM 2946 C CA . GLY A 1 376 ? -4.306 23.590 -1.299 1.00 65.25 376 GLY A CA 1
ATOM 2947 C C . GLY A 1 376 ? -3.634 24.335 -2.457 1.00 65.25 376 GLY A C 1
ATOM 2948 O O . GLY A 1 376 ? -3.286 23.747 -3.490 1.00 65.25 376 GLY A O 1
ATOM 2949 N N . ASN A 1 377 ? -3.337 25.623 -2.251 1.00 54.56 377 ASN A N 1
ATOM 2950 C CA . ASN A 1 377 ? -2.379 26.359 -3.078 1.00 54.56 377 ASN A CA 1
ATOM 2951 C C . ASN A 1 377 ? -1.069 25.555 -3.118 1.00 54.56 377 ASN A C 1
ATOM 2953 O O . ASN A 1 377 ? -0.626 25.046 -2.089 1.00 54.56 377 ASN A O 1
ATOM 2957 N N . GLY A 1 378 ? -0.470 25.380 -4.304 1.00 55.94 378 GLY A N 1
ATOM 2958 C CA . GLY A 1 378 ? 0.559 24.363 -4.614 1.00 55.94 378 GLY A CA 1
ATOM 2959 C C . GLY A 1 378 ? 1.830 24.326 -3.738 1.00 55.94 378 GLY A C 1
ATOM 2960 O O . GLY A 1 378 ? 2.707 23.490 -3.972 1.00 55.94 378 GLY A O 1
ATOM 2961 N N . ASP A 1 379 ? 1.926 25.186 -2.730 1.00 59.56 379 ASP A N 1
ATOM 2962 C CA . ASP A 1 379 ? 2.984 25.278 -1.733 1.00 59.56 379 ASP A CA 1
ATOM 2963 C C . ASP A 1 379 ? 2.896 24.213 -0.632 1.00 59.56 379 ASP A C 1
ATOM 2965 O O . ASP A 1 379 ? 3.945 23.707 -0.223 1.00 59.56 379 ASP A O 1
ATOM 2969 N N . ILE A 1 380 ? 1.695 23.767 -0.230 1.00 58.41 380 ILE A N 1
ATOM 2970 C CA . ILE A 1 380 ? 1.543 22.710 0.795 1.00 58.41 380 ILE A CA 1
ATOM 2971 C C . ILE A 1 380 ? 2.252 21.428 0.342 1.00 58.41 380 ILE A C 1
ATOM 2973 O O . ILE A 1 380 ? 3.025 20.813 1.077 1.00 58.41 380 ILE A O 1
ATOM 2977 N N . ALA A 1 381 ? 2.083 21.066 -0.929 1.00 59.84 381 ALA A N 1
ATOM 2978 C CA . ALA A 1 381 ? 2.680 19.860 -1.480 1.00 59.84 381 ALA A CA 1
ATOM 2979 C C . ALA A 1 381 ? 4.222 19.955 -1.602 1.00 59.84 381 ALA A C 1
ATOM 2981 O O . ALA A 1 381 ? 4.915 18.937 -1.520 1.00 59.84 381 ALA A O 1
ATOM 2982 N N . ARG A 1 382 ? 4.786 21.168 -1.737 1.00 59.66 382 ARG A N 1
ATOM 2983 C CA . ARG A 1 382 ? 6.244 21.391 -1.710 1.00 59.66 382 ARG A CA 1
ATOM 2984 C C . ARG A 1 382 ? 6.790 21.306 -0.280 1.00 59.66 382 ARG A C 1
ATOM 2986 O O . ARG A 1 382 ? 7.827 20.674 -0.079 1.00 59.66 382 ARG A O 1
ATOM 2993 N N . ALA A 1 383 ? 6.082 21.870 0.701 1.00 61.06 383 ALA A N 1
ATOM 2994 C CA . ALA A 1 383 ? 6.481 21.876 2.111 1.00 61.06 383 ALA A CA 1
ATOM 2995 C C . ALA A 1 383 ? 6.590 20.461 2.715 1.00 61.06 383 ALA A C 1
ATOM 2997 O O . ALA A 1 383 ? 7.482 20.182 3.513 1.00 61.06 383 ALA A O 1
ATOM 2998 N N . VAL A 1 384 ? 5.749 19.522 2.268 1.00 73.00 384 VAL A N 1
ATOM 2999 C CA . VAL A 1 384 ? 5.742 18.133 2.773 1.00 73.00 384 VAL A CA 1
ATOM 3000 C C . VAL A 1 384 ? 6.822 17.235 2.141 1.00 73.00 384 VAL A C 1
ATOM 3002 O O . VAL A 1 384 ? 7.025 16.090 2.564 1.00 73.00 384 VAL A O 1
ATOM 3005 N N . GLY A 1 385 ? 7.571 17.750 1.158 1.00 74.75 385 GLY A N 1
ATOM 3006 C CA . GLY A 1 385 ? 8.668 17.042 0.491 1.00 74.75 385 GLY A CA 1
ATOM 3007 C C . GLY A 1 385 ? 8.238 16.135 -0.667 1.00 74.75 385 GLY A C 1
ATOM 3008 O O . GLY A 1 385 ? 8.961 15.193 -1.005 1.00 74.75 385 GLY A O 1
ATOM 3009 N N . LEU A 1 386 ? 7.074 16.387 -1.280 1.00 81.56 386 LEU A N 1
ATOM 3010 C CA . LEU A 1 386 ? 6.684 15.736 -2.533 1.00 81.56 386 LEU A CA 1
ATOM 3011 C C . LEU A 1 386 ? 7.347 16.420 -3.734 1.00 81.56 386 LEU A C 1
ATOM 3013 O O . LEU A 1 386 ? 7.561 17.630 -3.763 1.00 81.56 386 LEU A O 1
ATOM 3017 N N . SER A 1 387 ? 7.673 15.635 -4.764 1.00 84.56 387 SER A N 1
ATOM 3018 C CA . SER A 1 387 ? 8.159 16.199 -6.024 1.00 84.56 387 SER A CA 1
ATOM 3019 C C . SER A 1 387 ? 7.013 16.847 -6.799 1.00 84.56 387 SER A C 1
ATOM 3021 O O . SER A 1 387 ? 5.888 16.349 -6.772 1.00 84.56 387 SER A O 1
ATOM 3023 N N . ALA A 1 388 ? 7.310 17.888 -7.583 1.00 84.62 388 ALA A N 1
ATOM 3024 C CA . ALA A 1 388 ? 6.311 18.576 -8.408 1.00 84.62 388 ALA A CA 1
ATOM 3025 C C . ALA A 1 388 ? 5.503 17.613 -9.304 1.00 84.62 388 ALA A C 1
ATOM 3027 O O . ALA A 1 388 ? 4.291 17.759 -9.449 1.00 84.62 388 ALA A O 1
ATOM 3028 N N . ASN A 1 389 ? 6.150 16.572 -9.842 1.00 88.50 389 ASN A N 1
ATOM 3029 C CA . ASN A 1 389 ? 5.481 15.548 -10.648 1.00 88.50 389 ASN A CA 1
ATOM 3030 C C . ASN A 1 389 ? 4.474 14.716 -9.841 1.00 88.50 389 ASN A C 1
ATOM 3032 O O . ASN A 1 389 ? 3.407 14.392 -10.365 1.00 88.50 389 ASN A O 1
ATOM 3036 N N . LYS A 1 390 ? 4.789 14.368 -8.586 1.00 89.56 390 LYS A N 1
ATOM 3037 C CA . LYS A 1 390 ? 3.858 13.651 -7.705 1.00 89.56 390 LYS A CA 1
ATOM 3038 C C . LYS A 1 390 ? 2.678 14.540 -7.335 1.00 89.56 390 LYS A C 1
ATOM 3040 O O . LYS A 1 390 ? 1.549 14.088 -7.468 1.00 89.56 390 LYS A O 1
ATOM 3045 N N . CYS A 1 391 ? 2.920 15.805 -6.995 1.00 88.38 391 CYS A N 1
ATOM 3046 C CA . CYS A 1 391 ? 1.858 16.774 -6.708 1.00 88.38 391 CYS A CA 1
ATOM 3047 C C . CYS A 1 391 ? 0.905 16.931 -7.902 1.00 88.38 391 CYS A C 1
ATOM 3049 O O . CYS A 1 391 ? -0.304 16.800 -7.753 1.00 88.38 391 CYS A O 1
ATOM 3051 N N . ALA A 1 392 ? 1.452 17.111 -9.109 1.00 90.00 392 ALA A N 1
ATOM 3052 C CA . ALA A 1 392 ? 0.654 17.198 -10.331 1.00 90.00 392 ALA A CA 1
ATOM 3053 C C . ALA A 1 392 ? -0.123 15.904 -10.631 1.00 90.00 392 ALA A C 1
ATOM 3055 O O . ALA A 1 392 ? -1.193 15.953 -11.226 1.00 90.00 392 ALA A O 1
ATOM 3056 N N . THR A 1 393 ? 0.410 14.741 -10.247 1.00 94.06 393 THR A N 1
ATOM 3057 C CA . THR A 1 393 ? -0.287 13.456 -10.417 1.00 94.06 393 THR A CA 1
ATOM 3058 C C . THR A 1 393 ? -1.430 13.314 -9.416 1.00 94.06 393 THR A C 1
ATOM 3060 O O . THR A 1 393 ? -2.524 12.951 -9.827 1.00 94.06 393 THR A O 1
ATOM 3063 N N . LEU A 1 394 ? -1.211 13.656 -8.142 1.00 92.50 394 LEU A N 1
ATOM 3064 C CA . LEU A 1 394 ? -2.260 13.669 -7.116 1.00 92.50 394 LEU A CA 1
ATOM 3065 C C . LEU A 1 394 ? -3.398 14.616 -7.494 1.00 92.50 394 LEU A C 1
ATOM 3067 O O . LEU A 1 394 ? -4.554 14.231 -7.390 1.00 92.50 394 LEU A O 1
ATOM 3071 N N . ARG A 1 395 ? -3.071 15.809 -8.006 1.00 91.75 395 ARG A N 1
ATOM 3072 C CA . ARG A 1 395 ? -4.072 16.762 -8.494 1.00 91.75 395 ARG A CA 1
ATOM 3073 C C . ARG A 1 395 ? -4.903 16.185 -9.641 1.00 91.75 395 ARG A C 1
ATOM 3075 O O . ARG A 1 395 ? -6.117 16.185 -9.534 1.00 91.75 395 ARG A O 1
ATOM 3082 N N . ARG A 1 396 ? -4.270 15.604 -10.671 1.00 95.50 396 ARG A N 1
ATOM 3083 C CA . ARG A 1 396 ? -4.997 14.949 -11.779 1.00 95.50 396 ARG A CA 1
ATOM 3084 C C . ARG A 1 396 ? -5.910 13.818 -11.308 1.00 95.50 396 ARG A C 1
ATOM 3086 O O . ARG A 1 396 ? -7.000 13.659 -11.840 1.00 95.50 396 ARG A O 1
ATOM 3093 N N . VAL A 1 397 ? -5.459 13.012 -10.342 1.00 96.44 397 VAL A N 1
ATOM 3094 C CA . VAL A 1 397 ? -6.300 11.965 -9.740 1.00 96.44 397 VAL A CA 1
ATOM 3095 C C . VAL A 1 397 ? -7.471 12.591 -8.995 1.00 96.44 397 VAL A C 1
ATOM 3097 O O . VAL A 1 397 ? -8.597 12.139 -9.161 1.00 96.44 397 VAL A O 1
ATOM 3100 N N . GLY A 1 398 ? -7.215 13.632 -8.206 1.00 94.56 398 GLY A N 1
ATOM 3101 C CA . GLY A 1 398 ? -8.254 14.316 -7.454 1.00 94.56 398 GLY A CA 1
ATOM 3102 C C . GLY A 1 398 ? -9.311 14.949 -8.355 1.00 94.56 398 GLY A C 1
ATOM 3103 O O . GLY A 1 398 ? -10.495 14.744 -8.136 1.00 94.56 398 GLY A O 1
ATOM 3104 N N . GLU A 1 399 ? -8.890 15.627 -9.423 1.00 94.88 399 GLU A N 1
ATOM 3105 C CA . GLU A 1 399 ? -9.776 16.184 -10.453 1.00 94.88 399 GLU A CA 1
ATOM 3106 C C . GLU A 1 399 ? -10.597 15.088 -11.151 1.00 94.88 399 GLU A C 1
ATOM 3108 O O . GLU A 1 399 ? -11.797 15.256 -11.364 1.00 94.88 399 GLU A O 1
ATOM 3113 N N . ALA A 1 400 ? -9.984 13.945 -11.478 1.00 96.62 400 ALA A N 1
ATOM 3114 C CA . ALA A 1 400 ? -10.687 12.823 -12.100 1.00 96.62 400 ALA A CA 1
ATOM 3115 C C . ALA A 1 400 ? -11.746 12.206 -11.170 1.00 96.62 400 ALA A C 1
ATOM 3117 O O . ALA A 1 400 ? -12.832 11.873 -11.633 1.00 96.62 400 ALA A O 1
ATOM 3118 N N . LEU A 1 401 ? -11.452 12.090 -9.870 1.00 95.44 401 LEU A N 1
ATOM 3119 C CA . LEU A 1 401 ? -12.409 11.609 -8.869 1.00 95.44 401 LEU A CA 1
ATOM 3120 C C . LEU A 1 401 ? -13.537 12.622 -8.637 1.00 95.44 401 LEU A C 1
ATOM 3122 O O . LEU A 1 401 ? -14.705 12.257 -8.674 1.00 95.44 401 LEU A O 1
ATOM 3126 N N . ALA A 1 402 ? -13.199 13.902 -8.457 1.00 93.19 402 ALA A N 1
ATOM 3127 C CA . ALA A 1 402 ? -14.170 14.962 -8.185 1.00 93.19 402 ALA A CA 1
ATOM 3128 C C . ALA A 1 402 ? -15.125 15.218 -9.364 1.00 93.19 402 ALA A C 1
ATOM 3130 O O . ALA A 1 402 ? -16.289 15.543 -9.156 1.00 93.19 402 ALA A O 1
ATOM 3131 N N . SER A 1 403 ? -14.650 15.051 -10.602 1.00 94.50 403 SER A N 1
ATOM 3132 C CA . SER A 1 403 ? -15.481 15.164 -11.811 1.00 94.50 403 SER A CA 1
ATOM 3133 C C . SER A 1 403 ? -16.268 13.893 -12.150 1.00 94.50 403 SER A C 1
ATOM 3135 O O . SER A 1 403 ? -17.045 13.904 -13.102 1.00 94.50 403 SER A O 1
ATOM 3137 N N . GLY A 1 404 ? -16.044 12.785 -11.434 1.00 94.12 404 GLY A N 1
ATOM 3138 C CA . GLY A 1 404 ? -16.626 11.477 -11.747 1.00 94.12 404 GLY A CA 1
ATOM 3139 C C . GLY A 1 404 ? -15.992 10.758 -12.947 1.00 94.12 404 GLY A C 1
ATOM 3140 O O . GLY A 1 404 ? -16.389 9.635 -13.258 1.00 94.12 404 GLY A O 1
ATOM 3141 N N . ALA A 1 405 ? -14.979 11.348 -13.597 1.00 94.38 405 ALA A N 1
ATOM 3142 C CA . ALA A 1 405 ? -14.233 10.730 -14.701 1.00 94.38 405 ALA A CA 1
ATOM 3143 C C . ALA A 1 405 ? -13.484 9.447 -14.288 1.00 94.38 405 ALA A C 1
ATOM 3145 O O . ALA A 1 405 ? -13.130 8.624 -15.135 1.00 94.38 405 ALA A O 1
ATOM 3146 N N . LEU A 1 406 ? -13.233 9.283 -12.989 1.00 95.88 406 LEU A N 1
ATOM 3147 C CA . LEU A 1 406 ? -12.779 8.051 -12.362 1.00 95.88 406 LEU A CA 1
ATOM 3148 C C . LEU A 1 406 ? -13.592 7.835 -11.082 1.00 95.88 406 LEU A C 1
ATOM 3150 O O . LEU A 1 406 ? -13.695 8.745 -10.271 1.00 95.88 406 LEU A O 1
ATOM 3154 N N . HIS A 1 407 ? -14.109 6.632 -10.864 1.00 94.56 407 HIS A N 1
ATOM 3155 C CA . HIS A 1 407 ? -14.669 6.204 -9.579 1.00 94.56 407 HIS A CA 1
ATOM 3156 C C . HIS A 1 407 ? -14.427 4.700 -9.374 1.00 94.56 407 HIS A C 1
ATOM 3158 O O . HIS A 1 407 ? -13.946 4.014 -10.282 1.00 94.56 407 HIS A O 1
ATOM 3164 N N . GLU A 1 408 ? -14.639 4.211 -8.152 1.00 94.69 408 GLU A N 1
ATOM 3165 C CA . GLU A 1 408 ? -14.237 2.862 -7.734 1.00 94.69 408 GLU A CA 1
ATOM 3166 C C . GLU A 1 408 ? -15.015 1.776 -8.486 1.00 94.69 408 GLU A C 1
ATOM 3168 O O . GLU A 1 408 ? -14.405 0.833 -8.993 1.00 94.69 408 GLU A O 1
ATOM 3173 N N . GLU A 1 409 ? -16.317 1.974 -8.678 1.00 95.31 409 GLU A N 1
ATOM 3174 C CA . GLU A 1 409 ? -17.230 1.043 -9.345 1.00 95.31 409 GLU A CA 1
ATOM 3175 C C . GLU A 1 409 ? -16.793 0.766 -10.796 1.00 95.31 409 GLU A C 1
ATOM 3177 O O . GLU A 1 409 ? -16.715 -0.392 -11.209 1.00 95.31 409 GLU A O 1
ATOM 3182 N N . MET A 1 410 ? -16.356 1.794 -11.545 1.00 95.56 410 MET A N 1
ATOM 3183 C CA . MET A 1 410 ? -15.820 1.617 -12.910 1.00 95.56 410 MET A CA 1
ATOM 3184 C C . MET A 1 410 ? -14.629 0.665 -12.963 1.00 95.56 410 MET A C 1
ATOM 3186 O O . MET A 1 410 ? -14.370 0.035 -13.992 1.00 95.56 410 MET A O 1
ATOM 3190 N N . LEU A 1 411 ? -13.818 0.660 -11.904 1.00 96.88 411 LEU A N 1
ATOM 3191 C CA . LEU A 1 411 ? -12.666 -0.217 -11.809 1.00 96.88 411 LEU A CA 1
ATOM 3192 C C . LEU A 1 411 ? -13.121 -1.609 -11.390 1.00 96.88 411 LEU A C 1
ATOM 3194 O O . LEU A 1 411 ? -12.658 -2.568 -12.003 1.00 96.88 411 LEU A O 1
ATOM 3198 N N . GLU A 1 412 ? -14.020 -1.722 -10.405 1.00 94.88 412 GLU A N 1
ATOM 3199 C CA . GLU A 1 412 ? -14.569 -2.988 -9.904 1.00 94.88 412 GLU A CA 1
ATOM 3200 C C . GLU A 1 412 ? -15.229 -3.827 -11.006 1.00 94.88 412 GLU A C 1
ATOM 3202 O O . GLU A 1 412 ? -14.919 -5.014 -11.113 1.00 94.88 412 GLU A O 1
ATOM 3207 N N . GLU A 1 413 ? -16.018 -3.210 -11.885 1.00 95.31 413 GLU A N 1
ATOM 3208 C CA . GLU A 1 413 ? -16.728 -3.872 -12.993 1.00 95.31 413 GLU A CA 1
ATOM 3209 C C . GLU A 1 413 ? -15.809 -4.393 -14.113 1.00 95.31 413 GLU A C 1
ATOM 3211 O O . GLU A 1 413 ? -16.232 -5.141 -14.995 1.00 95.31 413 GLU A O 1
ATOM 3216 N N . ARG A 1 414 ? -14.530 -4.001 -14.111 1.00 97.44 414 ARG A N 1
ATOM 3217 C CA . ARG A 1 414 ? -13.572 -4.333 -15.172 1.00 97.44 414 ARG A CA 1
ATOM 3218 C C . ARG A 1 414 ? -12.625 -5.445 -14.774 1.00 97.44 414 ARG A C 1
ATOM 3220 O O . ARG A 1 414 ? -12.177 -5.522 -13.633 1.00 97.44 414 ARG A O 1
ATOM 3227 N N . ALA A 1 415 ? -12.171 -6.228 -15.749 1.00 98.00 415 ALA A N 1
ATOM 3228 C CA . ALA A 1 415 ? -11.033 -7.118 -15.548 1.00 98.00 415 ALA A CA 1
ATOM 3229 C C . ALA A 1 415 ? -9.767 -6.319 -15.176 1.00 98.00 415 ALA A C 1
ATOM 3231 O O . ALA A 1 415 ? -9.600 -5.158 -15.555 1.00 98.00 415 ALA A O 1
ATOM 3232 N N . SER A 1 416 ? -8.848 -6.928 -14.423 1.00 98.00 416 SER A N 1
ATOM 3233 C CA . SER A 1 416 ? -7.638 -6.250 -13.921 1.00 98.00 416 SER A CA 1
ATOM 3234 C C . SER A 1 416 ? -6.766 -5.587 -14.990 1.00 98.00 416 SER A C 1
ATOM 3236 O O . SER A 1 416 ? -6.286 -4.481 -14.729 1.00 98.00 416 SER A O 1
ATOM 3238 N N . PRO A 1 417 ? -6.566 -6.174 -16.187 1.00 97.44 417 PRO A N 1
ATOM 3239 C CA . PRO A 1 417 ? -5.847 -5.496 -17.264 1.00 97.44 417 PRO A CA 1
ATOM 3240 C C . PRO A 1 417 ? -6.523 -4.192 -17.709 1.00 97.44 417 PRO A C 1
ATOM 3242 O O . PRO A 1 417 ? -5.836 -3.184 -17.884 1.00 97.44 417 PRO A O 1
ATOM 3245 N N . ASP A 1 418 ? -7.852 -4.187 -17.816 1.00 98.12 418 ASP A N 1
ATOM 3246 C CA . ASP A 1 418 ? -8.630 -3.037 -18.287 1.00 98.12 418 ASP A CA 1
ATOM 3247 C C . ASP A 1 418 ? -8.719 -1.945 -17.221 1.00 98.12 418 ASP A C 1
ATOM 3249 O O . ASP A 1 418 ? -8.504 -0.769 -17.512 1.00 98.12 418 ASP A O 1
ATOM 3253 N N . ALA A 1 419 ? -8.941 -2.328 -15.960 1.00 98.25 419 ALA A N 1
ATOM 3254 C CA . ALA A 1 419 ? -8.894 -1.404 -14.829 1.00 98.25 419 ALA A CA 1
ATOM 3255 C C . ALA A 1 419 ? -7.500 -0.756 -14.702 1.00 98.25 419 ALA A C 1
ATOM 3257 O O . ALA A 1 419 ? -7.375 0.454 -14.503 1.00 98.25 419 ALA A O 1
ATOM 3258 N N . ALA A 1 420 ? -6.427 -1.535 -14.897 1.00 97.69 420 ALA A N 1
ATOM 3259 C CA . ALA A 1 420 ? -5.068 -1.000 -14.929 1.00 97.69 420 ALA A CA 1
ATOM 3260 C C . ALA A 1 420 ? -4.845 -0.057 -16.120 1.00 97.69 420 ALA A C 1
ATOM 3262 O O . ALA A 1 420 ? -4.151 0.950 -15.972 1.00 97.69 420 ALA A O 1
ATOM 3263 N N . ALA A 1 421 ? -5.396 -0.371 -17.296 1.00 97.75 421 ALA A N 1
ATOM 3264 C CA . ALA A 1 421 ? -5.309 0.485 -18.475 1.00 97.75 421 ALA A CA 1
ATOM 3265 C C . ALA A 1 421 ? -6.026 1.824 -18.254 1.00 97.75 421 ALA A C 1
ATOM 3267 O O . ALA A 1 421 ? -5.445 2.861 -18.571 1.00 97.75 421 ALA A O 1
ATOM 3268 N N . LEU A 1 422 ? -7.215 1.809 -17.640 1.00 97.38 422 LEU A N 1
ATOM 3269 C CA . LEU A 1 422 ? -7.968 3.012 -17.280 1.00 97.38 422 LEU A CA 1
ATOM 3270 C C . LEU A 1 422 ? -7.175 3.897 -16.309 1.00 97.38 422 LEU A C 1
ATOM 3272 O O . LEU A 1 422 ? -6.935 5.066 -16.599 1.00 97.38 422 LEU A O 1
ATOM 3276 N N . LEU A 1 423 ? -6.652 3.325 -15.217 1.00 97.94 423 LEU A N 1
ATOM 3277 C CA . LEU A 1 423 ? -5.797 4.049 -14.264 1.00 97.94 423 LEU A CA 1
ATOM 3278 C C . LEU A 1 423 ? -4.576 4.696 -14.942 1.00 97.94 423 LEU A C 1
ATOM 3280 O O . LEU A 1 423 ? -4.179 5.810 -14.603 1.00 97.94 423 LEU A O 1
ATOM 3284 N N . ARG A 1 424 ? -3.976 4.014 -15.923 1.00 97.69 424 ARG A N 1
ATOM 3285 C CA . ARG A 1 424 ? -2.790 4.487 -16.658 1.00 97.69 424 ARG A CA 1
ATOM 3286 C C . ARG A 1 424 ? -3.073 5.620 -17.646 1.00 97.69 424 ARG A C 1
ATOM 3288 O O . ARG A 1 424 ? -2.114 6.211 -18.143 1.00 97.69 424 ARG A O 1
ATOM 3295 N N . GLN A 1 425 ? -4.337 5.944 -17.925 1.00 96.88 425 GLN A N 1
ATOM 3296 C CA . GLN A 1 425 ? -4.684 7.140 -18.702 1.00 96.88 425 GLN A CA 1
ATOM 3297 C C . GLN A 1 425 ? -4.314 8.421 -17.938 1.00 96.88 425 GLN A C 1
ATOM 3299 O O . GLN A 1 425 ? -3.979 9.441 -18.543 1.00 96.88 425 GLN A O 1
ATOM 3304 N N . ILE A 1 426 ? -4.271 8.359 -16.603 1.00 97.44 426 ILE A N 1
ATOM 3305 C CA . ILE A 1 426 ? -3.823 9.471 -15.770 1.00 97.44 426 ILE A CA 1
ATOM 3306 C C . ILE A 1 426 ? -2.297 9.567 -15.825 1.00 97.44 426 ILE A C 1
ATOM 3308 O O . ILE A 1 426 ? -1.558 8.729 -15.298 1.00 97.44 426 ILE A O 1
ATOM 3312 N N . LYS A 1 427 ? -1.793 10.652 -16.424 1.00 96.75 427 LYS A N 1
ATOM 3313 C CA . LYS A 1 427 ? -0.353 10.935 -16.489 1.00 96.75 427 LYS A CA 1
ATOM 3314 C C . LYS A 1 427 ? 0.269 10.878 -15.086 1.00 96.75 427 LYS A C 1
ATOM 3316 O O . LYS A 1 427 ? -0.170 11.571 -14.171 1.00 96.75 427 LYS A O 1
ATOM 3321 N N . GLY A 1 428 ? 1.336 10.093 -14.940 1.00 93.12 428 GLY A N 1
ATOM 3322 C CA . GLY A 1 428 ? 2.021 9.855 -13.661 1.00 93.12 428 GLY A CA 1
ATOM 3323 C C . GLY A 1 428 ? 1.644 8.538 -12.970 1.00 93.12 428 GLY A C 1
ATOM 3324 O O . GLY A 1 428 ? 2.366 8.109 -12.068 1.00 93.12 428 GLY A O 1
ATOM 3325 N N . ILE A 1 429 ? 0.593 7.852 -13.434 1.00 96.75 429 ILE A N 1
ATOM 3326 C CA . ILE A 1 429 ? 0.281 6.474 -13.044 1.00 96.75 429 ILE A CA 1
ATOM 3327 C C . ILE A 1 429 ? 0.897 5.513 -14.066 1.00 96.75 429 ILE A C 1
ATOM 3329 O O . ILE A 1 429 ? 0.435 5.365 -15.194 1.00 96.75 429 ILE A O 1
ATOM 3333 N N . GLY A 1 430 ? 1.990 4.860 -13.667 1.00 95.06 430 GLY A N 1
ATOM 3334 C CA . GLY A 1 430 ? 2.629 3.806 -14.458 1.00 95.06 430 GLY A CA 1
ATOM 3335 C C . GLY A 1 430 ? 2.081 2.406 -14.147 1.00 95.06 430 GLY A C 1
ATOM 3336 O O . GLY A 1 430 ? 1.286 2.253 -13.216 1.00 95.06 430 GLY A O 1
ATOM 3337 N N . PRO A 1 431 ? 2.564 1.359 -14.851 1.00 94.25 431 PRO A N 1
ATOM 3338 C CA . PRO A 1 431 ? 2.144 -0.027 -14.624 1.00 94.25 431 PRO A CA 1
ATOM 3339 C C . PRO A 1 431 ? 2.252 -0.464 -13.159 1.00 94.25 431 PRO A C 1
ATOM 3341 O O . PRO A 1 431 ? 1.302 -1.004 -12.609 1.00 94.25 431 PRO A O 1
ATOM 3344 N N . TRP A 1 432 ? 3.373 -0.151 -12.498 1.00 94.06 432 TRP A N 1
ATOM 3345 C CA . TRP A 1 432 ? 3.575 -0.474 -11.082 1.00 94.06 432 TRP A CA 1
ATOM 3346 C C . TRP A 1 432 ? 2.533 0.194 -10.173 1.00 94.06 432 TRP A C 1
ATOM 3348 O O . TRP A 1 432 ? 1.945 -0.467 -9.324 1.00 94.06 432 TRP A O 1
ATOM 3358 N N . THR A 1 433 ? 2.268 1.491 -10.365 1.00 96.31 433 THR A N 1
ATOM 3359 C CA . THR A 1 433 ? 1.3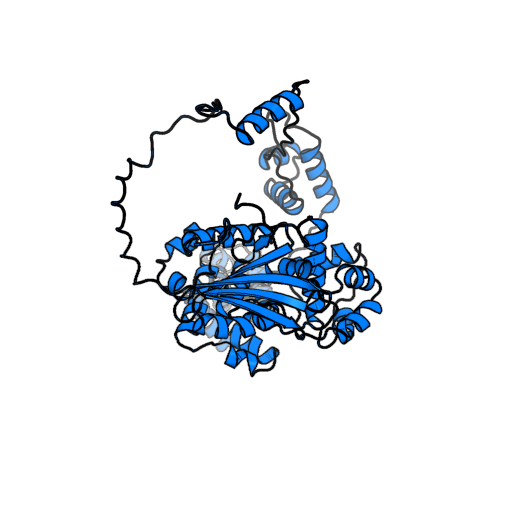11 2.241 -9.537 1.00 96.31 433 THR A CA 1
ATOM 3360 C C . THR A 1 433 ? -0.107 1.715 -9.724 1.00 96.31 433 THR A C 1
ATOM 3362 O O . THR A 1 433 ? -0.788 1.492 -8.729 1.00 96.31 433 THR A O 1
ATOM 3365 N N . ALA A 1 434 ? -0.522 1.438 -10.964 1.00 97.88 434 ALA A N 1
ATOM 3366 C CA . ALA A 1 434 ? -1.827 0.844 -11.242 1.00 97.88 434 ALA A CA 1
ATOM 3367 C C . ALA A 1 434 ? -1.979 -0.527 -10.565 1.00 97.88 434 ALA A C 1
ATOM 3369 O O . ALA A 1 434 ? -2.969 -0.763 -9.882 1.00 97.88 434 ALA A O 1
ATOM 3370 N N . THR A 1 435 ? -0.971 -1.402 -10.657 1.00 97.56 435 THR A N 1
ATOM 3371 C CA . THR A 1 435 ? -0.990 -2.697 -9.962 1.00 97.56 435 THR A CA 1
ATOM 3372 C C . THR A 1 435 ? -1.114 -2.548 -8.445 1.00 97.56 435 THR A C 1
ATOM 3374 O O . THR A 1 435 ? -1.870 -3.291 -7.827 1.00 97.56 435 THR A O 1
ATOM 3377 N N . VAL A 1 436 ? -0.404 -1.595 -7.832 1.00 96.81 436 VAL A N 1
ATOM 3378 C CA . VAL A 1 436 ? -0.498 -1.352 -6.383 1.00 96.81 436 VAL A CA 1
ATOM 3379 C C . VAL A 1 436 ? -1.877 -0.817 -5.988 1.00 96.81 436 VAL A C 1
ATOM 3381 O O . VAL A 1 436 ? -2.392 -1.237 -4.955 1.00 96.81 436 VAL A O 1
ATOM 3384 N N . ILE A 1 437 ? -2.486 0.056 -6.799 1.00 98.31 437 ILE A N 1
ATOM 3385 C CA . ILE A 1 437 ? -3.856 0.552 -6.579 1.00 98.31 437 ILE A CA 1
ATOM 3386 C C . ILE A 1 437 ? -4.863 -0.599 -6.678 1.00 98.31 437 ILE A C 1
ATOM 3388 O O . ILE A 1 437 ? -5.690 -0.754 -5.789 1.00 98.31 437 ILE A O 1
ATOM 3392 N N . LEU A 1 438 ? -4.767 -1.460 -7.694 1.00 98.31 438 LEU A N 1
ATOM 3393 C CA . LEU A 1 438 ? -5.659 -2.618 -7.819 1.00 98.31 438 LEU A CA 1
ATOM 3394 C C . LEU A 1 438 ? -5.492 -3.608 -6.658 1.00 98.31 438 LEU A C 1
ATOM 3396 O O . LEU A 1 438 ? -6.478 -4.089 -6.107 1.00 98.31 438 LEU A O 1
ATOM 3400 N N . LEU A 1 439 ? -4.250 -3.881 -6.253 1.00 97.94 439 LEU A N 1
ATOM 3401 C CA . LEU A 1 439 ? -3.958 -4.820 -5.172 1.00 97.94 439 LEU A CA 1
ATOM 3402 C C . LEU A 1 439 ? -4.416 -4.288 -3.808 1.00 97.94 439 LEU A C 1
ATOM 3404 O O . LEU A 1 439 ? -5.110 -4.986 -3.080 1.00 97.94 439 LEU A O 1
ATOM 3408 N N . ARG A 1 440 ? -4.022 -3.059 -3.451 1.00 97.12 440 ARG A N 1
ATOM 3409 C CA . ARG A 1 440 ? -4.224 -2.491 -2.105 1.00 97.12 440 ARG A CA 1
ATOM 3410 C C . ARG A 1 440 ? -5.413 -1.541 -1.985 1.00 97.12 440 ARG A C 1
ATOM 3412 O O . ARG A 1 440 ? -5.740 -1.154 -0.874 1.00 97.12 440 ARG A O 1
ATOM 3419 N N . GLY A 1 441 ? -6.008 -1.110 -3.088 1.00 96.38 441 GLY A N 1
ATOM 3420 C CA . GLY A 1 441 ? -7.262 -0.353 -3.100 1.00 96.38 441 GLY A CA 1
ATOM 3421 C C . GLY A 1 441 ? -8.449 -1.280 -3.326 1.00 96.38 441 GLY A C 1
ATOM 3422 O O . GLY A 1 441 ? -9.353 -1.327 -2.507 1.00 96.38 441 GLY A O 1
ATOM 3423 N N . LEU A 1 442 ? -8.395 -2.096 -4.382 1.00 95.94 442 LEU A N 1
ATOM 3424 C CA . LEU A 1 442 ? -9.512 -2.967 -4.771 1.00 95.94 442 LEU A CA 1
ATOM 3425 C C . LEU A 1 442 ? -9.392 -4.412 -4.252 1.00 95.94 442 LEU A C 1
ATOM 3427 O O . LEU A 1 442 ? -10.274 -5.230 -4.497 1.00 95.94 442 LEU A O 1
ATOM 3431 N N . GLY A 1 443 ? -8.305 -4.767 -3.559 1.00 95.56 443 GLY A N 1
ATOM 3432 C CA . GLY A 1 443 ? -8.115 -6.120 -3.019 1.00 95.56 443 GLY A CA 1
ATOM 3433 C C . GLY A 1 443 ? -7.870 -7.199 -4.082 1.00 95.56 443 GLY A C 1
ATOM 3434 O O . GLY A 1 443 ? -8.072 -8.383 -3.816 1.00 95.56 443 GLY A O 1
ATOM 3435 N N . ARG A 1 444 ? -7.446 -6.823 -5.296 1.00 97.19 444 ARG A N 1
ATOM 3436 C CA . ARG A 1 444 ? -7.286 -7.760 -6.417 1.00 97.19 444 ARG A CA 1
ATOM 3437 C C . ARG A 1 444 ? -6.052 -8.638 -6.261 1.00 97.19 444 ARG A C 1
ATOM 3439 O O . ARG A 1 444 ? -4.923 -8.162 -6.351 1.00 97.19 444 ARG A O 1
ATOM 3446 N N . LEU A 1 445 ? -6.258 -9.937 -6.053 1.00 98.06 445 LEU A N 1
ATOM 3447 C CA . LEU A 1 445 ? -5.169 -10.899 -5.842 1.00 98.06 445 LEU A CA 1
ATOM 3448 C C . LEU A 1 445 ? -4.633 -11.520 -7.133 1.00 98.06 445 LEU A C 1
ATOM 3450 O O . LEU A 1 445 ? -3.583 -12.160 -7.119 1.00 98.06 445 LEU A O 1
ATOM 3454 N N . ASP A 1 446 ? -5.297 -11.296 -8.258 1.00 97.69 446 ASP A N 1
ATOM 3455 C CA . ASP A 1 446 ? -4.825 -11.702 -9.575 1.00 97.69 446 ASP A CA 1
ATOM 3456 C C . ASP A 1 446 ? -3.778 -10.721 -10.132 1.00 97.69 446 ASP A C 1
ATOM 3458 O O . ASP A 1 446 ? -3.304 -10.884 -11.250 1.00 97.69 446 ASP A O 1
ATOM 3462 N N . VAL A 1 447 ? -3.346 -9.707 -9.385 1.00 97.31 447 VAL A N 1
ATOM 3463 C CA . VAL A 1 447 ? -2.282 -8.794 -9.824 1.00 97.31 447 VAL A CA 1
ATOM 3464 C C . VAL A 1 447 ? -1.050 -8.888 -8.928 1.00 97.31 447 VAL A C 1
ATOM 3466 O O . VAL A 1 447 ? -1.138 -9.175 -7.737 1.00 97.31 447 VAL A O 1
ATOM 3469 N N . PHE A 1 448 ? 0.129 -8.652 -9.507 1.00 96.12 448 PHE A N 1
ATOM 3470 C CA . PHE A 1 448 ? 1.394 -8.657 -8.772 1.00 96.12 448 PHE A CA 1
ATOM 3471 C C . PHE A 1 448 ? 2.386 -7.641 -9.366 1.00 96.12 448 PHE A C 1
ATOM 3473 O O . PHE A 1 448 ? 2.615 -7.652 -10.580 1.00 96.12 448 PHE A O 1
ATOM 3480 N N . PRO A 1 449 ? 2.990 -6.747 -8.557 1.00 92.00 449 PRO A N 1
ATOM 3481 C CA . PRO A 1 449 ? 3.859 -5.685 -9.060 1.00 92.00 449 PRO A CA 1
ATOM 3482 C C . PRO A 1 449 ? 5.279 -6.206 -9.354 1.00 92.00 449 PRO A C 1
ATOM 3484 O O . PRO A 1 449 ? 6.209 -5.987 -8.582 1.00 92.00 449 PRO A O 1
ATOM 3487 N N . MET A 1 450 ? 5.460 -6.868 -10.503 1.00 77.94 450 MET A N 1
ATOM 3488 C CA . MET A 1 450 ? 6.718 -7.535 -10.899 1.00 77.94 450 MET A CA 1
ATOM 3489 C C . MET A 1 450 ? 7.974 -6.654 -10.834 1.00 77.94 450 MET A C 1
ATOM 3491 O O . MET A 1 450 ? 9.027 -7.106 -10.398 1.00 77.94 450 MET A O 1
ATOM 3495 N N . ASN A 1 451 ? 7.868 -5.386 -11.236 1.00 76.31 451 ASN A N 1
ATOM 3496 C CA . ASN A 1 451 ? 9.007 -4.461 -11.320 1.00 76.31 451 ASN A CA 1
ATOM 3497 C C . ASN A 1 451 ? 9.226 -3.644 -10.032 1.00 76.31 451 ASN A C 1
ATOM 3499 O O . ASN A 1 451 ? 9.799 -2.553 -10.063 1.00 76.31 451 ASN A O 1
ATOM 3503 N N . ASP A 1 452 ? 8.739 -4.132 -8.892 1.00 80.38 452 ASP A N 1
ATOM 3504 C CA . ASP A 1 452 ? 8.895 -3.462 -7.607 1.00 80.38 452 ASP A CA 1
ATOM 3505 C C . ASP A 1 452 ? 10.263 -3.771 -6.971 1.00 80.38 452 ASP A C 1
ATOM 3507 O O . ASP A 1 452 ? 10.572 -4.895 -6.573 1.00 80.38 452 ASP A O 1
ATOM 3511 N N . SER A 1 453 ? 11.092 -2.736 -6.811 1.00 74.62 453 SER A N 1
ATOM 3512 C CA . SER A 1 453 ? 12.418 -2.865 -6.187 1.00 74.62 453 SER A CA 1
ATOM 3513 C C . SER A 1 453 ? 12.385 -3.345 -4.727 1.00 74.62 453 SER A C 1
ATOM 3515 O O . SER A 1 453 ? 13.389 -3.838 -4.209 1.00 74.62 453 SER A O 1
ATOM 3517 N N . SER A 1 454 ? 11.281 -3.132 -4.010 1.00 74.94 454 SER A N 1
ATOM 3518 C CA . SER A 1 454 ? 11.090 -3.642 -2.653 1.00 74.94 454 SER A CA 1
ATOM 3519 C C . SER A 1 454 ? 10.752 -5.128 -2.675 1.00 74.94 454 SER A C 1
ATOM 3521 O O . SER A 1 454 ? 11.355 -5.868 -1.906 1.00 74.94 454 SER A O 1
ATOM 3523 N N . VAL A 1 455 ? 9.911 -5.573 -3.614 1.00 83.31 455 VAL A N 1
ATOM 3524 C CA . VAL A 1 455 ? 9.616 -6.994 -3.849 1.00 83.31 455 VAL A CA 1
ATOM 3525 C C . VAL A 1 455 ? 10.891 -7.749 -4.198 1.00 83.31 455 VAL A C 1
ATOM 3527 O O . VAL A 1 455 ? 11.184 -8.739 -3.543 1.00 83.31 455 VAL A O 1
ATOM 3530 N N . ALA A 1 456 ? 11.699 -7.247 -5.139 1.00 81.31 456 ALA A N 1
ATOM 3531 C CA . ALA A 1 456 ? 12.967 -7.882 -5.507 1.00 81.31 456 ALA A CA 1
ATOM 3532 C C . ALA A 1 456 ? 13.915 -8.039 -4.300 1.00 81.31 456 ALA A C 1
ATOM 3534 O O . ALA A 1 456 ? 14.447 -9.117 -4.058 1.00 81.31 456 ALA A O 1
ATOM 3535 N N . ARG A 1 457 ? 14.071 -6.984 -3.486 1.00 78.81 457 ARG A N 1
ATOM 3536 C CA . ARG A 1 457 ? 14.896 -7.033 -2.263 1.00 78.81 457 ARG A CA 1
ATOM 3537 C C . ARG A 1 457 ? 14.344 -7.995 -1.215 1.00 78.81 457 ARG A C 1
ATOM 3539 O O . ARG A 1 457 ? 15.114 -8.699 -0.571 1.00 78.81 457 ARG A O 1
ATOM 3546 N N . ASN A 1 458 ? 13.028 -8.009 -1.029 1.00 84.31 458 ASN A N 1
ATOM 3547 C CA . ASN A 1 458 ? 12.387 -8.882 -0.056 1.00 84.31 458 ASN A CA 1
ATOM 3548 C C . ASN A 1 458 ? 12.442 -10.345 -0.518 1.00 84.31 458 ASN A C 1
ATOM 3550 O O . ASN A 1 458 ? 12.640 -11.214 0.318 1.00 84.31 458 ASN A O 1
ATOM 3554 N N . LEU A 1 459 ? 12.345 -10.619 -1.824 1.00 86.19 459 LEU A N 1
ATOM 3555 C CA . LEU A 1 459 ? 12.567 -11.951 -2.392 1.00 86.19 459 LEU A CA 1
ATOM 3556 C C . LEU A 1 459 ? 13.969 -12.454 -2.055 1.00 86.19 459 LEU A C 1
ATOM 3558 O O . LEU A 1 459 ? 14.095 -13.557 -1.538 1.00 86.19 459 LEU A O 1
ATOM 3562 N N . THR A 1 460 ? 15.012 -11.641 -2.257 1.00 84.06 460 THR A N 1
ATOM 3563 C CA . THR A 1 460 ? 16.385 -12.007 -1.866 1.00 84.06 460 THR A CA 1
ATOM 3564 C C . THR A 1 460 ? 16.507 -12.279 -0.364 1.00 84.06 460 THR A C 1
ATOM 3566 O O . THR A 1 460 ? 17.167 -13.240 0.022 1.00 84.06 460 THR A O 1
ATOM 3569 N N . LEU A 1 461 ? 15.852 -11.468 0.477 1.00 82.25 461 LEU A N 1
ATOM 3570 C CA . LEU A 1 461 ? 15.838 -11.646 1.932 1.00 82.25 461 LEU A CA 1
ATOM 3571 C C . LEU A 1 461 ? 15.229 -12.998 2.336 1.00 82.25 461 LEU A C 1
ATOM 3573 O O . LEU A 1 461 ? 15.819 -13.715 3.137 1.00 82.25 461 LEU A O 1
ATOM 3577 N N . VAL A 1 462 ? 14.059 -13.349 1.794 1.00 85.44 462 VAL A N 1
ATOM 3578 C CA . VAL A 1 462 ? 13.317 -14.548 2.228 1.00 85.44 462 VAL A CA 1
ATOM 3579 C C . VAL A 1 462 ? 13.814 -15.833 1.580 1.00 85.44 462 VAL A C 1
ATOM 3581 O O . VAL A 1 462 ? 13.735 -16.889 2.193 1.00 85.44 462 VAL A O 1
ATOM 3584 N N . SER A 1 463 ? 14.352 -15.746 0.363 1.00 82.94 463 SER A N 1
ATOM 3585 C CA . SER A 1 463 ? 14.960 -16.883 -0.338 1.00 82.94 463 SER A CA 1
ATOM 3586 C C . SER A 1 463 ? 16.391 -17.169 0.110 1.00 82.94 463 SER A C 1
ATOM 3588 O O . SER A 1 463 ? 17.015 -18.067 -0.441 1.00 82.94 463 SER A O 1
ATOM 3590 N N . GLN A 1 464 ? 16.933 -16.401 1.065 1.00 78.88 464 GLN A N 1
ATOM 3591 C CA . GLN A 1 464 ? 18.322 -16.522 1.524 1.00 78.88 464 GLN A CA 1
ATOM 3592 C C . GLN A 1 464 ? 19.327 -16.458 0.358 1.00 78.88 464 GLN A C 1
ATOM 3594 O O . GLN A 1 464 ? 20.290 -17.215 0.297 1.00 78.88 464 GLN A O 1
ATOM 3599 N N . ALA A 1 465 ? 19.075 -15.549 -0.591 1.00 70.50 465 ALA A N 1
ATOM 3600 C CA . ALA A 1 465 ? 19.848 -15.374 -1.824 1.00 70.50 465 ALA A CA 1
ATOM 3601 C C . ALA A 1 465 ? 19.881 -16.584 -2.786 1.00 70.50 465 ALA A C 1
ATOM 3603 O O . ALA A 1 465 ? 20.672 -16.581 -3.732 1.00 70.50 465 ALA A O 1
ATOM 3604 N N . MET A 1 466 ? 19.002 -17.579 -2.617 1.00 75.00 466 MET A N 1
ATOM 3605 C CA . MET A 1 466 ? 18.773 -18.600 -3.642 1.00 75.00 466 MET A CA 1
ATOM 3606 C C . MET A 1 466 ? 18.166 -17.966 -4.901 1.00 75.00 466 MET A C 1
ATOM 3608 O O . MET A 1 466 ? 17.368 -17.030 -4.828 1.00 75.00 466 MET A O 1
ATOM 3612 N N . SER A 1 467 ? 18.520 -18.491 -6.076 1.00 78.81 467 SER A N 1
ATOM 3613 C CA . SER A 1 467 ? 17.848 -18.100 -7.317 1.00 78.81 467 SER A CA 1
ATOM 3614 C C . SER A 1 467 ? 16.390 -18.560 -7.267 1.00 78.81 467 SER A C 1
ATOM 3616 O O . SER A 1 467 ? 16.117 -19.748 -7.096 1.00 78.81 467 SER A O 1
ATOM 3618 N N . VAL A 1 468 ? 15.456 -17.617 -7.400 1.00 84.75 468 VAL A N 1
ATOM 3619 C CA . VAL A 1 468 ? 14.014 -17.883 -7.421 1.00 84.75 468 VAL A CA 1
ATOM 3620 C C . VAL A 1 468 ? 13.466 -17.569 -8.802 1.00 84.75 468 VAL A C 1
ATOM 3622 O O . VAL A 1 468 ? 13.564 -16.435 -9.275 1.00 84.75 468 VAL A O 1
ATOM 3625 N N . ASP A 1 469 ? 12.809 -18.552 -9.413 1.00 88.69 469 ASP A N 1
ATOM 3626 C CA . ASP A 1 469 ? 11.965 -18.310 -10.577 1.00 88.69 469 ASP A CA 1
ATOM 3627 C C . ASP A 1 469 ? 10.640 -17.674 -10.128 1.00 88.69 469 ASP A C 1
ATOM 3629 O O . ASP A 1 469 ? 9.696 -18.335 -9.676 1.00 88.69 469 ASP A O 1
ATOM 3633 N N . VAL A 1 470 ? 10.586 -16.346 -10.226 1.00 88.38 470 VAL A N 1
ATOM 3634 C CA . VAL A 1 470 ? 9.402 -15.563 -9.861 1.00 88.38 470 VAL A CA 1
ATOM 3635 C C . VAL A 1 470 ? 8.230 -15.879 -10.791 1.00 88.38 470 VAL A C 1
ATOM 3637 O O . VAL A 1 470 ? 7.096 -15.928 -10.323 1.00 88.38 470 VAL A O 1
ATOM 3640 N N . ALA A 1 471 ? 8.466 -16.142 -12.079 1.00 91.06 471 ALA A N 1
ATOM 3641 C CA . ALA A 1 471 ? 7.388 -16.443 -13.017 1.00 91.06 471 ALA A CA 1
ATOM 3642 C C . ALA A 1 471 ? 6.734 -17.792 -12.684 1.00 91.06 471 ALA A C 1
ATOM 3644 O O . ALA A 1 471 ? 5.512 -17.863 -12.546 1.00 91.06 471 ALA A O 1
ATOM 3645 N N . ALA A 1 472 ? 7.537 -18.834 -12.448 1.00 92.88 472 ALA A N 1
ATOM 3646 C CA . ALA A 1 472 ? 7.035 -20.136 -12.005 1.00 92.88 472 ALA A CA 1
ATOM 3647 C C . ALA A 1 472 ? 6.311 -20.049 -10.649 1.00 92.88 472 ALA A C 1
ATOM 3649 O O . ALA A 1 472 ? 5.255 -20.664 -10.462 1.00 92.88 472 ALA A O 1
ATOM 3650 N N . THR A 1 473 ? 6.829 -19.234 -9.723 1.00 94.12 473 THR A N 1
ATOM 3651 C CA . THR A 1 473 ? 6.180 -18.960 -8.431 1.00 94.12 473 THR A CA 1
ATOM 3652 C C . THR A 1 473 ? 4.788 -18.362 -8.642 1.00 94.12 473 THR A C 1
ATOM 3654 O O . THR A 1 473 ? 3.806 -18.879 -8.115 1.00 94.12 473 THR A O 1
ATOM 3657 N N . LEU A 1 474 ? 4.671 -17.298 -9.440 1.00 95.31 474 LEU A N 1
ATOM 3658 C CA . LEU A 1 474 ? 3.390 -16.631 -9.680 1.00 95.31 474 LEU A CA 1
ATOM 3659 C C . LEU A 1 474 ? 2.395 -17.523 -10.425 1.00 95.31 474 LEU A C 1
ATOM 3661 O O . LEU A 1 474 ? 1.210 -17.492 -10.099 1.00 95.31 474 LEU A O 1
ATOM 3665 N N . ASN A 1 475 ? 2.867 -18.347 -11.363 1.00 95.88 475 ASN A N 1
ATOM 3666 C CA . ASN A 1 475 ? 2.034 -19.344 -12.037 1.00 95.88 475 ASN A CA 1
ATOM 3667 C C . ASN A 1 475 ? 1.482 -20.371 -11.039 1.00 95.88 475 ASN A C 1
ATOM 3669 O O . ASN A 1 475 ? 0.293 -20.679 -11.067 1.00 95.88 475 ASN A O 1
ATOM 3673 N N . THR A 1 476 ? 2.314 -20.840 -10.106 1.00 96.75 476 THR A N 1
ATOM 3674 C CA . THR A 1 476 ? 1.907 -21.795 -9.061 1.00 96.75 476 THR A CA 1
ATOM 3675 C C . THR A 1 476 ? 0.874 -21.203 -8.099 1.00 96.75 476 THR A C 1
ATOM 3677 O O . THR A 1 476 ? -0.029 -21.914 -7.656 1.00 96.75 476 THR A O 1
ATOM 3680 N N . LEU A 1 477 ? 0.994 -19.911 -7.776 1.00 97.44 477 LEU A N 1
ATOM 3681 C CA . LEU A 1 477 ? 0.056 -19.181 -6.911 1.00 97.44 477 LEU A CA 1
ATOM 3682 C C . LEU A 1 477 ? -1.247 -18.768 -7.625 1.00 97.44 477 LEU A C 1
ATOM 3684 O O . LEU A 1 477 ? -2.208 -18.360 -6.965 1.00 97.44 477 LEU A O 1
ATOM 3688 N N . GLY A 1 478 ? -1.282 -18.847 -8.958 1.00 96.75 478 GLY A N 1
ATOM 3689 C CA . GLY A 1 478 ? -2.481 -18.668 -9.771 1.00 96.75 478 GLY A CA 1
ATOM 3690 C C . GLY A 1 478 ? -3.182 -17.321 -9.565 1.00 96.75 478 GLY A C 1
ATOM 3691 O O . GLY A 1 478 ? -2.565 -16.253 -9.625 1.00 96.75 478 GLY A O 1
ATOM 3692 N N . ALA A 1 479 ? -4.497 -17.375 -9.338 1.00 97.00 479 ALA A N 1
ATOM 3693 C CA . ALA A 1 479 ? -5.355 -16.203 -9.146 1.00 97.00 479 ALA A CA 1
ATOM 3694 C C . ALA A 1 479 ? -5.132 -15.483 -7.805 1.00 97.00 479 ALA A C 1
ATOM 3696 O O . ALA A 1 479 ? -5.623 -14.376 -7.626 1.00 97.00 479 ALA A O 1
ATOM 3697 N N . GLN A 1 480 ? -4.392 -16.087 -6.866 1.00 97.88 480 GLN A N 1
ATOM 3698 C CA . GLN A 1 480 ? -4.086 -15.487 -5.562 1.00 97.88 480 GLN A CA 1
ATOM 3699 C C . GLN A 1 480 ? -2.625 -15.023 -5.452 1.00 97.88 480 GLN A C 1
ATOM 3701 O O . GLN A 1 480 ? -2.115 -14.781 -4.357 1.00 97.88 480 GLN A O 1
ATOM 3706 N N . ARG A 1 481 ? -1.936 -14.870 -6.589 1.00 97.56 481 ARG A N 1
ATOM 3707 C CA . ARG A 1 481 ? -0.525 -14.457 -6.675 1.00 97.56 481 ARG A CA 1
ATOM 3708 C C . ARG A 1 481 ? -0.199 -13.138 -5.967 1.00 97.56 481 ARG A C 1
ATOM 3710 O O . ARG A 1 481 ? 0.907 -12.981 -5.457 1.00 97.56 481 ARG A O 1
ATOM 3717 N N . GLY A 1 482 ? -1.154 -12.220 -5.861 1.00 97.69 482 GLY A N 1
ATOM 3718 C CA . GLY A 1 482 ? -1.032 -10.958 -5.134 1.00 97.69 482 GLY A CA 1
ATOM 3719 C C . GLY A 1 482 ? -0.743 -11.141 -3.644 1.00 97.69 482 GLY A C 1
ATOM 3720 O O . GLY A 1 482 ? -0.067 -10.304 -3.049 1.00 97.69 482 GLY A O 1
ATOM 3721 N N . MET A 1 483 ? -1.126 -12.274 -3.043 1.00 98.12 483 MET A N 1
ATOM 3722 C CA . MET A 1 483 ? -0.783 -12.577 -1.648 1.00 98.12 483 MET A CA 1
ATOM 3723 C C . MET A 1 483 ? 0.719 -12.691 -1.403 1.00 98.12 483 MET A C 1
ATOM 3725 O O . MET A 1 483 ? 1.172 -12.404 -0.290 1.00 98.12 483 MET A O 1
ATOM 3729 N N . LEU A 1 484 ? 1.509 -13.024 -2.429 1.00 97.38 484 LEU A N 1
ATOM 3730 C CA . LEU A 1 484 ? 2.964 -13.022 -2.316 1.00 97.38 484 LEU A CA 1
ATOM 3731 C C . LEU A 1 484 ? 3.493 -11.635 -1.923 1.00 97.38 484 LEU A C 1
ATOM 3733 O O . LEU A 1 484 ? 4.412 -11.539 -1.113 1.00 97.38 484 LEU A O 1
ATOM 3737 N N . TYR A 1 485 ? 2.889 -10.553 -2.425 1.00 97.31 485 TYR A N 1
ATOM 3738 C CA . TYR A 1 485 ? 3.290 -9.189 -2.073 1.00 97.31 485 TYR A CA 1
ATOM 3739 C C . TYR A 1 485 ? 3.157 -8.932 -0.566 1.00 97.31 485 TYR A C 1
ATOM 3741 O O . TYR A 1 485 ? 4.086 -8.418 0.056 1.00 97.31 485 TYR A O 1
ATOM 3749 N N . TYR A 1 486 ? 2.028 -9.322 0.035 1.00 97.75 486 TYR A N 1
ATOM 3750 C CA . TYR A 1 486 ? 1.778 -9.116 1.462 1.00 97.75 486 TYR A CA 1
ATOM 3751 C C . TYR A 1 486 ? 2.713 -9.955 2.341 1.00 97.75 486 TYR A C 1
ATOM 3753 O O . TYR A 1 486 ? 3.222 -9.442 3.335 1.00 97.75 486 TYR A O 1
ATOM 3761 N N . HIS A 1 487 ? 3.024 -11.191 1.942 1.00 97.62 487 HIS A N 1
ATOM 3762 C CA . HIS A 1 487 ? 3.981 -12.042 2.658 1.00 97.62 487 HIS A CA 1
ATOM 3763 C C . HIS A 1 487 ? 5.400 -11.469 2.612 1.00 97.62 487 HIS A C 1
ATOM 3765 O O . HIS A 1 487 ? 6.075 -11.388 3.637 1.00 97.62 487 HIS A O 1
ATOM 3771 N N . LEU A 1 488 ? 5.844 -11.005 1.441 1.00 95.44 488 LEU A N 1
ATOM 3772 C CA . LEU A 1 488 ? 7.148 -10.359 1.287 1.00 95.44 488 LEU A CA 1
ATOM 3773 C C . LEU A 1 488 ? 7.232 -9.038 2.056 1.00 95.44 488 LEU A C 1
ATOM 3775 O O . LEU A 1 488 ? 8.284 -8.711 2.607 1.00 95.44 488 LEU A O 1
ATOM 3779 N N . LEU A 1 489 ? 6.146 -8.260 2.086 1.00 95.19 489 LEU A N 1
ATOM 3780 C CA . LEU A 1 489 ? 6.055 -7.057 2.906 1.00 95.19 489 LEU A CA 1
ATOM 3781 C C . LEU A 1 489 ? 6.185 -7.415 4.389 1.00 95.19 489 LEU A C 1
ATOM 3783 O O . LEU A 1 489 ? 7.045 -6.850 5.058 1.00 95.19 489 LEU A O 1
ATOM 3787 N N . LEU A 1 490 ? 5.396 -8.370 4.885 1.00 96.81 490 LEU A N 1
ATOM 3788 C CA . LEU A 1 490 ? 5.433 -8.786 6.286 1.00 96.81 490 LEU A CA 1
ATOM 3789 C C . LEU A 1 490 ? 6.790 -9.350 6.699 1.00 96.81 490 LEU A C 1
ATOM 3791 O O . LEU A 1 490 ? 7.274 -8.973 7.756 1.00 96.81 490 LEU A O 1
ATOM 3795 N N . ALA A 1 491 ? 7.457 -10.140 5.856 1.00 94.62 491 ALA A N 1
ATOM 3796 C CA . ALA A 1 491 ? 8.817 -10.609 6.128 1.00 94.62 491 ALA A CA 1
ATOM 3797 C C . ALA A 1 491 ? 9.794 -9.448 6.376 1.00 94.62 491 ALA A C 1
ATOM 3799 O O . ALA A 1 491 ? 10.633 -9.489 7.273 1.00 94.62 491 ALA A O 1
ATOM 3800 N N . ARG A 1 492 ? 9.669 -8.371 5.592 1.00 91.69 492 ARG A N 1
ATOM 3801 C CA . ARG A 1 492 ? 10.484 -7.163 5.765 1.00 91.69 492 ARG A CA 1
ATOM 3802 C C . ARG A 1 492 ? 10.146 -6.418 7.058 1.00 91.69 492 ARG A C 1
ATOM 3804 O O . ARG A 1 492 ? 11.041 -5.813 7.644 1.00 91.69 492 ARG A O 1
ATOM 3811 N N . LEU A 1 493 ? 8.874 -6.398 7.454 1.00 92.88 493 LEU A N 1
ATOM 3812 C CA . LEU A 1 493 ? 8.432 -5.767 8.700 1.00 92.88 493 LEU A CA 1
ATOM 3813 C C . LEU A 1 493 ? 8.872 -6.586 9.916 1.00 92.88 493 LEU A C 1
ATOM 3815 O O . LEU A 1 493 ? 9.395 -6.012 10.863 1.00 92.88 493 LEU A O 1
ATOM 3819 N N . GLU A 1 494 ? 8.744 -7.911 9.857 1.00 93.81 494 GLU A N 1
ATOM 3820 C CA . GLU A 1 494 ? 9.241 -8.868 10.853 1.00 93.81 494 GLU A CA 1
ATOM 3821 C C . GLU A 1 494 ? 10.745 -8.675 11.078 1.00 93.81 494 GLU A C 1
ATOM 3823 O O . GLU A 1 494 ? 11.164 -8.401 12.198 1.00 93.81 494 GLU A O 1
ATOM 3828 N N . ALA A 1 495 ? 11.547 -8.658 10.006 1.00 89.75 495 ALA A N 1
ATOM 3829 C CA . ALA A 1 495 ? 12.996 -8.430 10.075 1.00 89.75 495 ALA A CA 1
ATOM 3830 C C . ALA A 1 495 ? 13.404 -7.058 10.654 1.00 89.75 495 ALA A C 1
ATOM 3832 O O . ALA A 1 495 ? 14.585 -6.802 10.875 1.00 89.75 495 ALA A O 1
ATOM 3833 N N . ARG A 1 496 ? 12.447 -6.146 10.851 1.00 86.19 496 ARG A N 1
ATOM 3834 C CA . ARG A 1 496 ? 12.650 -4.805 11.417 1.00 86.19 496 ARG A CA 1
ATOM 3835 C C . ARG A 1 496 ? 11.938 -4.605 12.753 1.00 86.19 496 ARG A C 1
ATOM 3837 O O . ARG A 1 496 ? 11.950 -3.489 13.257 1.00 86.19 496 ARG A O 1
ATOM 3844 N N . GLY A 1 497 ? 11.304 -5.645 13.296 1.00 91.25 497 GLY A N 1
ATOM 3845 C CA . GLY A 1 497 ? 10.522 -5.555 14.527 1.00 91.25 497 GLY A CA 1
ATOM 3846 C C . GLY A 1 497 ? 9.240 -4.727 14.394 1.00 91.25 497 GLY A C 1
ATOM 3847 O O . GLY A 1 497 ? 8.734 -4.241 15.394 1.00 91.25 497 GLY A O 1
ATOM 3848 N N . GLU A 1 498 ? 8.716 -4.532 13.179 1.00 91.00 498 GLU A N 1
ATOM 3849 C CA . GLU A 1 498 ? 7.501 -3.740 12.915 1.00 91.00 498 GLU A CA 1
ATOM 3850 C C . GLU A 1 498 ? 6.233 -4.602 12.781 1.00 91.00 498 GLU A C 1
ATOM 3852 O O . GLU A 1 498 ? 5.120 -4.100 12.945 1.00 91.00 498 GLU A O 1
ATOM 3857 N N . ALA A 1 499 ? 6.363 -5.899 12.485 1.00 92.38 499 ALA A N 1
ATOM 3858 C CA . ALA A 1 499 ? 5.212 -6.797 12.387 1.00 92.38 499 ALA A CA 1
ATOM 3859 C C . ALA A 1 499 ? 4.567 -7.004 13.769 1.00 92.38 499 ALA A C 1
ATOM 3861 O O . ALA A 1 499 ? 5.218 -7.468 14.699 1.00 92.38 499 ALA A O 1
ATOM 3862 N N . GLY A 1 500 ? 3.292 -6.633 13.909 1.00 91.25 500 GLY A N 1
ATOM 3863 C CA . GLY A 1 500 ? 2.543 -6.715 15.168 1.00 91.25 500 GLY A CA 1
ATOM 3864 C C . GLY A 1 500 ? 2.947 -5.688 16.234 1.00 91.25 500 GLY A C 1
ATOM 3865 O O . GLY A 1 500 ? 2.346 -5.670 17.304 1.00 91.25 500 GLY A O 1
ATOM 3866 N N . ARG A 1 501 ? 3.924 -4.811 15.960 1.00 93.00 501 ARG A N 1
ATOM 3867 C CA . ARG A 1 501 ? 4.400 -3.796 16.913 1.00 93.00 501 ARG A CA 1
ATOM 3868 C C . ARG A 1 501 ? 3.303 -2.767 17.210 1.00 93.00 501 ARG A C 1
ATOM 3870 O O . ARG A 1 501 ? 2.796 -2.185 16.253 1.00 93.00 501 ARG A O 1
ATOM 3877 N N . PRO A 1 502 ? 2.944 -2.469 18.465 1.00 93.25 502 PRO A N 1
ATOM 3878 C CA . PRO A 1 502 ? 2.009 -1.386 18.757 1.00 93.25 502 PRO A CA 1
ATOM 3879 C C . PRO A 1 502 ? 2.446 -0.068 18.108 1.00 93.25 502 PRO A C 1
ATOM 3881 O O . PRO A 1 502 ? 3.641 0.187 17.936 1.00 93.25 502 PRO A O 1
ATOM 3884 N N . SER A 1 503 ? 1.484 0.742 17.684 1.00 90.00 503 SER A N 1
ATOM 3885 C CA . SER A 1 503 ? 1.762 2.092 17.211 1.00 90.00 503 SER A CA 1
ATOM 3886 C C . SER A 1 503 ? 2.354 2.905 18.362 1.00 90.00 503 SER A C 1
ATOM 3888 O O . SER A 1 503 ? 1.834 2.884 19.474 1.00 90.00 503 SER A O 1
ATOM 3890 N N . GLY A 1 504 ? 3.480 3.568 18.105 1.00 72.31 504 GLY A N 1
ATOM 3891 C CA . GLY A 1 504 ? 4.115 4.457 19.077 1.00 72.31 504 GLY A CA 1
ATOM 3892 C C . GLY A 1 504 ? 3.547 5.874 18.984 1.00 72.31 504 GLY A C 1
ATOM 3893 O O . GLY A 1 504 ? 2.941 6.208 17.959 1.00 72.31 504 GLY A O 1
ATOM 3894 N N . PRO A 1 505 ? 3.768 6.724 20.006 1.00 53.69 505 PRO A N 1
ATOM 3895 C CA . PRO A 1 505 ? 3.456 8.138 19.887 1.00 53.69 505 PRO A CA 1
ATOM 3896 C C . PRO A 1 505 ? 4.171 8.722 18.658 1.00 53.69 505 PRO A C 1
ATOM 3898 O O . PRO A 1 505 ? 5.250 8.244 18.280 1.00 53.69 505 PRO A O 1
ATOM 3901 N N . PRO A 1 506 ? 3.576 9.730 18.004 1.00 43.69 506 PRO A N 1
ATOM 3902 C CA . PRO A 1 506 ? 4.205 10.413 16.890 1.00 43.69 506 PRO A CA 1
ATOM 3903 C C . PRO A 1 506 ? 5.521 11.061 17.359 1.00 43.69 506 PRO A C 1
ATOM 3905 O O . PRO A 1 506 ? 5.503 12.169 17.878 1.00 43.69 506 PRO A O 1
ATOM 3908 N N . ALA A 1 507 ? 6.651 10.368 17.160 1.00 37.81 507 ALA A N 1
ATOM 3909 C CA . ALA A 1 507 ? 7.998 10.870 17.460 1.00 37.81 507 ALA A CA 1
ATOM 3910 C C . ALA A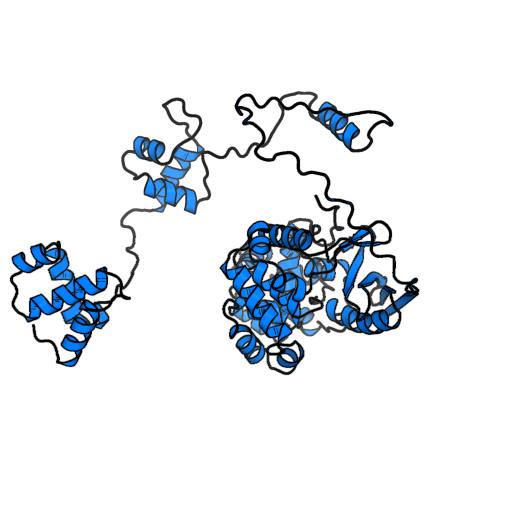 1 507 ? 8.332 12.154 16.699 1.00 37.81 507 ALA A C 1
ATOM 3912 O O . ALA A 1 507 ? 7.871 12.273 15.530 1.00 37.81 507 ALA A O 1
#

Radius of gyration: 30.77 Å; Cα contacts (8 Å, |Δi|>4): 620; chains: 1; bounding box: 76×66×94 Å

Mean predicted aligned error: 18.12 Å

Organism: NCBI:txid424218

InterPro domains:
  IPR003265 HhH-GPD domain [SM00478] (333-496)
  IPR009057 Homedomain-like superfamily [SSF46689] (24-130)
  IPR010316 DNA-3-methyladenine glycosylase AlkA, N-terminal [SM01009] (207-323)
  IPR011257 DNA glycosylase [SSF48150] (312-491)
  IPR037046 DNA-3-methyladenine glycosylase AlkA, N-terminal domain superfamily [G3DSA:3.30.310.20] (208-324)
  IPR051912 Alkylbase DNA Glycosylase/Transcriptional Activator [PTHR43003] (306-462)

Nearest PDB structures (foldseek):
  2jhn-assembly2_B  TM=8.267E-01  e=9.598E-14  Archaeoglobus fulgidus
  2jhj-assembly1_A  TM=8.190E-01  e=1.534E-13  Archaeoglobus fulgidus
  3i0w-assembly1_A  TM=7.612E-01  e=2.556E-12  Clostridium acetobutylicum
  7z3y-assembly2_BBB  TM=7.639E-01  e=1.731E-09  Mus musculus
  2h56-assembly2_B  TM=7.180E-01  e=1.293E-07  Halalkalibacterium halodurans

Solvent-accessible surface area (backbone atoms only — not comparable to full-atom values): 29285 Å² total; per-residue (Å²): 107,89,73,54,74,68,54,51,52,52,34,54,50,44,58,73,47,90,84,62,59,69,73,49,29,54,51,31,49,50,55,50,40,50,50,74,66,55,52,72,66,59,50,24,64,78,67,73,48,53,73,68,57,54,52,54,52,52,52,33,32,73,76,45,43,78,68,42,66,55,86,78,84,76,79,79,82,76,95,60,73,59,67,63,55,48,52,52,53,50,49,52,66,75,77,50,73,48,91,86,75,46,93,46,63,45,49,59,58,52,17,61,75,63,70,82,46,55,35,69,56,47,47,51,48,26,64,76,71,68,58,53,65,86,56,78,87,74,78,84,75,74,88,52,93,58,43,68,60,55,50,50,54,56,50,42,48,72,76,60,59,61,88,96,65,84,89,86,86,85,80,88,64,94,84,65,82,86,73,78,78,91,66,74,83,74,72,80,72,75,77,77,69,74,72,74,77,69,81,78,75,71,69,41,77,46,79,46,79,42,76,38,46,68,66,53,32,64,49,52,19,48,30,63,60,41,58,45,33,78,34,62,43,52,33,32,42,86,88,58,30,41,37,36,47,44,85,32,92,86,49,66,30,40,38,37,36,35,70,80,49,70,44,35,32,41,37,39,35,40,18,48,68,72,33,45,65,63,45,53,62,49,50,47,53,24,53,23,30,82,54,82,53,64,67,36,57,60,34,35,62,74,35,80,63,45,23,67,54,50,64,75,52,58,22,52,37,64,31,24,41,91,39,61,66,58,15,46,52,57,35,55,61,44,55,99,54,54,73,67,59,26,50,53,30,49,51,39,44,42,69,74,58,30,71,76,42,83,53,97,94,39,82,37,28,45,79,64,59,58,64,59,62,68,71,44,63,80,58,60,48,51,76,32,68,48,52,70,66,51,47,56,26,53,48,52,50,36,53,28,45,75,70,59,80,40,57,64,64,72,38,68,81,35,58,70,72,56,31,35,52,59,49,42,70,44,73,82,36,47,73,58,41,28,35,45,26,40,31,35,27,69,48,38,28,71,40,66,55,84,89,35,73,64,56,57,53,30,48,39,63,64,41,72,66,51,93,72,64,60,66,62,50,41,60,61,27,46,66,39,30,23,52,54,56,54,52,39,50,42,53,54,23,48,79,67,67,31,52,59,40,44,39,56,78,88,122

Sequence (507 aa):
MNLSKTEREQLTKMTRSRTIGAAYVRRAKLILMLEDGASRDTIMESLGCDSRFIARWLSRFADERLAGMYARHPGRASKQPVAKLEARVLNMTLKKKPKDGSTHWSSRKLAAELGDVSFATVQRIWRKHGVRPHRLDIHMVSNDPDFETKAADVIGLYLNPPAHAAVFCVDEKTAIQTLDRKDRQLPQSPAASASPAEPGLVMTQAQHELRVVAPFRLDLTVSALRRLSTNMVDVLTPEREYVRVLGGAHAPVFVRVKQSGPEVLTVVLDGDAGDCAQVLPLIRRMLGVDCDLTHFNRAAKRISWLAPLADRMRGVKPPRYPTLWEACVNAIVFQQVSLFAASAIMRRLLIALAEPFEHQGLTLYKFPGVERVLEGNGDIARAVGLSANKCATLRRVGEALASGALHEEMLEERASPDAAALLRQIKGIGPWTATVILLRGLGRLDVFPMNDSSVARNLTLVSQAMSVDVAATLNTLGAQRGMLYYHLLLARLEARGEAGRPSGPPA

Foldseek 3Di:
DDDDPVLLVVLVVLLPDPPDDPLLNLLSVLVVCVNVVHDPVRNCVVSVHDPVVSVQSVVQCVVPNPVSSDDDPPDDDDPDPLVVVLVVLVCCQPPHDQPVPDQHDDLCSSCVVVVPDDSVSSVVSCVVVVNDRPDDPDPPDDPPPCCVVVVVVVVCCVVPPDPPDDDDDDDDDPPDDDDPDPDDDDPPDPPPPDPPPDPDDPWDKDKDKDFFDPQADLLLQLCLQQVFLLRQAFFQAPLRWTWHWEDFPVDIKIWIWDDPDRTIIMIIITGHPNRVVVCPVLVCQQQVRHDDCVLLLVLQCVPVLRNVLCVVSGNHHQGADSALLVLLLLLLLPPPDDPVNSSQLLVLLQVLQWDWDQDPNDTHTYDHALVSLQPDDLVSNVVSPHDPLSSQLSPLVSVCVVVVVDGDVVLVVDDLVVSLVSQPVRPSCDSQSSLSSCCHHVVFQQGDNPPDPLLVVLCCVSSVNDDDDLVVSQVSSHRRSSVSVSSSSLSVCVVVVRRSDGRDPND

pLDDT: mean 83.38, std 16.87, range [26.66, 98.31]